Protein AF-0000000080329523 (afdb_homodimer)

Organism: NCBI:txid40318

Foldseek 3Di:
DPQPADAEEQFAWPVNQVVVCVVVVHFKHFYADDPAAGFFMAGVVLQCLLVVCVPHDDDPVVCVVCVLSVQSNPDTGNNSRTDGPAAAAEPPDDLVRVVVVCVVVVHFKHFYAYPVRGGRHIDGPVNSCCLLVPDQVVLQVCLVVPQCCVLAVPAPDDWDWGGDSQETETDGEGADPVCQVVSLVVSVPDGNHPHYHYDYYYPVD/DPQPADAEEQFAWPVNQVVVCVVVVHFKHFYADDPAAGFFMAGVVLQCLLVVCVPHDDDPVVCVVCVLSVQSNPDTGNNSRTDGPAAAAEPPDDLVRVVVVCVVVVHFKHFYAYPVRGGRHIAGPVNSCCLLVPDQVVLQVCLVVVQCCVLAVDAPDDWDWGGDSQETETDGEGADPVCQVVSLVVSVPDGNHPHYHYDYYYPVD

Sequence (410 aa):
MTRSVVAVSRDAPFKDIVRLMGQWKVSALPVLEGEGRVVGVVSEADLLPKEEFRDSDPDRGTQLRRLSDLEKAGAVTAGELMSTPAVCVHADSTLAQAARLMARRRIKRLPVVDAEGMLEGVVSRADLLKVFLRPDGEIADEVRRDIADILFPSPVEPIHVMVTEGVVTLTGKVQDTALIPVAVRLARAIEGVVDVDCHLSGVNDMTRSVVAVSRDAPFKDIVRLMGQWKVSALPVLEGEGRVVGVVSEADLLPKEEFRDSDPDRGTQLRRLSDLEKAGAVTAGELMSTPAVCVHADSTLAQAARLMARRRIKRLPVVDAEGMLEGVVSRADLLKVFLRPDGEIADEVRRDIADILFPSPVEPIHVMVTEGVVTLTGKVQDTALIPVAVRLARAIEGVVDVDCHLSGVND

InterPro domains:
  IPR000644 CBS domain [PF00571] (1-48)
  IPR000644 CBS domain [PF00571] (78-132)
  IPR000644 CBS domain [PS51371] (1-58)
  IPR000644 CBS domain [PS51371] (82-139)
  IPR000644 CBS domain [SM00116] (4-52)
  IPR000644 CBS domain [SM00116] (85-133)
  IPR007055 BON domain [PF04972] (136-200)
  IPR007055 BON domain [PS50914] (135-204)
  IPR017080 Uncharacterised conserved protein UCP036990, CBS, BON [PIRSF036990] (1-203)
  IPR046342 CBS domain superfamily [G3DSA:3.10.580.10] (1-141)
  IPR046342 CBS domain superfamily [SSF54631] (1-137)
  IPR051257 Diverse Function CBS-Domain-Containing Protein [PTHR43080] (1-137)

Radius of gyration: 26.65 Å; Cα contacts (8 Å, |Δi|>4): 781; chains: 2; bounding box: 40×93×55 Å

Secondary structure (DSSP, 8-state):
-B-S---EETT-BHHHHHHHHHHHT-SEEEEEETTTEEEEEEEHHHHHHHHHTTT----HHHHHHTHHHHHHHT--BHHHH-BSSPP-EETT--HHHHHHHHHHHT-SEEEEE-TTSBEEEEEEHHHHHGGGGS-HHHHHHHHIIIIIHHH-SS-SSPPEEEEETTEEEEEEEES-GGGHHHHHHHHHHSTT--EEEEEEEETT-/-B-S---EETT-BHHHHHHHHHHHT-SEEEEEETTTEEEEEEEHHHHHHHHHTTT----HHHHHHTHHHHHHHT--BHHHH-BSSPP-EETT--HHHHHHHHHHHT-SEEEEE-TTSBEEEEEEHHHHHGGGGS-HHHHHHHHIIIIIHHH-SS-SSPPEEEEETTEEEEEEEES-GGGHHHHHHHHHHSTT--EEEEEEEETT-

Solvent-accessible surface area (backbone atoms only — not comparable to full-atom values): 21824 Å² total; per-residue (Å²): 122,49,60,87,60,73,64,40,43,46,76,39,39,47,38,56,52,50,49,50,27,62,74,68,70,41,64,58,31,46,23,34,46,90,98,37,32,59,54,18,35,37,38,54,77,39,56,39,35,34,50,32,43,46,88,52,80,73,50,71,69,54,43,65,75,36,42,68,48,54,52,22,28,67,34,56,27,38,58,62,35,32,47,68,77,49,71,65,40,50,80,83,56,50,69,33,56,53,37,40,50,25,63,76,68,71,44,62,64,32,44,22,22,50,98,84,39,34,66,60,26,42,46,38,56,70,61,64,51,51,48,41,67,54,54,34,67,59,50,30,50,46,43,41,61,69,37,46,46,63,79,46,70,78,43,83,34,74,70,44,69,43,43,60,75,25,30,34,34,38,39,38,34,32,84,63,63,81,49,50,64,53,48,52,54,54,49,50,55,39,85,27,44,55,43,74,50,76,56,65,39,37,70,90,99,121,49,58,86,61,72,62,40,42,46,76,38,40,48,37,56,53,50,49,51,28,62,75,69,70,44,64,58,30,45,23,36,47,90,97,37,33,59,54,18,35,38,37,53,77,39,54,40,34,34,50,32,44,46,87,52,80,73,51,70,68,54,43,66,73,36,42,69,48,54,52,23,28,67,33,56,28,37,59,61,36,33,46,68,78,49,72,66,41,50,81,82,56,49,66,34,54,51,36,40,50,25,62,76,67,70,46,61,66,33,43,22,23,51,98,82,40,35,68,61,26,40,44,38,56,70,61,64,52,51,47,41,67,52,54,34,67,59,50,30,51,46,43,41,61,69,37,48,46,64,80,45,69,79,44,82,36,77,70,43,67,45,42,60,76,24,32,35,35,38,37,37,34,33,84,62,63,83,49,49,64,55,48,53,53,55,49,48,56,39,87,27,46,57,44,74,50,77,55,64,38,37,73,90,101

pLDDT: mean 92.54, std 7.78, range [49.09, 98.69]

Nearest PDB structures (foldseek):
  4gqy-assembly2_A  TM=8.538E-01  e=1.906E-13  Arabidopsis thaliana
  4gqy-assembly3_C  TM=8.581E-01  e=1.933E-12  Arabidopsis thaliana
  4gqy-assembly2_B  TM=8.562E-01  e=2.090E-11  Arabidopsis thaliana
  2p9m-assembly2_C  TM=8.409E-01  e=7.195E-10  Methanocaldococcus jannaschii DSM 2661
  3kh5-assembly1_A  TM=8.051E-01  e=2.291E-09  Methanocaldococcus jannaschii

Structure (mmCIF, N/CA/C/O backbone):
data_AF-0000000080329523-model_v1
#
loop_
_entity.id
_entity.type
_entity.pdbx_description
1 polymer 'CBS domain-containing protein'
#
loop_
_atom_site.group_PDB
_atom_site.id
_atom_site.type_symbol
_atom_site.label_atom_id
_atom_site.label_alt_id
_atom_site.label_comp_id
_atom_site.label_asym_id
_atom_site.label_entity_id
_atom_site.label_seq_id
_atom_site.pdbx_PDB_ins_code
_atom_site.Cartn_x
_atom_site.Cartn_y
_atom_site.Cartn_z
_atom_site.occupancy
_atom_site.B_iso_or_equiv
_atom_site.auth_seq_id
_atom_site.auth_comp_id
_atom_site.auth_asym_id
_atom_site.auth_atom_id
_atom_site.pdbx_PDB_model_num
ATOM 1 N N . MET A 1 1 ? 1.618 -14.898 10.195 1 49.09 1 MET A N 1
ATOM 2 C CA . MET A 1 1 ? 0.883 -13.867 10.922 1 49.09 1 MET A CA 1
ATOM 3 C C . MET A 1 1 ? 1.816 -13.062 11.82 1 49.09 1 MET A C 1
ATOM 5 O O . MET A 1 1 ? 2.748 -13.617 12.406 1 49.09 1 MET A O 1
ATOM 9 N N . THR A 1 2 ? 1.942 -11.805 11.523 1 51.28 2 THR A N 1
ATOM 10 C CA . THR A 1 2 ? 2.758 -11.031 12.445 1 51.28 2 THR A CA 1
ATOM 11 C C . THR A 1 2 ? 2.027 -10.828 13.773 1 51.28 2 THR A C 1
ATOM 13 O O . THR A 1 2 ? 0.902 -10.328 13.797 1 51.28 2 THR A O 1
ATOM 16 N N . ARG A 1 3 ? 2.262 -11.562 14.867 1 54.5 3 ARG A N 1
ATOM 17 C CA . ARG A 1 3 ? 1.646 -11.484 16.188 1 54.5 3 ARG A CA 1
ATOM 18 C C . ARG A 1 3 ? 1.916 -10.141 16.844 1 54.5 3 ARG A C 1
ATOM 20 O O . ARG A 1 3 ? 1.07 -9.617 17.578 1 54.5 3 ARG A O 1
ATOM 27 N N . SER A 1 4 ? 3.137 -9.617 16.812 1 60.38 4 SER A N 1
ATOM 28 C CA . SER A 1 4 ? 3.328 -8.328 17.469 1 60.38 4 SER A CA 1
ATOM 29 C C . SER A 1 4 ? 2.709 -7.199 16.641 1 60.38 4 SER A C 1
ATOM 31 O O . SER A 1 4 ? 3.258 -6.797 15.617 1 60.38 4 SER A O 1
ATOM 33 N N . VAL A 1 5 ? 1.403 -6.969 16.938 1 80.38 5 VAL A N 1
ATOM 34 C CA . VAL A 1 5 ? 0.664 -6.02 16.109 1 80.38 5 VAL A CA 1
ATOM 35 C C . VAL A 1 5 ? 0.8 -4.613 16.688 1 80.38 5 VAL A C 1
ATOM 37 O O . VAL A 1 5 ? 0.586 -4.406 17.891 1 80.38 5 VAL A O 1
ATOM 40 N N . VAL A 1 6 ? 1.463 -3.748 16.047 1 92.69 6 VAL A N 1
ATOM 41 C CA . VAL A 1 6 ? 1.453 -2.332 16.406 1 92.69 6 VAL A CA 1
ATOM 42 C C . VAL A 1 6 ? 0.091 -1.727 16.062 1 92.69 6 VAL A C 1
ATOM 44 O O . VAL A 1 6 ? -0.447 -1.95 14.984 1 92.69 6 VAL A O 1
ATOM 47 N N . ALA A 1 7 ? -0.536 -1.168 17.078 1 96.94 7 ALA A N 1
ATOM 48 C CA . ALA A 1 7 ? -1.84 -0.517 16.984 1 96.94 7 ALA A CA 1
ATOM 49 C C . ALA A 1 7 ? -1.837 0.829 17.703 1 96.94 7 ALA A C 1
ATOM 51 O O . ALA A 1 7 ? -0.871 1.173 18.391 1 96.94 7 ALA A O 1
ATOM 52 N N . VAL A 1 8 ? -2.877 1.597 17.469 1 97.62 8 VAL A N 1
ATOM 53 C CA . VAL A 1 8 ? -2.982 2.893 18.125 1 97.62 8 VAL A CA 1
ATOM 54 C C . VAL A 1 8 ? -4.379 3.053 18.734 1 97.62 8 VAL A C 1
ATOM 56 O O . VAL A 1 8 ? -5.301 2.314 18.375 1 97.62 8 VAL A O 1
ATOM 59 N N . SER A 1 9 ? -4.488 3.943 19.672 1 97.62 9 SER A N 1
ATOM 60 C CA . SER A 1 9 ? -5.797 4.336 20.188 1 97.62 9 SER A CA 1
ATOM 61 C C . SER A 1 9 ? -6.41 5.453 19.344 1 97.62 9 SER A C 1
ATOM 63 O O . SER A 1 9 ? -5.734 6.043 18.5 1 97.62 9 SER A O 1
ATOM 65 N N . ARG A 1 10 ? -7.633 5.75 19.594 1 97 10 ARG A N 1
ATOM 66 C CA . ARG A 1 10 ? -8.375 6.77 18.859 1 97 10 ARG A CA 1
ATOM 67 C C . ARG A 1 10 ? -7.738 8.148 19.047 1 97 10 ARG A C 1
ATOM 69 O O . ARG A 1 10 ? -7.82 8.992 18.156 1 97 10 ARG A O 1
ATOM 76 N N . ASP A 1 11 ? -7.031 8.328 20.109 1 97.31 11 ASP A N 1
ATOM 77 C CA . ASP A 1 11 ? -6.523 9.656 20.438 1 97.31 11 ASP A CA 1
ATOM 78 C C . ASP A 1 11 ? -5.09 9.828 19.953 1 97.31 11 ASP A C 1
ATOM 80 O O . ASP A 1 11 ? -4.504 10.906 20.094 1 97.31 11 ASP A O 1
ATOM 84 N N . ALA A 1 12 ? -4.562 8.805 19.422 1 97.62 12 ALA A N 1
ATOM 85 C CA . ALA A 1 12 ? -3.188 8.906 18.938 1 97.62 12 ALA A CA 1
ATOM 86 C C . ALA A 1 12 ? -3.037 10.078 17.969 1 97.62 12 ALA A C 1
ATOM 88 O O . ALA A 1 12 ? -3.822 10.219 17.031 1 97.62 12 ALA A O 1
ATOM 89 N N . PRO A 1 13 ? -1.997 10.938 18.125 1 98.38 13 PRO A N 1
ATOM 90 C CA . PRO A 1 13 ? -1.778 12.086 17.25 1 98.38 13 PRO A CA 1
ATOM 91 C C . PRO A 1 13 ? -1.271 11.68 15.867 1 98.38 13 PRO A C 1
ATOM 93 O O . PRO A 1 13 ? -0.586 10.664 15.727 1 98.38 13 PRO A O 1
ATOM 96 N N . PHE A 1 14 ? -1.563 12.547 14.938 1 98.69 14 PHE A N 1
ATOM 97 C CA . PHE A 1 14 ? -1.141 12.375 13.555 1 98.69 14 PHE A CA 1
ATOM 98 C C . PHE A 1 14 ? 0.348 12.062 13.477 1 98.69 14 PHE A C 1
ATOM 100 O O . PHE A 1 14 ? 0.745 11.07 12.852 1 98.69 14 PHE A O 1
ATOM 107 N N . LYS A 1 15 ? 1.097 12.773 14.125 1 97.94 15 LYS A N 1
ATOM 108 C CA . LYS A 1 15 ? 2.549 12.633 14.078 1 97.94 15 LYS A CA 1
ATOM 109 C C . LYS A 1 15 ? 2.986 11.289 14.656 1 97.94 15 LYS A C 1
ATOM 111 O O . LYS A 1 15 ? 3.908 10.656 14.133 1 97.94 15 LYS A O 1
ATOM 116 N N . ASP A 1 16 ? 2.361 10.93 15.688 1 97.44 16 ASP A N 1
ATOM 117 C CA . ASP A 1 16 ? 2.676 9.641 16.297 1 97.44 16 ASP A CA 1
ATOM 118 C C . ASP A 1 16 ? 2.361 8.492 15.352 1 97.44 16 ASP A C 1
ATOM 120 O O . ASP A 1 16 ? 3.084 7.492 15.312 1 97.44 16 ASP A O 1
ATOM 124 N N . ILE A 1 17 ? 1.271 8.617 14.68 1 98.38 17 ILE A N 1
ATOM 125 C CA . ILE A 1 17 ? 0.883 7.602 13.703 1 98.38 17 ILE A CA 1
ATOM 126 C C . ILE A 1 17 ? 1.962 7.48 12.625 1 98.38 17 ILE A C 1
ATOM 128 O O . ILE A 1 17 ? 2.408 6.375 12.312 1 98.38 17 ILE A O 1
ATOM 132 N N . VAL A 1 18 ? 2.424 8.625 12.109 1 98.25 18 VAL A N 1
ATOM 133 C CA . VAL A 1 18 ? 3.473 8.641 11.094 1 98.25 18 VAL A CA 1
ATOM 134 C C . VAL A 1 18 ? 4.738 8 11.648 1 98.25 18 VAL A C 1
ATOM 136 O O . VAL A 1 18 ? 5.367 7.168 10.984 1 98.25 18 VAL A O 1
ATOM 139 N N . ARG A 1 19 ? 5.043 8.359 12.828 1 97.75 19 ARG A N 1
ATOM 140 C CA . ARG A 1 19 ? 6.246 7.84 13.477 1 97.75 19 ARG A CA 1
ATOM 141 C C . ARG A 1 19 ? 6.176 6.324 13.617 1 97.75 19 ARG A C 1
ATOM 143 O O . ARG A 1 19 ? 7.133 5.621 13.289 1 97.75 19 ARG A O 1
ATOM 150 N N . LEU A 1 20 ? 5.086 5.801 14.07 1 97 20 LEU A N 1
ATOM 151 C CA . LEU A 1 20 ? 4.91 4.367 14.281 1 97 20 LEU A CA 1
ATOM 152 C C . LEU A 1 20 ? 4.965 3.609 12.961 1 97 20 LEU A C 1
ATOM 154 O O . LEU A 1 20 ? 5.594 2.551 12.875 1 97 20 LEU A O 1
ATOM 158 N N . MET A 1 21 ? 4.348 4.172 11.938 1 96.31 21 MET A N 1
ATOM 159 C CA . MET A 1 21 ? 4.379 3.533 10.625 1 96.31 21 MET A CA 1
ATOM 160 C C . MET A 1 21 ? 5.805 3.439 10.094 1 96.31 21 MET A C 1
ATOM 162 O O . MET A 1 21 ? 6.203 2.41 9.547 1 96.31 21 MET A O 1
ATOM 166 N N . GLY A 1 22 ? 6.508 4.512 10.273 1 94.69 22 GLY A N 1
ATOM 167 C CA . GLY A 1 22 ? 7.895 4.52 9.836 1 94.69 22 GLY A CA 1
ATOM 168 C C . GLY A 1 22 ? 8.766 3.557 10.625 1 94.69 22 GLY A C 1
ATOM 169 O O . GLY A 1 22 ? 9.562 2.814 10.039 1 94.69 22 GLY A O 1
ATOM 170 N N . GLN A 1 23 ? 8.594 3.539 11.914 1 94.56 23 GLN A N 1
ATOM 171 C CA . GLN A 1 23 ? 9.398 2.723 12.82 1 94.56 23 GLN A CA 1
ATOM 172 C C . GLN A 1 23 ? 9.172 1.234 12.555 1 94.56 23 GLN A C 1
ATOM 174 O O . GLN A 1 23 ? 10.125 0.451 12.562 1 94.56 23 GLN A O 1
ATOM 179 N N . TRP A 1 24 ? 7.969 0.882 12.297 1 93.38 24 TRP A N 1
ATOM 180 C CA . TRP A 1 24 ? 7.629 -0.533 12.18 1 93.38 24 TRP A CA 1
ATOM 181 C C . TRP A 1 24 ? 7.488 -0.938 10.711 1 93.38 24 TRP A C 1
ATOM 183 O O . TRP A 1 24 ? 7.234 -2.107 10.406 1 93.38 24 TRP A O 1
ATOM 193 N N . LYS A 1 25 ? 7.582 0.023 9.828 1 92.06 25 LYS A N 1
ATOM 194 C CA . LYS A 1 25 ? 7.539 -0.192 8.383 1 92.06 25 LYS A CA 1
ATOM 195 C C . LYS A 1 25 ? 6.227 -0.842 7.961 1 92.06 25 LYS A C 1
ATOM 197 O O . LYS A 1 25 ? 6.223 -1.841 7.238 1 92.06 25 LYS A O 1
ATOM 202 N N . VAL A 1 26 ? 5.168 -0.285 8.477 1 93.69 26 VAL A N 1
ATOM 203 C CA . VAL A 1 26 ? 3.832 -0.725 8.094 1 93.69 26 VAL A CA 1
ATOM 204 C C . VAL A 1 26 ? 3.061 0.442 7.48 1 93.69 26 VAL A C 1
ATOM 206 O O . VAL A 1 26 ? 3.297 1.602 7.832 1 93.69 26 VAL A O 1
ATOM 209 N N . SER A 1 27 ? 2.111 0.091 6.629 1 94.5 27 SER A N 1
ATOM 210 C CA . SER A 1 27 ? 1.398 1.119 5.879 1 94.5 27 SER A CA 1
ATOM 211 C C . SER A 1 27 ? 0.055 1.443 6.523 1 94.5 27 SER A C 1
ATOM 213 O O . SER A 1 27 ? -0.633 2.375 6.105 1 94.5 27 SER A O 1
ATOM 215 N N . ALA A 1 28 ? -0.326 0.658 7.539 1 96.06 28 ALA A N 1
ATOM 216 C CA . ALA A 1 28 ? -1.597 0.883 8.219 1 96.06 28 ALA A CA 1
ATOM 217 C C . ALA A 1 28 ? -1.552 0.35 9.648 1 96.06 28 ALA A C 1
ATOM 219 O O . ALA A 1 28 ? -0.79 -0.572 9.953 1 96.06 28 ALA A O 1
ATOM 220 N N . LEU A 1 29 ? -2.369 0.914 10.484 1 97.19 29 LEU A N 1
ATOM 221 C CA . LEU A 1 29 ? -2.461 0.553 11.898 1 97.19 29 LEU A CA 1
ATOM 222 C C . LEU A 1 29 ? -3.916 0.373 12.32 1 97.19 29 LEU A C 1
ATOM 224 O O . LEU A 1 29 ? -4.758 1.224 12.031 1 97.19 29 LEU A O 1
ATOM 228 N N . PRO A 1 30 ? -4.199 -0.758 12.992 1 97.62 30 PRO A N 1
ATOM 229 C CA . PRO A 1 30 ? -5.52 -0.837 13.617 1 97.62 30 PRO A CA 1
ATOM 230 C C . PRO A 1 30 ? -5.711 0.191 14.734 1 97.62 30 PRO A C 1
ATOM 232 O O . PRO A 1 30 ? -4.75 0.547 15.422 1 97.62 30 PRO A O 1
ATOM 235 N N . VAL A 1 31 ? -6.859 0.701 14.805 1 98.25 31 VAL A N 1
ATOM 236 C CA . VAL A 1 31 ? -7.254 1.562 15.922 1 98.25 31 VAL A CA 1
ATOM 237 C C . VAL A 1 31 ? -8.07 0.76 16.938 1 98.25 31 VAL A C 1
ATOM 239 O O . VAL A 1 31 ? -9.07 0.14 16.578 1 98.25 31 VAL A O 1
ATOM 242 N N . LEU A 1 32 ? -7.629 0.781 18.156 1 97.56 32 LEU A N 1
ATOM 243 C CA . LEU A 1 32 ? -8.242 -0.056 19.172 1 97.56 32 LEU A CA 1
ATOM 244 C C . LEU A 1 32 ? -9 0.795 20.188 1 97.56 32 LEU A C 1
ATOM 246 O O . LEU A 1 32 ? -8.648 1.955 20.422 1 97.56 32 LEU A O 1
ATOM 250 N N . GLU A 1 33 ? -9.969 0.212 20.688 1 95.38 33 GLU A N 1
ATOM 251 C CA . GLU A 1 33 ? -10.688 0.769 21.828 1 95.38 33 GLU A CA 1
ATOM 252 C C . GLU A 1 33 ? -10.852 -0.27 22.938 1 95.38 33 GLU A C 1
ATOM 254 O O . GLU A 1 33 ? -10.922 -1.47 22.672 1 95.38 33 GLU A O 1
ATOM 259 N N . GLY A 1 34 ? -10.859 0.179 24.188 1 90.56 34 GLY A N 1
ATOM 260 C CA . GLY A 1 34 ? -11.086 -0.704 25.312 1 90.56 34 GLY A CA 1
ATOM 261 C C . GLY A 1 34 ? -10.008 -1.758 25.484 1 90.56 34 GLY A C 1
ATOM 262 O O . GLY A 1 34 ? -8.812 -1.437 25.5 1 90.56 34 GLY A O 1
ATOM 263 N N . GLU A 1 35 ? -10.391 -3.02 25.594 1 87.31 35 GLU A N 1
ATOM 264 C CA . GLU A 1 35 ? -9.492 -4.125 25.906 1 87.31 35 GLU A CA 1
ATOM 265 C C . GLU A 1 35 ? -8.875 -4.699 24.625 1 87.31 35 GLU A C 1
ATOM 267 O O . GLU A 1 35 ? -8.422 -5.844 24.609 1 87.31 35 GLU A O 1
ATOM 272 N N . GLY A 1 36 ? -9.031 -3.924 23.547 1 90.75 36 GLY A N 1
ATOM 273 C CA . GLY A 1 36 ? -8.359 -4.449 22.375 1 90.75 36 GLY A CA 1
ATOM 274 C C . GLY A 1 36 ? -9.281 -4.656 21.203 1 90.75 36 GLY A C 1
ATOM 275 O O . GLY A 1 36 ? -8.938 -5.352 20.25 1 90.75 36 GLY A O 1
ATOM 276 N N . ARG A 1 37 ? -10.43 -4.055 21.281 1 95.06 37 ARG A N 1
ATOM 277 C CA . ARG A 1 37 ? -11.367 -4.152 20.156 1 95.06 37 ARG A CA 1
ATOM 278 C C . ARG A 1 37 ? -10.945 -3.256 19 1 95.06 37 ARG A C 1
ATOM 280 O O . ARG A 1 37 ? -10.617 -2.084 19.203 1 95.06 37 ARG A O 1
ATOM 287 N N . VAL A 1 38 ? -10.961 -3.854 17.812 1 96.81 38 VAL A N 1
ATOM 288 C CA . VAL A 1 38 ? -10.602 -3.076 16.625 1 96.81 38 VAL A CA 1
ATOM 289 C C . VAL A 1 38 ? -11.797 -2.23 16.188 1 96.81 38 VAL A C 1
ATOM 291 O O . VAL A 1 38 ? -12.852 -2.766 15.852 1 96.81 38 VAL A O 1
ATOM 294 N N . VAL A 1 39 ? -11.602 -0.895 16.094 1 97 39 VAL A N 1
ATOM 295 C CA . VAL A 1 39 ? -12.727 -0.03 15.773 1 97 39 VAL A CA 1
ATOM 296 C C . VAL A 1 39 ? -12.484 0.662 14.438 1 97 39 VAL A C 1
ATOM 298 O O . VAL A 1 39 ? -13.406 1.231 13.852 1 97 39 VAL A O 1
ATOM 301 N N . GLY A 1 40 ? -11.312 0.634 13.961 1 97.56 40 GLY A N 1
ATOM 302 C CA . GLY A 1 40 ? -10.961 1.25 12.695 1 97.56 40 GLY A CA 1
ATOM 303 C C . GLY A 1 40 ? -9.547 0.933 12.25 1 97.56 40 GLY A C 1
ATOM 304 O O . GLY A 1 40 ? -8.844 0.16 12.898 1 97.56 40 GLY A O 1
ATOM 305 N N . VAL A 1 41 ? -9.188 1.416 11.109 1 97.75 41 VAL A N 1
ATOM 306 C CA . VAL A 1 41 ? -7.836 1.311 10.578 1 97.75 41 VAL A CA 1
ATOM 307 C C . VAL A 1 41 ? -7.395 2.658 10.008 1 97.75 41 VAL A C 1
ATOM 309 O O . VAL A 1 41 ? -8.172 3.338 9.336 1 97.75 41 VAL A O 1
ATOM 312 N N . VAL A 1 42 ? -6.191 3.115 10.336 1 98 42 VAL A N 1
ATOM 313 C CA . VAL A 1 42 ? -5.57 4.277 9.711 1 98 42 VAL A CA 1
ATOM 314 C C . VAL A 1 42 ? -4.438 3.82 8.789 1 98 42 VAL A C 1
ATOM 316 O O . VAL A 1 42 ? -3.525 3.111 9.227 1 98 42 VAL A O 1
ATOM 319 N N . SER A 1 43 ? -4.539 4.176 7.555 1 96.88 43 SER A N 1
ATOM 320 C CA . SER A 1 43 ? -3.492 3.838 6.598 1 96.88 43 SER A CA 1
ATOM 321 C C . SER A 1 43 ? -2.797 5.09 6.07 1 96.88 43 SER A C 1
ATOM 323 O O . SER A 1 43 ? -3.217 6.211 6.367 1 96.88 43 SER A O 1
ATOM 325 N N . GLU A 1 44 ? -1.731 4.867 5.352 1 96.69 44 GLU A N 1
ATOM 326 C CA . GLU A 1 44 ? -1.027 5.977 4.715 1 96.69 44 GLU A CA 1
ATOM 327 C C . GLU A 1 44 ? -1.956 6.766 3.797 1 96.69 44 GLU A C 1
ATOM 329 O O . GLU A 1 44 ? -1.82 7.984 3.668 1 96.69 44 GLU A O 1
ATOM 334 N N . ALA A 1 45 ? -2.865 6.094 3.205 1 94.94 45 ALA A N 1
ATOM 335 C CA . ALA A 1 45 ? -3.828 6.758 2.332 1 94.94 45 ALA A CA 1
ATOM 336 C C . ALA A 1 45 ? -4.664 7.773 3.107 1 94.94 45 ALA A C 1
ATOM 338 O O . ALA A 1 45 ? -5.09 8.789 2.557 1 94.94 45 ALA A O 1
ATOM 339 N N . ASP A 1 46 ? -4.902 7.523 4.301 1 96.38 46 ASP A N 1
ATOM 340 C CA . ASP A 1 46 ? -5.703 8.406 5.148 1 96.38 46 ASP A CA 1
ATOM 341 C C . ASP A 1 46 ? -4.914 9.656 5.539 1 96.38 46 ASP A C 1
ATOM 343 O O . ASP A 1 46 ? -5.496 10.672 5.906 1 96.38 46 ASP A O 1
ATOM 347 N N . LEU A 1 47 ? -3.6 9.508 5.551 1 97.44 47 LEU A N 1
ATOM 348 C CA . LEU A 1 47 ? -2.727 10.586 5.996 1 97.44 47 LEU A CA 1
ATOM 349 C C . LEU A 1 47 ? -2.338 11.484 4.828 1 97.44 47 LEU A C 1
ATOM 351 O O . LEU A 1 47 ? -2.074 12.68 5.016 1 97.44 47 LEU A O 1
ATOM 355 N N . LEU A 1 48 ? -2.412 11.016 3.674 1 96.25 48 LEU A N 1
ATOM 356 C CA . LEU A 1 48 ? -1.82 11.633 2.49 1 96.25 48 LEU A CA 1
ATOM 357 C C . LEU A 1 48 ? -2.549 12.922 2.131 1 96.25 48 LEU A C 1
ATOM 359 O O . LEU A 1 48 ? -1.93 13.875 1.657 1 96.25 48 LEU A O 1
ATOM 363 N N . PRO A 1 49 ? -3.902 13.023 2.33 1 95.25 49 PRO A N 1
ATOM 364 C CA . PRO A 1 49 ? -4.613 14.242 1.938 1 95.25 49 PRO A CA 1
ATOM 365 C C . PRO A 1 49 ? -4.023 15.5 2.57 1 95.25 49 PRO A C 1
ATOM 367 O O . PRO A 1 49 ? -4.066 16.578 1.971 1 95.25 49 PRO A O 1
ATOM 370 N N . LYS A 1 50 ? -3.471 15.352 3.742 1 94.94 50 LYS A N 1
ATOM 371 C CA . LYS A 1 50 ? -2.885 16.516 4.402 1 94.94 50 LYS A CA 1
ATOM 372 C C . LYS A 1 50 ? -1.733 17.094 3.58 1 94.94 50 LYS A C 1
ATOM 374 O O . LYS A 1 50 ? -1.614 18.312 3.436 1 94.94 50 LYS A O 1
ATOM 379 N N . GLU A 1 51 ? -0.897 16.203 3.098 1 94.31 51 GLU A N 1
ATOM 380 C CA . GLU A 1 51 ? 0.186 16.656 2.229 1 94.31 51 GLU A CA 1
ATOM 381 C C . GLU A 1 51 ? -0.341 17.047 0.854 1 94.31 51 GLU A C 1
ATOM 383 O O . GLU A 1 51 ? 0.131 18.031 0.261 1 94.31 51 GLU A O 1
ATOM 388 N N . GLU A 1 52 ? -1.314 16.328 0.352 1 92.88 52 GLU A N 1
ATOM 389 C CA . GLU A 1 52 ? -1.909 16.578 -0.958 1 92.88 52 GLU A CA 1
ATOM 390 C C . GLU A 1 52 ? -2.467 17.984 -1.056 1 92.88 52 GLU A C 1
ATOM 392 O O . GLU A 1 52 ? -2.303 18.656 -2.076 1 92.88 52 GLU A O 1
ATOM 397 N N . PHE A 1 53 ? -3.076 18.469 0.003 1 91 53 PHE A N 1
ATOM 398 C CA . PHE A 1 53 ? -3.812 19.719 -0.052 1 91 53 PHE A CA 1
ATOM 399 C C . PHE A 1 53 ? -3.035 20.828 0.643 1 91 53 PHE A C 1
ATOM 401 O O . PHE A 1 53 ? -3.576 21.922 0.889 1 91 53 PHE A O 1
ATOM 408 N N . ARG A 1 54 ? -1.851 20.562 0.978 1 88 54 ARG A N 1
ATOM 409 C CA . ARG A 1 54 ? -1.045 21.516 1.72 1 88 54 ARG A CA 1
ATOM 410 C C . ARG A 1 54 ? -0.932 22.844 0.959 1 88 54 ARG A C 1
ATOM 412 O O . ARG A 1 54 ? -0.986 23.922 1.559 1 88 54 ARG A O 1
ATOM 419 N N . ASP A 1 55 ? -0.83 22.812 -0.298 1 78.81 55 ASP A N 1
ATOM 420 C CA . 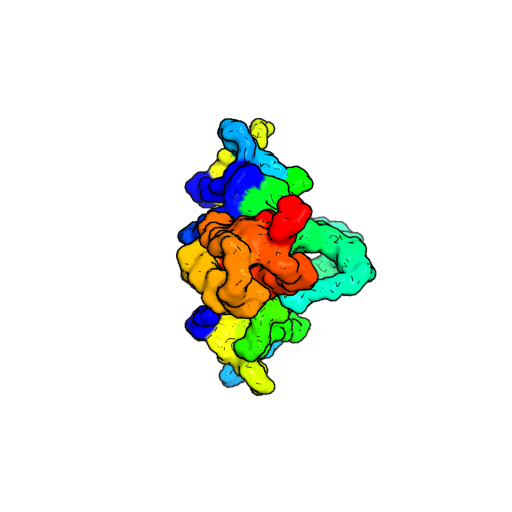ASP A 1 55 ? -0.616 24.031 -1.064 1 78.81 55 ASP A CA 1
ATOM 421 C C . ASP A 1 55 ? -1.78 24.297 -2.016 1 78.81 55 ASP A C 1
ATOM 423 O O . ASP A 1 55 ? -1.606 24.922 -3.059 1 78.81 55 ASP A O 1
ATOM 427 N N . SER A 1 56 ? -2.879 23.703 -1.63 1 77.44 56 SER A N 1
ATOM 428 C CA . SER A 1 56 ? -3.986 23.828 -2.572 1 77.44 56 SER A CA 1
ATOM 429 C C . SER A 1 56 ? -5.238 24.359 -1.884 1 77.44 56 SER A C 1
ATOM 431 O O . SER A 1 56 ? -5.434 24.141 -0.684 1 77.44 56 SER A O 1
ATOM 433 N N . ASP A 1 57 ? -5.879 25.234 -2.615 1 79.81 57 ASP A N 1
ATOM 434 C CA . ASP A 1 57 ? -7.242 25.641 -2.277 1 79.81 57 ASP A CA 1
ATOM 435 C C . ASP A 1 57 ? -8.234 25.125 -3.32 1 79.81 57 ASP A C 1
ATOM 437 O O . ASP A 1 57 ? -8.531 25.828 -4.293 1 79.81 57 ASP A O 1
ATOM 441 N N . PRO A 1 58 ? -8.633 23.953 -3.066 1 80.81 58 PRO A N 1
ATOM 442 C CA . PRO A 1 58 ? -9.5 23.375 -4.102 1 80.81 58 PRO A CA 1
ATOM 443 C C . PRO A 1 58 ? -10.773 24.188 -4.316 1 80.81 58 PRO A C 1
ATOM 445 O O . PRO A 1 58 ? -11.273 24.812 -3.383 1 80.81 58 PRO A O 1
ATOM 448 N N . ASP A 1 59 ? -11.211 24.109 -5.555 1 84.75 59 ASP A N 1
ATOM 449 C CA . ASP A 1 59 ? -12.469 24.781 -5.875 1 84.75 59 ASP A CA 1
ATOM 450 C C . ASP A 1 59 ? -13.656 24.031 -5.262 1 84.75 59 ASP A C 1
ATOM 452 O O . ASP A 1 59 ? -13.5 22.922 -4.766 1 84.75 59 ASP A O 1
ATOM 456 N N . ARG A 1 60 ? -14.781 24.703 -5.316 1 86.62 60 ARG A N 1
ATOM 457 C CA . ARG A 1 60 ? -15.961 24.188 -4.641 1 86.62 60 ARG A CA 1
ATOM 458 C C . ARG A 1 60 ? -16.359 22.812 -5.184 1 86.62 60 ARG A C 1
ATOM 460 O O . ARG A 1 60 ? -16.766 21.938 -4.426 1 86.62 60 ARG A O 1
ATOM 467 N N . GLY A 1 61 ? -16.281 22.719 -6.395 1 86.06 61 GLY A N 1
ATOM 468 C CA . GLY A 1 61 ? -16.594 21.422 -6.996 1 86.06 61 GLY A CA 1
ATOM 469 C C . GLY A 1 61 ? -15.719 20.297 -6.496 1 86.06 61 GLY A C 1
ATOM 470 O O . GLY A 1 61 ? -16.219 19.219 -6.156 1 86.06 61 GLY A O 1
ATOM 471 N N . THR A 1 62 ? -14.453 20.562 -6.449 1 83.12 62 THR A N 1
ATOM 472 C CA . THR A 1 62 ? -13.5 19.578 -5.941 1 83.12 62 THR A CA 1
ATOM 473 C C . THR A 1 62 ? -13.742 19.312 -4.457 1 83.12 62 THR A C 1
ATOM 475 O O . THR A 1 62 ? -13.664 18.172 -4.008 1 83.12 62 THR A O 1
ATOM 478 N N . GLN A 1 63 ? -14.078 20.328 -3.775 1 84.88 63 GLN A N 1
ATOM 479 C CA . GLN A 1 63 ? -14.336 20.203 -2.346 1 84.88 63 GLN A CA 1
ATOM 480 C C . GLN A 1 63 ? -15.5 19.25 -2.082 1 84.88 63 GLN A C 1
ATOM 482 O O . GLN A 1 63 ? -15.43 18.406 -1.193 1 84.88 63 GLN A O 1
ATOM 487 N N . LEU A 1 64 ? -16.469 19.391 -2.93 1 85.88 64 LEU A N 1
ATOM 488 C CA . LEU A 1 64 ? -17.656 18.547 -2.744 1 85.88 64 LEU A CA 1
ATOM 489 C C . LEU A 1 64 ? -17.359 17.109 -3.117 1 85.88 64 LEU A C 1
ATOM 491 O O . LEU A 1 64 ? -17.828 16.188 -2.443 1 85.88 64 LEU A O 1
ATOM 495 N N . ARG A 1 65 ? -16.547 16.953 -4.07 1 86.69 65 ARG A N 1
ATOM 496 C CA . ARG A 1 65 ? -16.25 15.609 -4.559 1 86.69 65 ARG A CA 1
ATOM 497 C C . ARG A 1 65 ? -15.266 14.898 -3.635 1 86.69 65 ARG A C 1
ATOM 499 O O . ARG A 1 65 ? -15.266 13.672 -3.559 1 86.69 65 ARG A O 1
ATOM 506 N N . ARG A 1 66 ? -14.555 15.695 -2.959 1 89.62 66 ARG A N 1
ATOM 507 C CA . ARG A 1 66 ? -13.469 15.125 -2.166 1 89.62 66 ARG A CA 1
ATOM 508 C C . ARG A 1 66 ? -13.625 15.469 -0.69 1 89.62 66 ARG A C 1
ATOM 510 O O . ARG A 1 66 ? -12.641 15.711 0.007 1 89.62 66 ARG A O 1
ATOM 517 N N . LEU A 1 67 ? -14.82 15.516 -0.244 1 89.56 67 LEU A N 1
ATOM 518 C CA . LEU A 1 67 ? -15.148 15.969 1.104 1 89.56 67 LEU A CA 1
ATOM 519 C C . LEU A 1 67 ? -14.453 15.102 2.15 1 89.56 67 LEU A C 1
ATOM 521 O O . LEU A 1 67 ? -13.875 15.625 3.109 1 89.56 67 LEU A O 1
ATOM 525 N N . SER A 1 68 ? -14.469 13.812 1.978 1 91.06 68 SER A N 1
ATOM 526 C CA . SER A 1 68 ? -13.844 12.906 2.939 1 91.06 68 SER A CA 1
ATOM 527 C C . SER A 1 68 ? -12.344 13.148 3.023 1 91.06 68 SER A C 1
ATOM 529 O O . SER A 1 68 ? -11.773 13.164 4.117 1 91.06 68 SER A O 1
ATOM 531 N N . ASP A 1 69 ? -11.781 13.336 1.901 1 92.12 69 ASP A N 1
ATOM 532 C CA . ASP A 1 69 ? -10.344 13.602 1.864 1 92.12 69 ASP A CA 1
ATOM 533 C C . ASP A 1 69 ? -10.016 14.945 2.516 1 92.12 69 ASP A C 1
ATOM 535 O O . ASP A 1 69 ? -9.008 15.07 3.215 1 92.12 69 ASP A O 1
ATOM 539 N N . LEU A 1 70 ? -10.867 15.906 2.273 1 91.38 70 LEU A N 1
ATOM 540 C CA . LEU A 1 70 ? -10.656 17.219 2.861 1 91.38 70 LEU A CA 1
ATOM 541 C C . LEU A 1 70 ? -10.797 17.172 4.379 1 91.38 70 LEU A C 1
ATOM 543 O O . LEU A 1 70 ? -10.062 17.859 5.098 1 91.38 70 LEU A O 1
ATOM 547 N N . GLU A 1 71 ? -11.719 16.391 4.801 1 93.38 71 GLU A N 1
ATOM 548 C CA . GLU A 1 71 ? -11.859 16.188 6.242 1 93.38 71 GLU A CA 1
ATOM 549 C C . GLU A 1 71 ? -10.594 15.578 6.836 1 93.38 71 GLU A C 1
ATOM 551 O O . GLU A 1 71 ? -10.117 16.016 7.883 1 93.38 71 GLU A O 1
ATOM 556 N N . LYS A 1 72 ? -10.086 14.664 6.191 1 95.38 72 LYS A N 1
ATOM 557 C CA . LYS A 1 72 ? -8.875 14 6.664 1 95.38 72 LYS A CA 1
ATOM 558 C C . LYS A 1 72 ? -7.672 14.938 6.613 1 95.38 72 LYS A C 1
ATOM 560 O O . LYS A 1 72 ? -6.766 14.852 7.445 1 95.38 72 LYS A O 1
ATOM 565 N N . ALA A 1 73 ? -7.703 15.797 5.656 1 94.12 73 ALA A N 1
ATOM 566 C CA . ALA A 1 73 ? -6.625 16.781 5.551 1 94.12 73 ALA A CA 1
ATOM 567 C C . ALA A 1 73 ? -6.539 17.641 6.812 1 94.12 73 ALA A C 1
ATOM 569 O O . ALA A 1 73 ? -5.457 18.094 7.188 1 94.12 73 ALA A O 1
ATOM 570 N N . GLY A 1 74 ? -7.652 17.781 7.457 1 94.44 74 GLY A N 1
ATOM 571 C CA . GLY A 1 74 ? -7.691 18.594 8.664 1 94.44 74 GLY A CA 1
ATOM 572 C C . GLY A 1 74 ? -7.609 17.781 9.938 1 94.44 74 GLY A C 1
ATOM 573 O O . GLY A 1 74 ? -7.594 18.344 11.039 1 94.44 74 GLY A O 1
ATOM 574 N N . ALA A 1 75 ? -7.5 16.5 9.844 1 97 75 ALA A N 1
ATOM 575 C CA . ALA A 1 75 ? -7.535 15.602 11 1 97 75 ALA A CA 1
ATOM 576 C C . ALA A 1 75 ? -6.207 15.617 11.75 1 97 75 ALA A C 1
ATOM 578 O O . ALA A 1 75 ? -5.145 15.75 11.141 1 97 75 ALA A O 1
ATOM 579 N N . VAL A 1 76 ? -6.309 15.375 13.086 1 97.69 76 VAL A N 1
ATOM 580 C CA . VAL A 1 76 ? -5.07 15.43 13.852 1 97.69 76 VAL A CA 1
ATOM 581 C C . VAL A 1 76 ? -4.965 14.203 14.758 1 97.69 76 VAL A C 1
ATOM 583 O O . VAL A 1 76 ? -3.977 14.031 15.469 1 97.69 76 VAL A O 1
ATOM 586 N N . THR A 1 77 ? -5.996 13.359 14.734 1 98.25 77 THR A N 1
ATOM 587 C CA . THR A 1 77 ? -5.98 12.148 15.547 1 98.25 77 THR A CA 1
ATOM 588 C C . THR A 1 77 ? -6.371 10.93 14.711 1 98.25 77 THR A C 1
ATOM 590 O O . THR A 1 77 ? -6.953 11.07 13.641 1 98.25 77 THR A O 1
ATOM 593 N N . ALA A 1 78 ? -6.086 9.734 15.297 1 98.56 78 ALA A N 1
ATOM 594 C CA . ALA A 1 78 ? -6.457 8.484 14.648 1 98.56 78 ALA A CA 1
ATOM 595 C C . ALA A 1 78 ? -7.969 8.383 14.469 1 98.56 78 ALA A C 1
ATOM 597 O O . ALA A 1 78 ? -8.453 7.914 13.438 1 98.56 78 ALA A O 1
ATOM 598 N N . GLY A 1 79 ? -8.664 8.852 15.414 1 98 79 GLY A N 1
ATOM 599 C CA . GLY A 1 79 ? -10.117 8.797 15.352 1 98 79 GLY A CA 1
ATOM 600 C C . GLY A 1 79 ? -10.695 9.57 14.18 1 98 79 GLY A C 1
ATOM 601 O O . GLY A 1 79 ? -11.648 9.117 13.539 1 98 79 GLY A O 1
ATOM 602 N N . GLU A 1 80 ? -10.141 10.688 13.844 1 97.75 80 GLU A N 1
ATOM 603 C CA . GLU A 1 80 ? -10.602 11.547 12.758 1 97.75 80 GLU A CA 1
ATOM 604 C C . GLU A 1 80 ? -10.125 11.016 11.406 1 97.75 80 GLU A C 1
ATOM 606 O O . GLU A 1 80 ? -10.719 11.32 10.367 1 97.75 80 GLU A O 1
ATOM 611 N N . LEU A 1 81 ? -9.094 10.188 11.453 1 98.19 81 LEU A N 1
ATOM 612 C CA . LEU A 1 81 ? -8.445 9.742 10.227 1 98.19 81 LEU A CA 1
ATOM 613 C C . LEU A 1 81 ? -8.992 8.383 9.797 1 98.19 81 LEU A C 1
ATOM 615 O O . LEU A 1 81 ? -9.023 8.07 8.602 1 98.19 81 LEU A O 1
ATOM 619 N N . MET A 1 82 ? -9.375 7.578 10.734 1 97.88 82 MET A N 1
ATOM 620 C CA . MET A 1 82 ? -9.539 6.145 10.492 1 97.88 82 MET A CA 1
ATOM 621 C C . MET A 1 82 ? -10.758 5.875 9.617 1 97.88 82 MET A C 1
ATOM 623 O O . MET A 1 82 ? -11.703 6.664 9.602 1 97.88 82 MET A O 1
ATOM 627 N N . SER A 1 83 ? -10.625 4.789 8.867 1 96.19 83 SER A N 1
ATOM 628 C CA . SER A 1 83 ? -11.82 4.191 8.266 1 96.19 83 SER A CA 1
ATOM 629 C C . SER A 1 83 ? -12.562 3.312 9.266 1 96.19 83 SER A C 1
ATOM 631 O O . SER A 1 83 ? -11.945 2.496 9.961 1 96.19 83 SER A O 1
ATOM 633 N N . THR A 1 84 ? -13.805 3.547 9.414 1 95.38 84 THR A N 1
ATOM 634 C CA . THR A 1 84 ? -14.664 2.812 10.336 1 95.38 84 THR A CA 1
ATOM 635 C C . THR A 1 84 ? -16.016 2.504 9.688 1 95.38 84 THR A C 1
ATOM 637 O O . THR A 1 84 ? -16.531 3.311 8.914 1 95.38 84 THR A O 1
ATOM 640 N N . PRO A 1 85 ? -16.578 1.271 9.812 1 94.69 85 PRO A N 1
ATOM 641 C CA . PRO A 1 85 ? -16.031 0.167 10.602 1 94.69 85 PRO A CA 1
ATOM 642 C C . PRO A 1 85 ? -14.836 -0.502 9.938 1 94.69 85 PRO A C 1
ATOM 644 O O . PRO A 1 85 ? -14.688 -0.438 8.711 1 94.69 85 PRO A O 1
ATOM 647 N N . ALA A 1 86 ? -14 -1.104 10.781 1 95 86 ALA A N 1
ATOM 648 C CA . ALA A 1 86 ? -12.812 -1.785 10.281 1 95 86 ALA A CA 1
ATOM 649 C C . ALA A 1 86 ? -13.188 -3.025 9.477 1 95 86 ALA A C 1
ATOM 651 O O . ALA A 1 86 ? -14.078 -3.779 9.867 1 95 86 ALA A O 1
ATOM 652 N N . VAL A 1 87 ? -12.625 -3.184 8.359 1 96.25 87 VAL A N 1
ATOM 653 C CA . VAL A 1 87 ? -12.695 -4.453 7.648 1 96.25 87 VAL A CA 1
ATOM 654 C C . VAL A 1 87 ? -11.656 -5.426 8.219 1 96.25 87 VAL A C 1
ATOM 656 O O . VAL A 1 87 ? -10.469 -5.113 8.266 1 96.25 87 VAL A O 1
ATOM 659 N N . CYS A 1 88 ? -12.117 -6.512 8.703 1 96.44 88 CYS A N 1
ATOM 660 C CA . CYS A 1 88 ? -11.25 -7.492 9.344 1 96.44 88 CYS A CA 1
ATOM 661 C C . CYS A 1 88 ? -11.461 -8.875 8.75 1 96.44 88 CYS A C 1
ATOM 663 O O . CYS A 1 88 ? -12.391 -9.086 7.969 1 96.44 88 CYS A O 1
ATOM 665 N N . VAL A 1 89 ? -10.586 -9.758 9.086 1 95.25 89 VAL A N 1
ATOM 666 C CA . VAL A 1 89 ? -10.75 -11.18 8.766 1 95.25 89 VAL A CA 1
ATOM 667 C C . VAL A 1 89 ? -10.594 -12.008 10.039 1 95.25 89 VAL A C 1
ATOM 669 O O . VAL A 1 89 ? -9.984 -11.555 11.008 1 95.25 89 VAL A O 1
ATOM 672 N N . HIS A 1 90 ? -11.188 -13.141 9.93 1 94.62 90 HIS A N 1
ATOM 673 C CA . HIS A 1 90 ? -11.008 -14.062 11.047 1 94.62 90 HIS A CA 1
ATOM 674 C C . HIS A 1 90 ? -9.766 -14.93 10.852 1 94.62 90 HIS A C 1
ATOM 676 O O . HIS A 1 90 ? -9.297 -15.109 9.719 1 94.62 90 HIS A O 1
ATOM 682 N N . ALA A 1 91 ? -9.305 -15.516 11.961 1 88.62 91 ALA A N 1
ATOM 683 C CA . ALA A 1 91 ? -8.07 -16.297 11.938 1 88.62 91 ALA A CA 1
ATOM 684 C C . ALA A 1 91 ? -8.219 -17.547 11.078 1 88.62 91 ALA A C 1
ATOM 686 O O . ALA A 1 91 ? -7.238 -18.078 10.555 1 88.62 91 ALA A O 1
ATOM 687 N N . ASP A 1 92 ? -9.438 -17.953 10.82 1 90.31 92 ASP A N 1
ATOM 688 C CA . ASP A 1 92 ? -9.656 -19.203 10.086 1 90.31 92 ASP A CA 1
ATOM 689 C C . ASP A 1 92 ? -9.922 -18.922 8.609 1 90.31 92 ASP A C 1
ATOM 691 O O . ASP A 1 92 ? -10.164 -19.859 7.836 1 90.31 92 ASP A O 1
ATOM 695 N N . SER A 1 93 ? -9.852 -17.719 8.273 1 91.12 93 SER A N 1
ATOM 696 C CA . SER A 1 93 ? -10.031 -17.406 6.863 1 91.12 93 SER A CA 1
ATOM 697 C C . SER A 1 93 ? -8.883 -17.938 6.02 1 91.12 93 SER A C 1
ATOM 699 O O . SER A 1 93 ? -7.742 -18 6.48 1 91.12 93 SER A O 1
ATOM 701 N N . THR A 1 94 ? -9.18 -18.344 4.828 1 91 94 THR A N 1
ATOM 702 C CA . THR A 1 94 ? -8.156 -18.812 3.912 1 91 94 THR A CA 1
ATOM 703 C C . THR A 1 94 ? -7.391 -17.656 3.295 1 91 94 THR A C 1
ATOM 705 O O . THR A 1 94 ? -7.855 -16.5 3.342 1 91 94 THR A O 1
ATOM 708 N N . LEU A 1 95 ? -6.289 -17.984 2.727 1 93 95 LEU A N 1
ATOM 709 C CA . LEU A 1 95 ? -5.5 -16.984 2.025 1 93 95 LEU A CA 1
ATOM 710 C C . LEU A 1 95 ? -6.289 -16.375 0.865 1 93 95 LEU A C 1
ATOM 712 O O . LEU A 1 95 ? -6.262 -15.164 0.649 1 93 95 LEU A O 1
ATOM 716 N N . ALA A 1 96 ? -6.98 -17.219 0.185 1 92.06 96 ALA A N 1
ATOM 717 C CA . ALA A 1 96 ? -7.766 -16.766 -0.958 1 92.06 96 ALA A CA 1
ATOM 718 C C . ALA A 1 96 ? -8.867 -15.812 -0.517 1 92.06 96 ALA A C 1
ATOM 720 O O . ALA A 1 96 ? -9.133 -14.805 -1.182 1 92.06 96 ALA A O 1
ATOM 721 N N . GLN A 1 97 ? -9.469 -16.109 0.575 1 92.19 97 GLN A N 1
ATOM 722 C CA . GLN A 1 97 ? -10.516 -15.242 1.111 1 92.19 97 GLN A CA 1
ATOM 723 C C . GLN A 1 97 ? -9.953 -13.883 1.513 1 92.19 97 GLN A C 1
ATOM 725 O O . GLN A 1 97 ? -10.555 -12.844 1.225 1 92.19 97 GLN A O 1
ATOM 730 N N . ALA A 1 98 ? -8.852 -13.93 2.207 1 95 98 ALA A N 1
ATOM 731 C CA . ALA A 1 98 ? -8.203 -12.68 2.59 1 95 98 ALA A CA 1
ATOM 732 C C . ALA A 1 98 ? -7.816 -11.859 1.36 1 95 98 ALA A C 1
ATOM 734 O O . ALA A 1 98 ? -8.055 -10.648 1.312 1 95 98 ALA A O 1
ATOM 735 N N . ALA A 1 99 ? -7.285 -12.523 0.363 1 95.12 99 ALA A N 1
ATOM 736 C CA . ALA A 1 99 ? -6.895 -11.852 -0.873 1 95.12 99 ALA A CA 1
ATOM 737 C C . ALA A 1 99 ? -8.102 -11.219 -1.56 1 95.12 99 ALA A C 1
ATOM 739 O O . ALA A 1 99 ? -8.023 -10.086 -2.047 1 95.12 99 ALA A O 1
ATOM 740 N N . ARG A 1 100 ? -9.18 -11.906 -1.576 1 93.44 100 ARG A N 1
ATOM 741 C CA . ARG A 1 100 ? -10.406 -11.414 -2.189 1 93.44 100 ARG A CA 1
ATOM 742 C C . ARG A 1 100 ? -10.93 -10.18 -1.458 1 93.44 100 ARG A C 1
ATOM 744 O O . ARG A 1 100 ? -11.32 -9.195 -2.09 1 93.44 100 ARG A O 1
ATOM 751 N N . LEU A 1 101 ? -10.883 -10.266 -0.228 1 94.25 101 LEU A N 1
ATOM 752 C CA . LEU A 1 101 ? -11.32 -9.133 0.582 1 94.25 101 LEU A CA 1
ATOM 753 C C . LEU A 1 101 ? -10.438 -7.918 0.343 1 94.25 101 LEU A C 1
ATOM 755 O O . LEU A 1 101 ? -10.938 -6.809 0.151 1 94.25 101 LEU A O 1
ATOM 759 N N . MET A 1 102 ? -9.148 -8.102 0.303 1 95.12 102 MET A N 1
ATOM 760 C CA . MET A 1 102 ? -8.203 -7.008 0.071 1 95.12 102 MET A CA 1
ATOM 761 C C . MET A 1 102 ? -8.406 -6.395 -1.311 1 95.12 102 MET A C 1
ATOM 763 O O . MET A 1 102 ? -8.352 -5.176 -1.467 1 95.12 102 MET A O 1
ATOM 767 N N . ALA A 1 103 ? -8.625 -7.25 -2.223 1 90.81 103 ALA A N 1
ATOM 768 C CA . ALA A 1 103 ? -8.828 -6.777 -3.59 1 90.81 103 ALA A CA 1
ATOM 769 C C . ALA A 1 103 ? -10.117 -5.969 -3.707 1 90.81 103 ALA A C 1
ATOM 771 O O . ALA A 1 103 ? -10.109 -4.855 -4.242 1 90.81 103 ALA A O 1
ATOM 772 N N . ARG A 1 104 ? -11.172 -6.477 -3.172 1 89.44 104 ARG A N 1
ATOM 773 C CA . ARG A 1 104 ? -12.492 -5.863 -3.289 1 89.44 104 ARG A CA 1
ATOM 774 C C . ARG A 1 104 ? -12.555 -4.539 -2.535 1 89.44 104 ARG A C 1
ATOM 776 O O . ARG A 1 104 ? -13.148 -3.572 -3.012 1 89.44 104 ARG A O 1
ATOM 783 N N . ARG A 1 105 ? -11.898 -4.504 -1.434 1 92.81 105 ARG A N 1
ATOM 784 C CA . ARG A 1 105 ? -11.992 -3.33 -0.573 1 92.81 105 ARG A CA 1
ATOM 785 C C . ARG A 1 105 ? -10.789 -2.414 -0.759 1 92.81 105 ARG A C 1
ATOM 787 O O . ARG A 1 105 ? -10.711 -1.351 -0.142 1 92.81 105 ARG A O 1
ATOM 794 N N . ARG A 1 106 ? -9.828 -2.842 -1.55 1 89 106 ARG A N 1
ATOM 795 C CA . ARG A 1 106 ? -8.625 -2.078 -1.854 1 89 106 ARG A CA 1
ATOM 796 C C . ARG A 1 106 ? -7.836 -1.77 -0.584 1 89 106 ARG A C 1
ATOM 798 O O . ARG A 1 106 ? -7.434 -0.626 -0.359 1 89 106 ARG A O 1
ATOM 805 N N . ILE A 1 107 ? -7.711 -2.81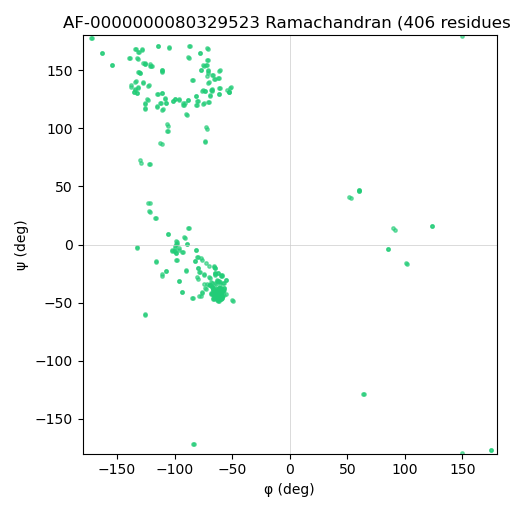4 0.199 1 92.06 107 ILE A N 1
ATOM 806 C CA . ILE A 1 107 ? -6.992 -2.705 1.463 1 92.06 107 ILE A CA 1
ATOM 807 C C . ILE A 1 107 ? -5.691 -3.502 1.385 1 92.06 107 ILE A C 1
ATOM 809 O O . ILE A 1 107 ? -5.637 -4.555 0.748 1 92.06 107 ILE A O 1
ATOM 813 N N . LYS A 1 108 ? -4.684 -3.008 2.121 1 91.19 108 LYS A N 1
ATOM 814 C CA . LYS A 1 108 ? -3.375 -3.643 2.014 1 91.19 108 LYS A CA 1
ATOM 815 C C . LYS A 1 108 ? -3.045 -4.438 3.273 1 91.19 108 LYS A C 1
ATOM 817 O O . LYS A 1 108 ? -2.172 -5.309 3.252 1 91.19 108 LYS A O 1
ATOM 822 N N . ARG A 1 109 ? -3.715 -4.031 4.34 1 92.75 109 ARG A N 1
ATOM 823 C CA . ARG A 1 109 ? -3.518 -4.727 5.605 1 92.75 109 ARG A CA 1
ATOM 824 C C . ARG A 1 109 ? -4.848 -4.992 6.301 1 92.75 109 ARG A C 1
ATOM 826 O O . ARG A 1 109 ? -5.699 -4.102 6.387 1 92.75 109 ARG A O 1
ATOM 833 N N . LEU A 1 110 ? -5.004 -6.227 6.715 1 95.44 110 LEU A N 1
ATOM 834 C CA . LEU A 1 110 ? -6.238 -6.672 7.348 1 95.44 110 LEU A CA 1
ATOM 835 C C . LEU A 1 110 ? -5.996 -7.066 8.797 1 95.44 110 LEU A C 1
ATOM 837 O O . LEU A 1 110 ? -5.227 -7.992 9.07 1 95.44 110 LEU A O 1
ATOM 841 N N . PRO A 1 111 ? -6.648 -6.371 9.719 1 96.62 111 PRO A N 1
ATOM 842 C CA . PRO A 1 111 ? -6.641 -6.93 11.07 1 96.62 111 PRO A CA 1
ATOM 843 C C . PRO A 1 111 ? -7.289 -8.312 11.148 1 96.62 111 PRO A C 1
ATOM 845 O O . PRO A 1 111 ? -8.305 -8.555 10.492 1 96.62 111 PRO A O 1
ATOM 848 N N . VAL A 1 112 ? -6.656 -9.211 11.828 1 96.44 112 VAL A N 1
ATOM 849 C CA . VAL A 1 112 ? -7.211 -10.516 12.164 1 96.44 112 VAL A CA 1
ATOM 850 C C . VAL A 1 112 ? -7.816 -10.469 13.562 1 96.44 112 VAL A C 1
ATOM 852 O O . VAL A 1 112 ? -7.137 -10.102 14.531 1 96.44 112 VAL A O 1
ATOM 855 N N . VAL A 1 113 ? -9.078 -10.844 13.617 1 95.25 113 VAL A N 1
ATOM 856 C CA . VAL A 1 113 ? -9.758 -10.703 14.898 1 95.25 113 VAL A CA 1
ATOM 857 C C . VAL A 1 113 ? -10.375 -12.047 15.305 1 95.25 113 VAL A C 1
ATOM 859 O O . VAL A 1 113 ? -10.602 -12.914 14.453 1 95.25 113 VAL A O 1
ATOM 862 N N . ASP A 1 114 ? -10.547 -12.188 16.531 1 93.56 114 ASP A N 1
ATOM 863 C CA . ASP A 1 114 ? -11.266 -13.359 17.016 1 93.56 114 ASP A CA 1
ATOM 864 C C . ASP A 1 114 ? -12.773 -13.141 16.969 1 93.56 114 ASP A C 1
ATOM 866 O O . ASP A 1 114 ? -13.25 -12.18 16.359 1 93.56 114 ASP A O 1
ATOM 870 N N . ALA A 1 115 ? -13.523 -14.102 17.562 1 92.19 115 ALA A N 1
ATOM 871 C CA . ALA A 1 115 ? -14.984 -14.086 17.484 1 92.19 115 ALA A CA 1
ATOM 872 C C . ALA A 1 115 ? -15.555 -12.867 18.203 1 92.19 115 ALA A C 1
ATOM 874 O O . ALA A 1 115 ? -16.656 -12.406 17.875 1 92.19 115 ALA A O 1
ATOM 875 N N . GLU A 1 116 ? -14.773 -12.281 19.094 1 91.19 116 GLU A N 1
ATOM 876 C CA . GLU A 1 116 ? -15.258 -11.141 19.875 1 91.19 116 GLU A CA 1
ATOM 877 C C . GLU A 1 116 ? -14.766 -9.82 19.297 1 91.19 116 GLU A C 1
ATOM 879 O O . GLU A 1 116 ? -15.039 -8.75 19.844 1 91.19 116 GLU A O 1
ATOM 884 N N . GLY A 1 117 ? -14 -9.844 18.266 1 92.12 117 GLY A N 1
ATOM 885 C CA . GLY A 1 117 ? -13.516 -8.633 17.625 1 92.12 117 GLY A CA 1
ATOM 886 C C . GLY A 1 117 ? -12.195 -8.141 18.203 1 92.12 117 GLY A C 1
ATOM 887 O O . GLY A 1 117 ? -11.781 -7.016 17.938 1 92.12 117 GLY A O 1
ATOM 888 N N . MET A 1 118 ? -11.586 -9.039 18.953 1 93.56 118 MET A N 1
ATOM 889 C CA . MET A 1 118 ? -10.297 -8.688 19.531 1 93.56 118 MET A CA 1
ATOM 890 C C . MET A 1 118 ? -9.164 -8.953 18.547 1 93.56 118 MET A C 1
ATOM 892 O O . MET A 1 118 ? -9.164 -9.977 17.859 1 93.56 118 MET A O 1
ATOM 896 N N . LEU A 1 119 ? -8.258 -8.023 18.609 1 95.12 119 LEU A N 1
ATOM 897 C CA . LEU A 1 119 ? -7.156 -8.117 17.656 1 95.12 119 LEU A CA 1
ATOM 898 C C . LEU A 1 119 ? -6.258 -9.305 17.984 1 95.12 119 LEU A C 1
ATOM 900 O O . LEU A 1 119 ? -5.781 -9.445 19.109 1 95.12 119 LEU A O 1
ATOM 904 N N . GLU A 1 120 ? -6.004 -10.141 16.969 1 93.69 120 GLU A N 1
ATOM 905 C CA . GLU A 1 120 ? -5.094 -11.273 17.109 1 93.69 120 GLU A CA 1
ATOM 906 C C . GLU A 1 120 ? -3.824 -11.062 16.297 1 93.69 120 GLU A C 1
ATOM 908 O O . GLU A 1 120 ? -2.781 -11.648 16.594 1 93.69 120 GLU A O 1
ATOM 913 N N . GLY A 1 121 ? -3.953 -10.305 15.281 1 94.38 121 GLY A N 1
ATOM 914 C CA . GLY A 1 121 ? -2.838 -10.031 14.391 1 94.38 121 GLY A CA 1
ATOM 915 C C . GLY A 1 121 ? -3.23 -9.203 13.18 1 94.38 121 GLY A C 1
ATOM 916 O O . GLY A 1 121 ? -4.324 -8.641 13.141 1 94.38 121 GLY A O 1
ATOM 917 N N . VAL A 1 122 ? -2.311 -8.984 12.32 1 95.5 122 VAL A N 1
ATOM 918 C CA . VAL A 1 122 ? -2.543 -8.297 11.055 1 95.5 122 VAL A CA 1
ATOM 919 C C . VAL A 1 122 ? -1.929 -9.086 9.906 1 95.5 122 VAL A C 1
ATOM 921 O O . VAL A 1 122 ? -0.825 -9.625 10.039 1 95.5 122 VAL A O 1
ATOM 924 N N . VAL A 1 123 ? -2.625 -9.227 8.852 1 95 123 VAL A N 1
ATOM 925 C CA . VAL A 1 123 ? -2.086 -9.875 7.656 1 95 123 VAL A CA 1
ATOM 926 C C . VAL A 1 123 ? -1.999 -8.867 6.516 1 95 123 VAL A C 1
ATOM 928 O O . VAL A 1 123 ? -2.924 -8.078 6.305 1 95 123 VAL A O 1
ATOM 931 N N . SER A 1 124 ? -0.87 -8.75 5.855 1 95 124 SER A N 1
ATOM 932 C CA . SER A 1 124 ? -0.649 -7.832 4.742 1 95 124 SER A CA 1
ATOM 933 C C . SER A 1 124 ? -0.636 -8.57 3.41 1 95 124 SER A C 1
ATOM 935 O O . SER A 1 124 ? -0.645 -9.805 3.379 1 95 124 SER A O 1
ATOM 937 N N . ARG A 1 125 ? -0.65 -7.789 2.365 1 95.69 125 ARG A N 1
ATOM 938 C CA . ARG A 1 125 ? -0.519 -8.398 1.044 1 95.69 125 ARG A CA 1
ATOM 939 C C . ARG A 1 125 ? 0.8 -9.148 0.917 1 95.69 125 ARG A C 1
ATOM 941 O O . ARG A 1 125 ? 0.844 -10.242 0.342 1 95.69 125 ARG A O 1
ATOM 948 N N . ALA A 1 126 ? 1.837 -8.586 1.463 1 95.12 126 ALA A N 1
ATOM 949 C CA . ALA A 1 126 ? 3.135 -9.258 1.445 1 95.12 126 ALA A CA 1
ATOM 950 C C . ALA A 1 126 ? 3.055 -10.617 2.121 1 95.12 126 ALA A C 1
ATOM 952 O O . ALA A 1 126 ? 3.656 -11.586 1.649 1 95.12 126 ALA A O 1
ATOM 953 N N . ASP A 1 127 ? 2.344 -10.688 3.174 1 94.25 127 ASP A N 1
ATOM 954 C CA . ASP A 1 127 ? 2.191 -11.953 3.891 1 94.25 127 ASP A CA 1
ATOM 955 C C . ASP A 1 127 ? 1.528 -13.008 3.01 1 94.25 127 ASP A C 1
ATOM 957 O O . ASP A 1 127 ? 1.95 -14.164 2.996 1 94.25 127 ASP A O 1
ATOM 961 N N . LEU A 1 128 ? 0.476 -12.602 2.312 1 95.88 128 LEU A N 1
ATOM 962 C CA . LEU A 1 128 ? -0.257 -13.531 1.461 1 95.88 128 LEU A CA 1
ATOM 963 C C . LEU A 1 128 ? 0.624 -14.039 0.324 1 95.88 128 LEU A C 1
ATOM 965 O O . LEU A 1 128 ? 0.52 -15.195 -0.078 1 95.88 128 LEU A O 1
ATOM 969 N N . LEU A 1 129 ? 1.471 -13.18 -0.125 1 97.25 129 LEU A N 1
ATOM 970 C CA . LEU A 1 129 ? 2.268 -13.508 -1.302 1 97.25 129 LEU A CA 1
ATOM 971 C C . LEU A 1 129 ? 3.443 -14.406 -0.932 1 97.25 129 LEU A C 1
ATOM 973 O O . LEU A 1 129 ? 4.062 -15.016 -1.806 1 97.25 129 LEU A O 1
ATOM 977 N N . LYS A 1 130 ? 3.758 -14.617 0.313 1 96.19 130 LYS A N 1
ATOM 978 C CA . LYS A 1 130 ? 4.879 -15.438 0.762 1 96.19 130 LYS A CA 1
ATOM 979 C C . LYS A 1 130 ? 4.68 -16.906 0.365 1 96.19 130 LYS A C 1
ATOM 981 O O . LYS A 1 130 ? 5.648 -17.656 0.269 1 96.19 130 LYS A O 1
ATOM 986 N N . VAL A 1 131 ? 3.479 -17.25 0.186 1 95.19 131 VAL A N 1
ATOM 987 C CA . VAL A 1 131 ? 3.189 -18.641 -0.166 1 95.19 131 VAL A CA 1
ATOM 988 C C . VAL A 1 131 ? 3.9 -19 -1.468 1 95.19 131 VAL A C 1
ATOM 990 O O . VAL A 1 131 ? 4.266 -20.156 -1.68 1 95.19 131 VAL A O 1
ATOM 993 N N . PHE A 1 132 ? 4.152 -18.062 -2.273 1 97.06 132 PHE A N 1
ATOM 994 C CA . PHE A 1 132 ? 4.75 -18.328 -3.576 1 97.06 132 PHE A CA 1
ATOM 995 C C . PHE A 1 132 ? 6.258 -18.5 -3.455 1 97.06 132 PHE A C 1
ATOM 997 O O . PHE A 1 132 ? 6.926 -18.859 -4.43 1 97.06 132 PHE A O 1
ATOM 1004 N N . LEU A 1 133 ? 6.805 -18.312 -2.301 1 97.38 133 LEU A N 1
ATOM 1005 C CA . LEU A 1 133 ? 8.234 -18.484 -2.086 1 97.38 133 LEU A CA 1
ATOM 1006 C C . LEU A 1 133 ? 8.57 -19.922 -1.708 1 97.38 133 LEU A C 1
ATOM 1008 O O . LEU A 1 133 ? 9.734 -20.25 -1.47 1 97.38 133 LEU A O 1
ATOM 1012 N N . ARG A 1 134 ? 7.578 -20.75 -1.642 1 97.19 134 ARG A N 1
ATOM 1013 C CA . ARG A 1 134 ? 7.809 -22.172 -1.426 1 97.19 134 ARG A CA 1
ATOM 1014 C C . ARG A 1 134 ? 8.836 -22.703 -2.412 1 97.19 134 ARG A C 1
ATOM 1016 O O . ARG A 1 134 ? 8.789 -22.391 -3.604 1 97.19 134 ARG A O 1
ATOM 1023 N N . PRO A 1 135 ? 9.773 -23.5 -1.891 1 97.88 135 PRO A N 1
ATOM 1024 C CA . PRO A 1 135 ? 10.805 -24.047 -2.781 1 97.88 135 PRO A CA 1
ATOM 1025 C C . PRO A 1 135 ? 10.219 -24.953 -3.871 1 97.88 135 PRO A C 1
ATOM 1027 O O . PRO A 1 135 ? 9.297 -25.719 -3.609 1 97.88 135 PRO A O 1
ATOM 1030 N N . ASP A 1 136 ? 10.812 -24.859 -5.031 1 98 136 ASP A N 1
ATOM 1031 C CA . ASP A 1 136 ? 10.336 -25.609 -6.188 1 98 136 ASP A CA 1
ATOM 1032 C C . ASP A 1 136 ? 10.375 -27.109 -5.918 1 98 136 ASP A C 1
ATOM 1034 O O . ASP A 1 136 ? 9.469 -27.844 -6.328 1 98 136 ASP A O 1
ATOM 1038 N N . GLY A 1 137 ? 11.406 -27.531 -5.211 1 98.06 137 GLY A N 1
ATOM 1039 C CA . GLY A 1 137 ? 11.523 -28.938 -4.91 1 98.06 137 GLY A CA 1
ATOM 1040 C C . GLY A 1 137 ? 10.367 -29.469 -4.078 1 98.06 137 GLY A C 1
ATOM 1041 O O . GLY A 1 137 ? 9.891 -30.578 -4.309 1 98.06 137 GLY A O 1
ATOM 1042 N N . GLU A 1 138 ? 9.938 -28.688 -3.15 1 98.19 138 GLU A N 1
ATOM 1043 C CA . GLU A 1 138 ? 8.82 -29.094 -2.305 1 98.19 138 GLU A CA 1
ATOM 1044 C C . GLU A 1 138 ? 7.523 -29.172 -3.107 1 98.19 138 GLU A C 1
ATOM 1046 O O . GLU A 1 138 ? 6.723 -30.094 -2.906 1 98.19 138 GLU A O 1
ATOM 1051 N N . ILE A 1 139 ? 7.336 -28.234 -3.945 1 97.94 139 ILE A N 1
ATOM 1052 C CA . ILE A 1 139 ? 6.152 -28.234 -4.797 1 97.94 139 ILE A CA 1
ATOM 1053 C C . ILE A 1 139 ? 6.172 -29.469 -5.703 1 97.94 139 ILE A C 1
ATOM 1055 O O . ILE A 1 139 ? 5.16 -30.172 -5.836 1 97.94 139 ILE A O 1
ATOM 1059 N N . ALA A 1 140 ? 7.301 -29.734 -6.289 1 98.06 140 ALA A N 1
ATOM 1060 C CA . ALA A 1 140 ? 7.441 -30.891 -7.176 1 98.06 140 ALA A CA 1
ATOM 1061 C C . ALA A 1 140 ? 7.113 -32.188 -6.441 1 98.06 140 ALA A C 1
ATOM 1063 O O . ALA A 1 140 ? 6.395 -33.031 -6.965 1 98.06 140 ALA A O 1
ATOM 1064 N N . ASP A 1 141 ? 7.633 -32.281 -5.262 1 97.88 141 ASP A N 1
ATOM 1065 C CA . ASP A 1 141 ? 7.383 -33.469 -4.465 1 97.88 141 ASP A CA 1
ATOM 1066 C C . ASP A 1 141 ? 5.891 -33.656 -4.184 1 97.88 141 ASP A C 1
ATOM 1068 O O . ASP A 1 141 ? 5.359 -34.75 -4.289 1 97.88 141 ASP A O 1
ATOM 1072 N N . GLU A 1 142 ? 5.277 -32.594 -3.844 1 97.81 142 GLU A N 1
ATOM 1073 C CA . GLU A 1 142 ? 3.85 -32.656 -3.545 1 97.81 142 GLU A CA 1
ATOM 1074 C C . GLU A 1 142 ? 3.039 -33 -4.789 1 97.81 142 GLU A C 1
ATOM 1076 O O . GLU A 1 142 ? 2.133 -33.844 -4.73 1 97.81 142 GLU A O 1
ATOM 1081 N N . VAL A 1 143 ? 3.322 -32.375 -5.891 1 97.62 143 VAL A N 1
ATOM 1082 C CA . VAL A 1 143 ? 2.611 -32.656 -7.133 1 97.62 143 VAL A CA 1
ATOM 1083 C C . VAL A 1 143 ? 2.811 -34.125 -7.527 1 97.62 143 VAL A C 1
ATOM 1085 O O . VAL A 1 143 ? 1.858 -34.812 -7.918 1 97.62 143 VAL A O 1
ATOM 1088 N N . ARG A 1 144 ? 4.012 -34.594 -7.426 1 96.06 144 ARG A N 1
ATOM 1089 C CA . ARG A 1 144 ? 4.312 -36 -7.773 1 96.06 144 ARG A CA 1
ATOM 1090 C C . ARG A 1 144 ? 3.551 -36.969 -6.879 1 96.06 144 ARG A C 1
ATOM 1092 O O . ARG A 1 144 ? 2.854 -37.844 -7.371 1 96.06 144 ARG A O 1
ATOM 1099 N N . ARG A 1 145 ? 3.623 -36.719 -5.609 1 95.31 145 ARG A N 1
ATOM 1100 C CA . ARG A 1 145 ? 3.088 -37.656 -4.621 1 95.31 145 ARG A CA 1
ATOM 1101 C C . ARG A 1 145 ? 1.567 -37.562 -4.555 1 95.31 145 ARG A C 1
ATOM 1103 O O . ARG A 1 145 ? 0.884 -38.594 -4.512 1 95.31 145 ARG A O 1
ATOM 1110 N N . ASP A 1 146 ? 1.08 -36.344 -4.605 1 95.81 146 ASP A N 1
ATOM 1111 C CA . ASP A 1 146 ? -0.325 -36.156 -4.262 1 95.81 146 ASP A CA 1
ATOM 1112 C C . ASP A 1 146 ? -1.194 -36.094 -5.516 1 95.81 146 ASP A C 1
ATOM 1114 O O . ASP A 1 146 ? -2.42 -36.188 -5.434 1 95.81 146 ASP A O 1
ATOM 1118 N N . ILE A 1 147 ? -0.583 -35.938 -6.637 1 95.62 147 ILE A N 1
ATOM 1119 C CA . ILE A 1 147 ? -1.406 -35.75 -7.824 1 95.62 147 ILE A CA 1
ATOM 1120 C C . ILE A 1 147 ? -1.01 -36.781 -8.891 1 95.62 147 ILE A C 1
ATOM 1122 O O . ILE A 1 147 ? -1.785 -37.688 -9.203 1 95.62 147 ILE A O 1
ATOM 1126 N N . ALA A 1 148 ? 0.224 -36.781 -9.359 1 94.19 148 ALA A N 1
ATOM 1127 C CA . ALA A 1 148 ? 0.65 -37.656 -10.445 1 94.19 148 ALA A CA 1
ATOM 1128 C C . ALA A 1 148 ? 0.525 -39.125 -10.047 1 94.19 148 ALA A C 1
ATOM 1130 O O . ALA A 1 148 ? -0.07 -39.938 -10.773 1 94.19 148 ALA A O 1
ATOM 1131 N N . ASP A 1 149 ? 1.016 -39.469 -8.891 1 92.81 149 ASP A N 1
ATOM 1132 C CA . ASP A 1 149 ? 1.021 -40.875 -8.445 1 92.81 149 ASP A CA 1
ATOM 1133 C C . ASP A 1 149 ? -0.397 -41.344 -8.148 1 92.81 149 ASP A C 1
ATOM 1135 O O . ASP A 1 149 ? -0.7 -42.531 -8.32 1 92.81 149 ASP A O 1
ATOM 1139 N N . ILE A 1 150 ? -1.23 -40.469 -7.773 1 93.5 150 ILE A N 1
ATOM 1140 C CA . ILE A 1 150 ? -2.59 -40.844 -7.395 1 93.5 150 ILE A CA 1
ATOM 1141 C C . ILE A 1 150 ? -3.459 -40.938 -8.648 1 93.5 150 ILE A C 1
ATOM 1143 O O . ILE A 1 150 ? -4.18 -41.938 -8.82 1 93.5 150 ILE A O 1
ATOM 1147 N N . LEU A 1 151 ? -3.385 -40 -9.516 1 93.44 151 LEU A N 1
ATOM 1148 C CA . LEU A 1 151 ? -4.266 -39.938 -10.68 1 93.44 151 LEU A CA 1
ATOM 1149 C C . LEU A 1 151 ? -3.773 -40.906 -11.773 1 93.44 151 LEU A C 1
ATOM 1151 O O . LEU A 1 151 ? -4.57 -41.406 -12.562 1 93.44 151 LEU A O 1
ATOM 1155 N N . PHE A 1 152 ? -2.457 -41.094 -11.75 1 91.25 152 PHE A N 1
ATOM 1156 C CA . PHE A 1 152 ? -1.858 -41.938 -12.773 1 91.25 152 PHE A CA 1
ATOM 1157 C C . PHE A 1 152 ? -0.955 -43 -12.148 1 91.25 152 PHE A C 1
ATOM 1159 O O . PHE A 1 152 ? 0.258 -43 -12.367 1 91.25 152 PHE A O 1
ATOM 1166 N N . PRO A 1 153 ? -1.511 -43.938 -11.492 1 82 153 PRO A N 1
ATOM 1167 C CA . PRO A 1 153 ? -0.742 -44.938 -10.734 1 82 153 PRO A CA 1
ATOM 1168 C C . PRO A 1 153 ? 0.07 -45.875 -11.633 1 82 153 PRO A C 1
ATOM 1170 O O . PRO A 1 153 ? 1.084 -46.406 -11.203 1 82 153 PRO A O 1
ATOM 1173 N N . SER A 1 154 ? -0.364 -46.25 -12.734 1 77 154 SER A N 1
ATOM 1174 C CA . SER A 1 154 ? 0.354 -47.125 -13.648 1 77 154 SER A CA 1
ATOM 1175 C C . SER A 1 154 ? 0.566 -46.469 -15 1 77 154 SER A C 1
ATOM 1177 O O . SER A 1 154 ? -0.024 -46.875 -16 1 77 154 SER A O 1
ATOM 1179 N N . PRO A 1 155 ? 1.47 -45.438 -14.898 1 67.44 155 PRO A N 1
ATOM 1180 C CA . PRO A 1 155 ? 1.656 -44.719 -16.172 1 67.44 155 PRO A CA 1
ATOM 1181 C C . PRO A 1 155 ? 2.441 -45.562 -17.188 1 67.44 155 PRO A C 1
ATOM 1183 O O . PRO A 1 155 ? 3.154 -46.5 -16.812 1 67.44 155 PRO A O 1
ATOM 1186 N N . VAL A 1 156 ? 2.125 -45.438 -18.406 1 70.31 156 VAL A N 1
ATOM 1187 C CA . VAL A 1 156 ? 2.865 -46.094 -19.469 1 70.31 156 VAL A CA 1
ATOM 1188 C C . VAL A 1 156 ? 4.344 -45.719 -19.391 1 70.31 156 VAL A C 1
ATOM 1190 O O . VAL A 1 156 ? 5.219 -46.562 -19.594 1 70.31 156 VAL A O 1
ATOM 1193 N N . GLU A 1 157 ? 4.523 -44.469 -19.156 1 78.94 157 GLU A N 1
ATOM 1194 C CA . GLU A 1 157 ? 5.844 -43.938 -18.875 1 78.94 157 GLU A CA 1
ATOM 1195 C C . GLU A 1 157 ? 5.816 -43.031 -17.641 1 78.94 157 GLU A C 1
ATOM 1197 O O . GLU A 1 157 ? 4.777 -42.438 -17.312 1 78.94 157 GLU A O 1
ATOM 1202 N N . PRO A 1 158 ? 6.859 -43.062 -17.016 1 82.94 158 PRO A N 1
ATOM 1203 C CA . PRO A 1 158 ? 6.891 -42.219 -15.82 1 82.94 158 PRO A CA 1
ATOM 1204 C C . PRO A 1 158 ? 6.504 -40.781 -16.109 1 82.94 158 PRO A C 1
ATOM 1206 O O . PRO A 1 158 ? 6.891 -40.219 -17.141 1 82.94 158 PRO A O 1
ATOM 1209 N N . ILE A 1 159 ? 5.668 -40.25 -15.383 1 91.06 159 ILE A N 1
ATOM 1210 C CA . ILE A 1 159 ? 5.297 -38.844 -15.469 1 91.06 159 ILE A CA 1
ATOM 1211 C C . ILE A 1 159 ? 6.406 -37.969 -14.875 1 91.06 159 ILE A C 1
ATOM 1213 O O . ILE A 1 159 ? 6.832 -38.188 -13.742 1 91.06 159 ILE A O 1
ATOM 1217 N N . HIS A 1 160 ? 6.91 -37.094 -15.648 1 94.5 160 HIS A N 1
ATOM 1218 C CA . HIS A 1 160 ? 7.949 -36.188 -15.203 1 94.5 160 HIS A CA 1
ATOM 1219 C C . HIS A 1 160 ? 7.348 -34.875 -14.672 1 94.5 160 HIS A C 1
ATOM 1221 O O . HIS A 1 160 ? 6.586 -34.219 -15.375 1 94.5 160 HIS A O 1
ATOM 1227 N N . VAL A 1 161 ? 7.664 -34.625 -13.445 1 97 161 VAL A N 1
ATOM 1228 C CA . VAL A 1 161 ? 7.219 -33.375 -12.797 1 97 161 VAL A CA 1
ATOM 1229 C C . VAL A 1 161 ? 8.406 -32.469 -12.562 1 97 161 VAL A C 1
ATOM 1231 O O . VAL A 1 161 ? 9.359 -32.812 -11.867 1 97 161 VAL A O 1
ATOM 1234 N N . MET A 1 162 ? 8.391 -31.344 -13.203 1 97.69 162 MET A N 1
ATOM 1235 C CA . MET A 1 162 ? 9.406 -30.312 -13 1 97.69 162 MET A CA 1
ATOM 1236 C C . MET A 1 162 ? 8.766 -29 -12.57 1 97.69 162 MET A C 1
ATOM 1238 O O . MET A 1 162 ? 7.703 -28.625 -13.078 1 97.69 162 MET A O 1
ATOM 1242 N N . VAL A 1 163 ? 9.398 -28.391 -11.602 1 98.19 163 VAL A N 1
ATOM 1243 C CA . VAL A 1 163 ? 8.93 -27.078 -11.188 1 98.19 163 VAL A CA 1
ATOM 1244 C C . VAL A 1 163 ? 10.07 -26.062 -11.297 1 98.19 163 VAL A C 1
ATOM 1246 O O . VAL A 1 163 ? 11.172 -26.312 -10.797 1 98.19 163 VAL A O 1
ATOM 1249 N N . THR A 1 164 ? 9.883 -24.984 -12.031 1 97.94 164 THR A N 1
ATOM 1250 C CA . THR A 1 164 ? 10.812 -23.875 -12.148 1 97.94 164 THR A CA 1
ATOM 1251 C C . THR A 1 164 ? 10.117 -22.547 -11.805 1 97.94 164 THR A C 1
ATOM 1253 O O . THR A 1 164 ? 9.18 -22.141 -12.492 1 97.94 164 THR A O 1
ATOM 1256 N N . GLU A 1 165 ? 10.555 -21.891 -10.758 1 97.19 165 GLU A N 1
ATOM 1257 C CA . GLU A 1 165 ? 9.969 -20.625 -10.312 1 97.19 165 GLU A CA 1
ATOM 1258 C C . GLU A 1 165 ? 8.461 -20.75 -10.133 1 97.19 165 GLU A C 1
ATOM 1260 O O . GLU A 1 165 ? 7.703 -19.891 -10.602 1 97.19 165 GLU A O 1
ATOM 1265 N N . GLY A 1 166 ? 8.055 -21.844 -9.602 1 97.25 166 GLY A N 1
ATOM 1266 C CA . GLY A 1 166 ? 6.66 -22.062 -9.242 1 97.25 166 GLY A CA 1
ATOM 1267 C C . GLY A 1 166 ? 5.816 -22.562 -10.398 1 97.25 166 GLY A C 1
ATOM 1268 O O . GLY A 1 166 ? 4.621 -22.812 -10.234 1 97.25 166 GLY A O 1
ATOM 1269 N N . VAL A 1 167 ? 6.371 -22.672 -11.586 1 98 167 VAL A N 1
ATOM 1270 C CA . VAL A 1 167 ? 5.629 -23.188 -12.734 1 98 167 VAL A CA 1
ATOM 1271 C C . VAL A 1 167 ? 5.828 -24.688 -12.844 1 98 167 VAL A C 1
ATOM 1273 O O . VAL A 1 167 ? 6.949 -25.172 -13.039 1 98 167 VAL A O 1
ATOM 1276 N N . VAL A 1 168 ? 4.727 -25.391 -12.758 1 98.38 168 VAL A N 1
ATOM 1277 C CA . VAL A 1 168 ? 4.734 -26.859 -12.805 1 98.38 168 VAL A CA 1
ATOM 1278 C C . VAL A 1 168 ? 4.629 -27.328 -14.25 1 98.38 168 VAL A C 1
ATOM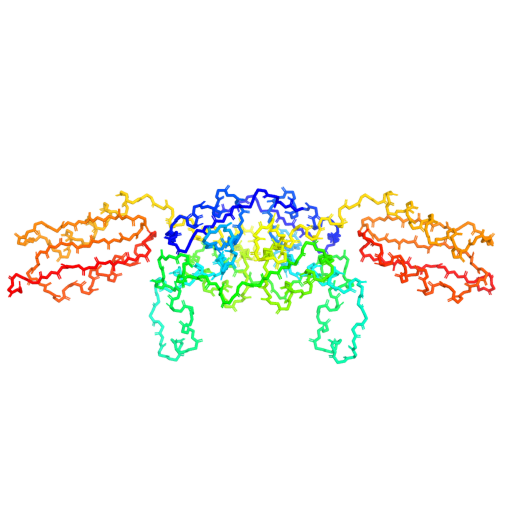 1280 O O . VAL A 1 168 ? 3.695 -26.953 -14.969 1 98.38 168 VAL A O 1
ATOM 1283 N N . THR A 1 169 ? 5.562 -28.109 -14.617 1 98.12 169 THR A N 1
ATOM 1284 C CA . THR A 1 169 ? 5.512 -28.734 -15.93 1 98.12 169 THR A CA 1
ATOM 1285 C C . THR A 1 169 ? 5.312 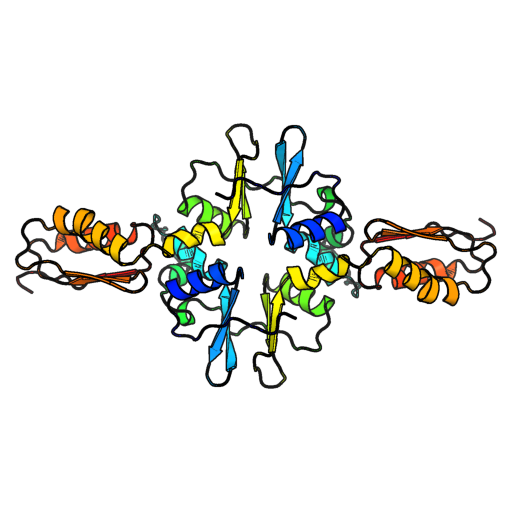-30.25 -15.797 1 98.12 169 THR A C 1
ATOM 1287 O O . THR A 1 169 ? 6.086 -30.922 -15.117 1 98.12 169 THR A O 1
ATOM 1290 N N . LEU A 1 170 ? 4.23 -30.688 -16.422 1 97.06 170 LEU A N 1
ATOM 1291 C CA . LEU A 1 170 ? 3.932 -32.125 -16.453 1 97.06 170 LEU A CA 1
ATOM 1292 C C . LEU A 1 170 ? 4.172 -32.688 -17.844 1 97.06 170 LEU A C 1
ATOM 1294 O O . LEU A 1 170 ? 3.66 -32.188 -18.828 1 97.06 170 LEU A O 1
ATOM 1298 N N . THR A 1 171 ? 5.004 -33.75 -17.844 1 94.94 171 THR A N 1
ATOM 1299 C CA . THR A 1 171 ? 5.281 -34.438 -19.109 1 94.94 171 THR A CA 1
ATOM 1300 C C . THR A 1 171 ? 5.18 -35.938 -18.953 1 94.94 171 THR A C 1
ATOM 1302 O O . THR A 1 171 ? 5.566 -36.5 -17.922 1 94.94 171 THR A O 1
ATOM 1305 N N . GLY A 1 172 ? 4.582 -36.562 -20.031 1 92.06 172 GLY A N 1
ATOM 1306 C CA . GLY A 1 172 ? 4.48 -38 -20.047 1 92.06 172 GLY A CA 1
ATOM 1307 C C . GLY A 1 172 ? 3.264 -38.5 -20.797 1 92.06 172 GLY A C 1
ATOM 1308 O O . GLY A 1 172 ? 2.551 -37.719 -21.422 1 92.06 172 GLY A O 1
ATOM 1309 N N . LYS A 1 173 ? 3.125 -39.875 -20.828 1 91.25 173 LYS A N 1
ATOM 1310 C CA . LYS A 1 173 ? 1.988 -40.562 -21.453 1 91.25 173 LYS A CA 1
ATOM 1311 C C . LYS A 1 173 ? 1.105 -41.219 -20.406 1 91.25 173 LYS A C 1
ATOM 1313 O O . LYS A 1 173 ? 1.609 -41.875 -19.484 1 91.25 173 LYS A O 1
ATOM 1318 N N . VAL A 1 174 ? -0.149 -40.875 -20.641 1 90.56 174 VAL A N 1
ATOM 1319 C CA . VAL A 1 174 ? -1.076 -41.406 -19.656 1 90.56 174 VAL A CA 1
ATOM 1320 C C . VAL A 1 174 ? -2.129 -42.281 -20.344 1 90.56 174 VAL A C 1
ATOM 1322 O O . VAL A 1 174 ? -2.408 -42.094 -21.531 1 90.56 174 VAL A O 1
ATOM 1325 N N . GLN A 1 175 ? -2.709 -43.25 -19.656 1 86.62 175 GLN A N 1
ATOM 1326 C CA . GLN A 1 175 ? -3.748 -44.125 -20.188 1 86.62 175 GLN A CA 1
ATOM 1327 C C . GLN A 1 175 ? -5.098 -43.406 -20.234 1 86.62 175 GLN A C 1
ATOM 1329 O O . GLN A 1 175 ? -5.816 -43.5 -21.234 1 86.62 175 GLN A O 1
ATOM 1334 N N . ASP A 1 176 ? -5.434 -42.688 -19.172 1 88.44 176 ASP A N 1
ATOM 1335 C CA . ASP A 1 176 ? -6.719 -42 -19.078 1 88.44 176 ASP A CA 1
ATOM 1336 C C . ASP A 1 176 ? -6.555 -40.5 -19.25 1 88.44 176 ASP A C 1
ATOM 1338 O O . ASP A 1 176 ? -6.254 -39.781 -18.281 1 88.44 176 ASP A O 1
ATOM 1342 N N . THR A 1 177 ? -6.926 -40.062 -20.438 1 91.31 177 THR A N 1
ATOM 1343 C CA . THR A 1 177 ? -6.754 -38.656 -20.75 1 91.31 177 THR A CA 1
ATOM 1344 C C . THR A 1 177 ? -7.84 -37.812 -20.094 1 91.31 177 THR A C 1
ATOM 1346 O O . THR A 1 177 ? -7.711 -36.594 -20 1 91.31 177 THR A O 1
ATOM 1349 N N . ALA A 1 178 ? -8.828 -38.438 -19.594 1 93.25 178 ALA A N 1
ATOM 1350 C CA . ALA A 1 178 ? -9.93 -37.688 -18.984 1 93.25 178 ALA A CA 1
ATOM 1351 C C . ALA A 1 178 ? -9.5 -37.094 -17.656 1 93.25 178 ALA A C 1
ATOM 1353 O O . ALA A 1 178 ? -10.156 -36.156 -17.141 1 93.25 178 ALA A O 1
ATOM 1354 N N . LEU A 1 179 ? -8.383 -37.594 -17.109 1 94.19 179 LEU A N 1
ATOM 1355 C CA . LEU A 1 179 ? -7.941 -37.125 -15.797 1 94.19 179 LEU A CA 1
ATOM 1356 C C . LEU A 1 179 ? -6.953 -35.969 -15.922 1 94.19 179 LEU A C 1
ATOM 1358 O O . LEU A 1 179 ? -6.57 -35.375 -14.922 1 94.19 179 LEU A O 1
ATOM 1362 N N . ILE A 1 180 ? -6.539 -35.656 -17.125 1 94.94 180 ILE A N 1
ATOM 1363 C CA . ILE A 1 180 ? -5.539 -34.625 -17.344 1 94.94 180 ILE A CA 1
ATOM 1364 C C . ILE A 1 180 ? -6.062 -33.281 -16.812 1 94.94 180 ILE A C 1
ATOM 1366 O O . ILE A 1 180 ? -5.383 -32.594 -16.031 1 94.94 180 ILE A O 1
ATOM 1370 N N . PRO A 1 181 ? -7.328 -32.875 -17.125 1 94.69 181 PRO A N 1
ATOM 1371 C CA . PRO A 1 181 ? -7.828 -31.609 -16.578 1 94.69 181 PRO A CA 1
ATOM 1372 C C . PRO A 1 181 ? -7.918 -31.609 -15.055 1 94.69 181 PRO A C 1
ATOM 1374 O O . PRO A 1 181 ? -7.742 -30.578 -14.414 1 94.69 181 PRO A O 1
ATOM 1377 N N . VAL A 1 182 ? -8.172 -32.719 -14.523 1 95.12 182 VAL A N 1
ATOM 1378 C CA . VAL A 1 182 ? -8.242 -32.844 -13.078 1 95.12 182 VAL A CA 1
ATOM 1379 C C . VAL A 1 182 ? -6.863 -32.625 -12.461 1 95.12 182 VAL A C 1
ATOM 1381 O O . VAL A 1 182 ? -6.727 -31.906 -11.477 1 95.12 182 VAL A O 1
ATOM 1384 N N . ALA A 1 183 ? -5.867 -33.219 -13.117 1 95.69 183 ALA A N 1
ATOM 1385 C CA . ALA A 1 183 ? -4.496 -33.031 -12.641 1 95.69 183 ALA A CA 1
ATOM 1386 C C . ALA A 1 183 ? -4.078 -31.578 -12.68 1 95.69 183 ALA A C 1
ATOM 1388 O O . ALA A 1 183 ? -3.465 -31.078 -11.734 1 95.69 183 ALA A O 1
ATOM 1389 N N . VAL A 1 184 ? -4.418 -30.938 -13.727 1 95.56 184 VAL A N 1
ATOM 1390 C CA . VAL A 1 184 ? -4.074 -29.531 -13.891 1 95.56 184 VAL A CA 1
ATOM 1391 C C . VAL A 1 184 ? -4.773 -28.703 -12.812 1 95.56 184 VAL A C 1
ATOM 1393 O O . VAL A 1 184 ? -4.145 -27.859 -12.164 1 95.56 184 VAL A O 1
ATOM 1396 N N . ARG A 1 185 ? -6.039 -28.969 -12.555 1 93.06 185 ARG A N 1
ATOM 1397 C CA . ARG A 1 185 ? -6.816 -28.25 -11.555 1 93.06 185 ARG A CA 1
ATOM 1398 C C . ARG A 1 185 ? -6.25 -28.453 -10.156 1 93.06 185 ARG A C 1
ATOM 1400 O O . ARG A 1 185 ? -6.121 -27.516 -9.383 1 93.06 185 ARG A O 1
ATOM 1407 N N . LEU A 1 186 ? -5.906 -29.656 -9.898 1 94.75 186 LEU A N 1
ATOM 1408 C CA . LEU A 1 186 ? -5.375 -29.969 -8.578 1 94.75 186 LEU A CA 1
ATOM 1409 C C . LEU A 1 186 ? -4.008 -29.328 -8.367 1 94.75 186 LEU A C 1
ATOM 1411 O O . LEU A 1 186 ? -3.715 -28.812 -7.289 1 94.75 186 LEU A O 1
ATOM 1415 N N . ALA A 1 187 ? -3.186 -29.406 -9.422 1 96.06 187 ALA A N 1
ATOM 1416 C CA . ALA A 1 187 ? -1.862 -28.797 -9.32 1 96.06 187 ALA A CA 1
ATOM 1417 C C . ALA A 1 187 ? -1.966 -27.297 -9.109 1 96.06 187 ALA A C 1
ATOM 1419 O O . ALA A 1 187 ? -1.216 -26.719 -8.312 1 96.06 187 ALA A O 1
ATOM 1420 N N . ARG A 1 188 ? -2.879 -26.656 -9.766 1 93.31 188 ARG A N 1
ATOM 1421 C CA . ARG A 1 188 ? -3.076 -25.203 -9.656 1 93.31 188 ARG A CA 1
ATOM 1422 C C . ARG A 1 188 ? -3.518 -24.828 -8.25 1 93.31 188 ARG A C 1
ATOM 1424 O O . ARG A 1 188 ? -3.252 -23.703 -7.793 1 93.31 188 ARG A O 1
ATOM 1431 N N . ALA A 1 189 ? -4.129 -25.734 -7.566 1 91.31 189 ALA A N 1
ATOM 1432 C CA . ALA A 1 189 ? -4.672 -25.469 -6.238 1 91.31 189 ALA A CA 1
ATOM 1433 C C . ALA A 1 189 ? -3.594 -25.578 -5.168 1 91.31 189 ALA A C 1
ATOM 1435 O O . ALA A 1 189 ? -3.793 -25.141 -4.027 1 91.31 189 ALA A O 1
ATOM 1436 N N . ILE A 1 190 ? -2.502 -26.141 -5.523 1 93.69 190 ILE A N 1
ATOM 1437 C CA . ILE A 1 190 ? -1.413 -26.281 -4.562 1 93.69 190 ILE A CA 1
ATOM 1438 C C . ILE A 1 190 ? -0.836 -24.922 -4.223 1 93.69 190 ILE A C 1
ATOM 1440 O O . ILE A 1 190 ? -0.545 -24.125 -5.117 1 93.69 190 ILE A O 1
ATOM 1444 N N . GLU A 1 191 ? -0.658 -24.703 -2.93 1 92 191 GLU A N 1
ATOM 1445 C CA . GLU A 1 191 ? -0.064 -23.438 -2.477 1 92 191 GLU A CA 1
ATOM 1446 C C . GLU A 1 191 ? 1.351 -23.281 -3.023 1 92 191 GLU A C 1
ATOM 1448 O O . GLU A 1 191 ? 2.16 -24.203 -2.963 1 92 191 GLU A O 1
ATOM 1453 N N . GLY A 1 192 ? 1.566 -22.094 -3.623 1 94.56 192 GLY A N 1
ATOM 1454 C CA . GLY A 1 192 ? 2.898 -21.797 -4.125 1 94.56 192 GLY A CA 1
ATOM 1455 C C . GLY A 1 192 ? 3.023 -21.969 -5.625 1 94.56 192 GLY A C 1
ATOM 1456 O O . GLY A 1 192 ? 3.998 -21.531 -6.234 1 94.56 192 GLY A O 1
ATOM 1457 N N . VAL A 1 193 ? 2.131 -22.625 -6.23 1 96.44 193 VAL A N 1
ATOM 1458 C CA . VAL A 1 193 ? 2.162 -22.812 -7.676 1 96.44 193 VAL A CA 1
ATOM 1459 C C . VAL A 1 193 ? 1.784 -21.516 -8.375 1 96.44 193 VAL A C 1
ATOM 1461 O O . VAL A 1 193 ? 0.777 -20.891 -8.031 1 96.44 193 VAL A O 1
ATOM 1464 N N . VAL A 1 194 ? 2.559 -21.156 -9.328 1 97.12 194 VAL A N 1
ATOM 1465 C CA . VAL A 1 194 ? 2.332 -19.938 -10.109 1 97.12 194 VAL A CA 1
ATOM 1466 C C . VAL A 1 194 ? 1.53 -20.266 -11.367 1 97.12 194 VAL A C 1
ATOM 1468 O O . VAL A 1 194 ? 0.63 -19.516 -11.75 1 97.12 194 VAL A O 1
ATOM 1471 N N . ASP A 1 195 ? 1.863 -21.344 -11.961 1 96.62 195 ASP A N 1
ATOM 1472 C CA . ASP A 1 195 ? 1.177 -21.797 -13.164 1 96.62 195 ASP A CA 1
ATOM 1473 C C . ASP A 1 195 ? 1.466 -23.266 -13.438 1 96.62 195 ASP A C 1
ATOM 1475 O O . ASP A 1 195 ? 2.342 -23.859 -12.805 1 96.62 195 ASP A O 1
ATOM 1479 N N . VAL A 1 196 ? 0.62 -23.828 -14.328 1 96.94 196 VAL A N 1
ATOM 1480 C CA . VAL A 1 196 ? 0.801 -25.219 -14.719 1 96.94 196 VAL A CA 1
ATOM 1481 C C . VAL A 1 196 ? 0.898 -25.312 -16.234 1 96.94 196 VAL A C 1
ATOM 1483 O O . VAL A 1 196 ? 0.032 -24.812 -16.953 1 96.94 196 VAL A O 1
ATOM 1486 N N . ASP A 1 197 ? 1.96 -25.812 -16.688 1 97.31 197 ASP A N 1
ATOM 1487 C CA . ASP A 1 197 ? 2.189 -26.141 -18.094 1 97.31 197 ASP A CA 1
ATOM 1488 C C . ASP A 1 197 ? 2.129 -27.641 -18.328 1 97.31 197 ASP A C 1
ATOM 1490 O O . ASP A 1 197 ? 3.131 -28.344 -18.172 1 97.31 197 ASP A O 1
ATOM 1494 N N . CYS A 1 198 ? 1.002 -28.156 -18.781 1 96.94 198 CYS A N 1
ATOM 1495 C CA . CYS A 1 198 ? 0.755 -29.594 -18.844 1 96.94 198 CYS A CA 1
ATOM 1496 C C . CYS A 1 198 ? 0.939 -30.109 -20.266 1 96.94 198 CYS A C 1
ATOM 1498 O O . CYS A 1 198 ? 0.283 -29.625 -21.188 1 96.94 198 CYS A O 1
ATOM 1500 N N . HIS A 1 199 ? 1.79 -31.078 -20.5 1 95.44 199 HIS A N 1
ATOM 1501 C CA . HIS A 1 199 ? 2.059 -31.719 -21.781 1 95.44 199 HIS A CA 1
ATOM 1502 C C . HIS A 1 199 ? 1.802 -33.219 -21.703 1 95.44 199 HIS A C 1
ATOM 1504 O O . HIS A 1 199 ? 2.502 -34 -22.344 1 95.44 199 HIS A O 1
ATOM 1510 N N . LEU A 1 200 ? 0.941 -33.562 -20.875 1 93 200 LEU A N 1
ATOM 1511 C CA . LEU A 1 200 ? 0.53 -34.969 -20.828 1 93 200 LEU A CA 1
ATOM 1512 C C . LEU A 1 200 ? -0.289 -35.344 -22.047 1 93 200 LEU A C 1
ATOM 1514 O O . LEU A 1 200 ? -1.088 -34.531 -22.531 1 93 200 LEU A O 1
ATOM 1518 N N . SER A 1 201 ? -0.041 -36.5 -22.562 1 91.06 201 SER A N 1
ATOM 1519 C CA . SER A 1 201 ? -0.796 -37 -23.719 1 91.06 201 SER A CA 1
ATOM 1520 C C . SER A 1 201 ? -1.134 -38.469 -23.578 1 91.06 201 SER A C 1
ATOM 1522 O O . SER A 1 201 ? -0.583 -39.156 -22.703 1 91.06 201 SER A O 1
ATOM 1524 N N . GLY A 1 202 ? -2.158 -38.844 -24.375 1 86.75 202 GLY A N 1
ATOM 1525 C CA . GLY 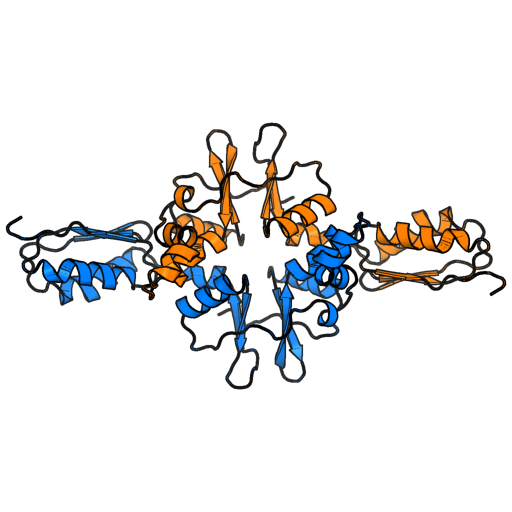A 1 202 ? -2.539 -40.25 -24.359 1 86.75 202 GLY A CA 1
ATOM 1526 C C . GLY A 1 202 ? -1.529 -41.156 -25.031 1 86.75 202 GLY A C 1
ATOM 1527 O O . GLY A 1 202 ? -0.704 -40.688 -25.828 1 86.75 202 GLY A O 1
ATOM 1528 N N . VAL A 1 203 ? -1.614 -42.406 -24.656 1 79.12 203 VAL A N 1
ATOM 1529 C CA . VAL A 1 203 ? -0.728 -43.375 -25.25 1 79.12 203 VAL A CA 1
ATOM 1530 C C . VAL A 1 203 ? -0.957 -43.438 -26.766 1 79.12 203 VAL A C 1
ATOM 1532 O O . VAL A 1 203 ? -0.012 -43.625 -27.531 1 79.12 203 VAL A O 1
ATOM 1535 N N . ASN A 1 204 ? -2.184 -43.219 -27.219 1 74.31 204 ASN A N 1
ATOM 1536 C CA . ASN A 1 204 ? -2.49 -43.344 -28.625 1 74.31 204 ASN A CA 1
ATOM 1537 C C . ASN A 1 204 ? -2.336 -42.031 -29.375 1 74.31 204 ASN A C 1
ATOM 1539 O O . ASN A 1 204 ? -2.572 -41.969 -30.578 1 74.31 204 ASN A O 1
ATOM 1543 N N . ASP A 1 205 ? -1.842 -41.125 -28.625 1 66.75 205 ASP A N 1
ATOM 1544 C CA . ASP A 1 205 ? -1.681 -39.844 -29.312 1 66.75 205 ASP A CA 1
ATOM 1545 C C . ASP A 1 205 ? -0.241 -39.656 -29.781 1 66.75 205 ASP A C 1
ATOM 1547 O O . ASP A 1 205 ? 0.699 -40.094 -29.109 1 66.75 205 ASP A O 1
ATOM 1551 N N . MET B 1 1 ? 14.641 10.453 -0.923 1 49.75 1 MET B N 1
ATOM 1552 C CA . MET B 1 1 ? 14.594 9.617 -2.117 1 49.75 1 MET B CA 1
ATOM 1553 C C . MET B 1 1 ? 15.453 8.367 -1.938 1 49.75 1 MET B C 1
ATOM 1555 O O . MET B 1 1 ? 16.516 8.422 -1.317 1 49.75 1 MET B O 1
ATOM 1559 N N . THR B 1 2 ? 14.805 7.227 -1.985 1 51.84 2 THR B N 1
ATOM 1560 C CA . THR B 1 2 ? 15.641 6.035 -1.924 1 51.84 2 THR B CA 1
ATOM 1561 C C . THR B 1 2 ? 16.391 5.832 -3.238 1 51.84 2 THR B C 1
ATOM 1563 O O . THR B 1 2 ? 15.773 5.785 -4.309 1 51.84 2 THR B O 1
ATOM 1566 N N . ARG B 1 3 ? 17.688 6.156 -3.416 1 54.28 3 ARG B N 1
ATOM 1567 C CA . ARG B 1 3 ? 18.516 6.027 -4.605 1 54.28 3 ARG B CA 1
ATOM 1568 C C . ARG B 1 3 ? 18.688 4.566 -5 1 54.28 3 ARG B C 1
ATOM 1570 O O . ARG B 1 3 ? 18.766 4.242 -6.188 1 54.28 3 ARG B O 1
ATOM 1577 N N . SER B 1 4 ? 18.969 3.668 -4.074 1 60.59 4 SER B N 1
ATOM 1578 C CA . SER B 1 4 ? 19.125 2.287 -4.52 1 60.59 4 SER B CA 1
ATOM 1579 C C . SER B 1 4 ? 17.781 1.66 -4.859 1 60.59 4 SER B C 1
ATOM 1581 O O . SER B 1 4 ? 17.016 1.289 -3.961 1 60.59 4 SER B O 1
ATOM 1583 N N . VAL B 1 5 ? 17.391 1.854 -6.145 1 80.44 5 VAL B N 1
ATOM 1584 C CA . VAL B 1 5 ? 16.047 1.438 -6.543 1 80.44 5 VAL B CA 1
ATOM 1585 C C . VAL B 1 5 ? 16.078 -0.008 -7.031 1 80.44 5 VAL B C 1
ATOM 1587 O O . VAL B 1 5 ? 16.922 -0.371 -7.867 1 80.44 5 VAL B O 1
ATOM 1590 N N . VAL B 1 6 ? 15.5 -0.893 -6.348 1 92.75 6 VAL B N 1
ATOM 1591 C CA . VAL B 1 6 ? 15.273 -2.246 -6.844 1 92.75 6 VAL B CA 1
ATOM 1592 C C . VAL B 1 6 ? 14.219 -2.223 -7.945 1 92.75 6 VAL B C 1
ATOM 1594 O O . VAL B 1 6 ? 13.172 -1.588 -7.801 1 92.75 6 VAL B O 1
ATOM 1597 N N . ALA B 1 7 ? 14.602 -2.723 -9.094 1 96.94 7 ALA B N 1
ATOM 1598 C CA . ALA B 1 7 ? 13.75 -2.811 -10.281 1 96.94 7 ALA B CA 1
ATOM 1599 C C . ALA B 1 7 ? 13.859 -4.184 -10.93 1 96.94 7 ALA B C 1
ATOM 1601 O O . ALA B 1 7 ? 14.703 -5 -10.547 1 96.94 7 ALA B O 1
ATOM 1602 N N . VAL B 1 8 ? 12.961 -4.441 -11.852 1 97.69 8 VAL B N 1
ATOM 1603 C CA . VAL B 1 8 ? 12.992 -5.719 -12.555 1 97.69 8 VAL B CA 1
ATOM 1604 C C . VAL B 1 8 ? 12.867 -5.484 -14.062 1 97.69 8 VAL B C 1
ATOM 1606 O O . VAL B 1 8 ? 12.461 -4.402 -14.492 1 97.69 8 VAL B O 1
ATOM 1609 N N . SER B 1 9 ? 13.273 -6.453 -14.812 1 97.62 9 SER B N 1
ATOM 1610 C CA . SER B 1 9 ? 13.031 -6.441 -16.25 1 97.62 9 SER B CA 1
ATOM 1611 C C . SER B 1 9 ? 11.672 -7.047 -16.594 1 97.62 9 SER B C 1
ATOM 1613 O O . SER B 1 9 ? 11.023 -7.645 -15.727 1 97.62 9 SER B O 1
ATOM 1615 N N . ARG B 1 10 ? 11.273 -6.926 -17.797 1 97.06 10 ARG B N 1
ATOM 1616 C CA . ARG B 1 10 ? 9.977 -7.422 -18.266 1 97.06 10 ARG B CA 1
ATOM 1617 C C . ARG B 1 10 ? 9.883 -8.938 -18.125 1 97.06 10 ARG B C 1
ATOM 1619 O O . ARG B 1 10 ? 8.797 -9.484 -17.938 1 97.06 10 ARG B O 1
ATOM 1626 N N . ASP B 1 11 ? 11.008 -9.586 -18.109 1 97.31 11 ASP B N 1
ATOM 1627 C CA . ASP B 1 11 ? 11 -11.047 -18.141 1 97.31 11 ASP B CA 1
ATOM 1628 C C . ASP B 1 11 ? 11.109 -11.617 -16.734 1 97.31 11 ASP B C 1
ATOM 1630 O O . ASP B 1 11 ? 11.078 -12.836 -16.547 1 97.31 11 ASP B O 1
ATOM 1634 N N . ALA B 1 12 ? 11.273 -10.773 -15.797 1 97.69 12 ALA B N 1
ATOM 1635 C CA . ALA B 1 12 ? 11.383 -11.258 -14.422 1 97.69 12 ALA B CA 1
ATOM 1636 C C . ALA B 1 12 ? 10.211 -12.164 -14.062 1 97.69 12 ALA B C 1
ATOM 1638 O O . ALA B 1 12 ? 9.047 -11.797 -14.281 1 97.69 12 ALA B O 1
ATOM 1639 N N . PRO B 1 13 ? 10.461 -13.359 -13.469 1 98.44 13 PRO B N 1
ATOM 1640 C CA . PRO B 1 13 ? 9.391 -14.281 -13.086 1 98.44 13 PRO B CA 1
ATOM 1641 C C . PRO B 1 13 ? 8.586 -13.797 -11.883 1 98.44 13 PRO B C 1
ATOM 1643 O O . PRO B 1 13 ? 9.125 -13.102 -11.016 1 98.44 13 PRO B O 1
ATOM 1646 N N . PHE B 1 14 ? 7.371 -14.281 -11.859 1 98.69 14 PHE B N 1
ATOM 1647 C CA . PHE B 1 14 ? 6.445 -13.984 -10.766 1 98.69 14 PHE B CA 1
ATOM 1648 C C . PHE B 1 14 ? 7.105 -14.219 -9.414 1 98.69 14 PHE B C 1
ATOM 1650 O O . PHE B 1 14 ? 7.109 -13.336 -8.555 1 98.69 14 PHE B O 1
ATOM 1657 N N . LYS B 1 15 ? 7.695 -15.281 -9.266 1 98 15 LYS B N 1
ATOM 1658 C CA . LYS B 1 15 ? 8.305 -15.672 -7.996 1 98 15 LYS B CA 1
ATOM 1659 C C . LYS B 1 15 ? 9.461 -14.742 -7.629 1 98 15 LYS B C 1
ATOM 1661 O O . LYS B 1 15 ? 9.625 -14.383 -6.461 1 98 15 LYS B O 1
ATOM 1666 N N . ASP B 1 16 ? 10.195 -14.422 -8.594 1 97.5 16 ASP B N 1
ATOM 1667 C CA . ASP B 1 16 ? 11.305 -13.508 -8.359 1 97.5 16 ASP B CA 1
ATOM 1668 C C . ASP B 1 16 ? 10.805 -12.141 -7.898 1 97.5 16 ASP B C 1
ATOM 1670 O O . ASP B 1 16 ? 11.438 -11.492 -7.059 1 97.5 16 ASP B O 1
ATOM 1674 N N . ILE B 1 17 ? 9.75 -11.711 -8.492 1 98.44 17 ILE B N 1
ATOM 1675 C CA . ILE B 1 17 ? 9.148 -10.438 -8.109 1 98.44 17 ILE B CA 1
ATOM 1676 C C . ILE B 1 17 ? 8.734 -10.484 -6.641 1 98.44 17 ILE B C 1
ATOM 1678 O O . ILE B 1 17 ? 9.055 -9.578 -5.867 1 98.44 17 ILE B O 1
ATOM 1682 N N . VAL B 1 18 ? 8.07 -11.578 -6.242 1 98.31 18 VAL B N 1
ATOM 1683 C CA . VAL B 1 18 ? 7.648 -11.75 -4.855 1 98.31 18 VAL B CA 1
ATOM 1684 C C . VAL B 1 18 ? 8.867 -11.758 -3.938 1 98.31 18 VAL B C 1
ATOM 1686 O O . VAL B 1 18 ? 8.875 -11.094 -2.898 1 98.31 18 VAL B O 1
ATOM 1689 N N . ARG B 1 19 ? 9.844 -12.445 -4.355 1 97.81 19 ARG B N 1
ATOM 1690 C CA . ARG B 1 19 ? 11.062 -12.562 -3.566 1 97.81 19 ARG B CA 1
ATOM 1691 C C . ARG B 1 19 ? 11.711 -11.195 -3.363 1 97.81 19 ARG B C 1
ATOM 1693 O O . ARG B 1 19 ? 12.086 -10.836 -2.244 1 97.81 19 ARG B O 1
ATOM 1700 N N . LEU B 1 20 ? 11.828 -10.422 -4.391 1 97 20 LEU B N 1
ATOM 1701 C CA . LEU B 1 20 ? 12.461 -9.109 -4.332 1 97 20 LEU B CA 1
ATOM 1702 C C . LEU B 1 20 ? 11.656 -8.156 -3.455 1 97 20 LEU B C 1
ATOM 1704 O O . LEU B 1 20 ? 12.227 -7.406 -2.656 1 97 20 LEU B O 1
ATOM 1708 N N . MET B 1 21 ? 10.336 -8.219 -3.576 1 96.38 21 MET B N 1
ATOM 1709 C CA . MET B 1 21 ? 9.484 -7.363 -2.75 1 96.38 21 MET B CA 1
ATOM 1710 C C . MET B 1 21 ? 9.664 -7.688 -1.271 1 96.38 21 MET B C 1
ATOM 1712 O O . MET B 1 21 ? 9.742 -6.781 -0.439 1 96.38 21 MET B O 1
ATOM 1716 N N . GLY B 1 22 ? 9.711 -8.945 -0.999 1 94.69 22 GLY B N 1
ATOM 1717 C CA . GLY B 1 22 ? 9.914 -9.367 0.377 1 94.69 22 GLY B CA 1
ATOM 1718 C C . GLY B 1 22 ? 11.273 -8.992 0.922 1 94.69 22 GLY B C 1
ATOM 1719 O O . GLY B 1 22 ? 11.383 -8.484 2.043 1 94.69 22 GLY B O 1
ATOM 1720 N N . GLN B 1 23 ? 12.289 -9.195 0.124 1 94.56 23 GLN B N 1
ATOM 1721 C CA . GLN B 1 23 ? 13.672 -8.945 0.518 1 94.56 23 GLN B CA 1
ATOM 1722 C C . GLN B 1 23 ? 13.906 -7.465 0.791 1 94.56 23 GLN B C 1
ATOM 1724 O O . GLN B 1 23 ? 14.586 -7.105 1.758 1 94.56 23 GLN B O 1
ATOM 1729 N N . TRP B 1 24 ? 13.328 -6.641 -0.009 1 93.38 24 TRP B N 1
ATOM 1730 C CA . TRP B 1 24 ? 13.609 -5.211 0.076 1 93.38 24 TRP B CA 1
ATOM 1731 C C . TRP B 1 24 ? 12.477 -4.473 0.782 1 93.38 24 TRP B C 1
ATOM 1733 O O . TRP B 1 24 ? 12.539 -3.256 0.976 1 93.38 24 TRP B O 1
ATOM 1743 N N . LYS B 1 25 ? 11.414 -5.184 1.098 1 92.12 25 LYS B N 1
ATOM 1744 C CA . LYS B 1 25 ? 10.266 -4.66 1.834 1 92.12 25 LYS B CA 1
ATOM 1745 C C . LYS B 1 25 ? 9.617 -3.502 1.084 1 92.12 25 LYS B C 1
ATOM 1747 O O . LYS B 1 25 ? 9.383 -2.438 1.658 1 92.12 25 LYS B O 1
ATOM 1752 N N . VAL B 1 26 ? 9.414 -3.729 -0.172 1 93.69 26 VAL B N 1
ATOM 1753 C CA . VAL B 1 26 ? 8.711 -2.76 -1.002 1 93.69 26 VAL B CA 1
ATOM 1754 C C . VAL B 1 26 ? 7.457 -3.404 -1.595 1 93.69 26 VAL B C 1
ATOM 1756 O O . VAL B 1 26 ? 7.426 -4.613 -1.825 1 93.69 26 VAL B O 1
ATOM 1759 N N . SER B 1 27 ? 6.492 -2.559 -1.886 1 94.56 27 SER B N 1
ATOM 1760 C CA . SER B 1 27 ? 5.195 -3.066 -2.328 1 94.56 27 SER B CA 1
ATOM 1761 C C . SER B 1 27 ? 5.066 -3.004 -3.848 1 94.56 27 SER B C 1
ATOM 1763 O O . SER B 1 27 ? 4.094 -3.506 -4.414 1 94.56 27 SER B O 1
ATOM 1765 N N . ALA B 1 28 ? 6.039 -2.375 -4.508 1 96.06 28 ALA B N 1
ATOM 1766 C CA . ALA B 1 28 ? 6.008 -2.258 -5.965 1 96.06 28 ALA B CA 1
ATOM 1767 C C . ALA B 1 28 ? 7.418 -2.104 -6.535 1 96.06 28 ALA B C 1
ATOM 1769 O O . ALA B 1 28 ? 8.32 -1.612 -5.852 1 96.06 28 ALA B O 1
ATOM 1770 N N . LEU B 1 29 ? 7.57 -2.498 -7.766 1 97.25 29 LEU B N 1
ATOM 1771 C CA . LEU B 1 29 ? 8.844 -2.445 -8.477 1 97.25 29 LEU B CA 1
ATOM 1772 C C . LEU B 1 29 ? 8.672 -1.843 -9.867 1 97.25 29 LEU B C 1
ATOM 1774 O O . LEU B 1 29 ? 7.77 -2.24 -10.609 1 97.25 29 LEU B O 1
ATOM 1778 N N . PRO B 1 30 ? 9.539 -0.862 -10.188 1 97.62 30 PRO B N 1
ATOM 1779 C CA . PRO B 1 30 ? 9.547 -0.44 -11.594 1 97.62 30 PRO B CA 1
ATOM 1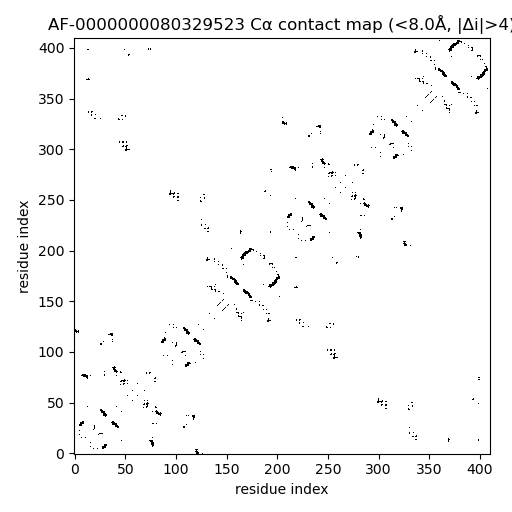780 C C . PRO B 1 30 ? 10.031 -1.541 -12.539 1 97.62 30 PRO B C 1
ATOM 1782 O O . PRO B 1 30 ? 10.867 -2.361 -12.156 1 97.62 30 PRO B O 1
ATOM 1785 N N . VAL B 1 31 ? 9.438 -1.596 -13.648 1 98.25 31 VAL B N 1
ATOM 1786 C CA . VAL B 1 31 ? 9.891 -2.473 -14.727 1 98.25 31 VAL B CA 1
ATOM 1787 C C . VAL B 1 31 ? 10.695 -1.668 -15.742 1 98.25 31 VAL B C 1
ATOM 1789 O O . VAL B 1 31 ? 10.219 -0.662 -16.266 1 98.25 31 VAL B O 1
ATOM 1792 N N . LEU B 1 32 ? 11.891 -2.117 -15.992 1 97.56 32 LEU B N 1
ATOM 1793 C CA . LEU B 1 32 ? 12.805 -1.355 -16.844 1 97.56 32 LEU B CA 1
ATOM 1794 C C . LEU B 1 32 ? 13.031 -2.07 -18.172 1 97.56 32 LEU B C 1
ATOM 1796 O O . LEU B 1 32 ? 12.938 -3.297 -18.25 1 97.56 32 LEU B O 1
ATOM 1800 N N . GLU B 1 33 ? 13.273 -1.292 -19.109 1 95.38 33 GLU B N 1
ATOM 1801 C CA . GLU B 1 33 ? 13.734 -1.78 -20.406 1 95.38 33 GLU B CA 1
ATOM 1802 C C . GLU B 1 33 ? 14.977 -1.018 -20.875 1 95.38 33 GLU B C 1
ATOM 1804 O O . GLU B 1 33 ? 15.148 0.155 -20.531 1 95.38 33 GLU B O 1
ATOM 1809 N N . GLY B 1 34 ? 15.852 -1.696 -21.594 1 90.62 34 GLY B N 1
ATOM 1810 C CA . GLY B 1 34 ? 17.031 -1.056 -22.172 1 90.62 34 GLY B CA 1
ATOM 1811 C C . GLY B 1 34 ? 17.984 -0.535 -21.109 1 90.62 34 GLY B C 1
ATOM 1812 O O . GLY B 1 34 ? 18.375 -1.268 -20.203 1 90.62 34 GLY B O 1
ATOM 1813 N N . GLU B 1 35 ? 18.375 0.733 -21.219 1 87.38 35 GLU B N 1
ATOM 1814 C CA . GLU B 1 35 ? 19.406 1.337 -20.375 1 87.38 35 GLU B CA 1
ATOM 1815 C C . GLU B 1 35 ? 18.797 1.901 -19.094 1 87.38 35 GLU B C 1
ATOM 1817 O O . GLU B 1 35 ? 19.391 2.764 -18.453 1 87.38 35 GLU B O 1
ATOM 1822 N N . GLY B 1 36 ? 17.547 1.498 -18.844 1 90.81 36 GLY B N 1
ATOM 1823 C CA . GLY B 1 36 ? 17.031 1.977 -17.578 1 90.81 36 GLY B CA 1
ATOM 1824 C C . GLY B 1 36 ? 15.734 2.758 -17.719 1 90.81 36 GLY B C 1
ATOM 1825 O O . GLY B 1 36 ? 15.336 3.473 -16.797 1 90.81 36 GLY B O 1
ATOM 1826 N N . ARG B 1 37 ? 15.117 2.609 -18.859 1 95.06 37 ARG B N 1
ATOM 1827 C CA . ARG B 1 37 ? 13.836 3.283 -19.062 1 95.06 37 ARG B CA 1
ATOM 1828 C C . ARG B 1 37 ? 12.719 2.566 -18.312 1 95.06 37 ARG B C 1
ATOM 1830 O O . ARG B 1 37 ? 12.594 1.343 -18.391 1 95.06 37 ARG B O 1
ATOM 1837 N N . VAL B 1 38 ? 11.938 3.371 -17.609 1 96.81 38 VAL B N 1
ATOM 1838 C CA . VAL B 1 38 ? 10.805 2.797 -16.875 1 96.81 38 VAL B CA 1
ATOM 1839 C C . VAL B 1 38 ? 9.641 2.562 -17.844 1 96.81 38 VAL B C 1
ATOM 1841 O O . VAL B 1 38 ? 9.125 3.508 -18.438 1 96.81 38 VAL B O 1
ATOM 1844 N N . VAL B 1 39 ? 9.148 1.307 -17.922 1 97 39 VAL B N 1
ATOM 1845 C CA . VAL B 1 39 ? 8.102 1.009 -18.891 1 97 39 VAL B CA 1
ATOM 1846 C C . VAL B 1 39 ? 6.828 0.588 -18.156 1 97 39 VAL B C 1
ATOM 1848 O O . VAL B 1 39 ? 5.75 0.542 -18.75 1 97 39 VAL B O 1
ATOM 1851 N N . GLY B 1 40 ? 6.922 0.272 -16.938 1 97.56 40 GLY B N 1
ATOM 1852 C CA . GLY B 1 40 ? 5.777 -0.137 -16.141 1 97.56 40 GLY B CA 1
ATOM 1853 C C . GLY B 1 40 ? 6.098 -0.272 -14.664 1 97.56 40 GLY B C 1
ATOM 1854 O O . GLY B 1 40 ? 7.215 0.029 -14.234 1 97.56 40 GLY B O 1
ATOM 1855 N N . VAL B 1 41 ? 5.121 -0.589 -13.898 1 97.75 41 VAL B N 1
ATOM 1856 C CA . VAL B 1 41 ? 5.266 -0.874 -12.469 1 97.75 41 VAL B CA 1
ATOM 1857 C C . VAL B 1 41 ? 4.477 -2.131 -12.117 1 97.75 41 VAL B C 1
ATOM 1859 O O . VAL B 1 41 ? 3.346 -2.312 -12.57 1 97.75 41 VAL B O 1
ATOM 1862 N N . VAL B 1 42 ? 5.078 -3.049 -11.367 1 98.06 42 VAL B N 1
ATOM 1863 C CA . VAL B 1 42 ? 4.387 -4.191 -10.781 1 98.06 42 VAL B CA 1
ATOM 1864 C C . VAL B 1 42 ? 4.25 -3.996 -9.273 1 98.06 42 VAL B C 1
ATOM 1866 O O . VAL B 1 42 ? 5.246 -3.783 -8.57 1 98.06 42 VAL B O 1
ATOM 1869 N N . SER B 1 43 ? 3.045 -4.008 -8.797 1 96.88 43 SER B N 1
ATOM 1870 C CA . SER B 1 43 ? 2.799 -3.877 -7.367 1 96.88 43 SER B CA 1
ATOM 1871 C C . SER B 1 43 ? 2.182 -5.148 -6.793 1 96.88 43 SER B C 1
ATOM 1873 O O . SER B 1 43 ? 1.852 -6.074 -7.539 1 96.88 43 SER B O 1
ATOM 1875 N N . GLU B 1 44 ? 2.098 -5.176 -5.496 1 96.75 44 GLU B N 1
ATOM 1876 C CA . GLU B 1 44 ? 1.45 -6.305 -4.828 1 96.75 44 GLU B CA 1
ATOM 1877 C C . GLU B 1 44 ? 0.014 -6.48 -5.309 1 96.75 44 GLU B C 1
ATOM 1879 O O . GLU B 1 44 ? -0.484 -7.605 -5.395 1 96.75 44 GLU B O 1
ATOM 1884 N N . ALA B 1 45 ? -0.608 -5.418 -5.625 1 95 45 ALA B N 1
ATOM 1885 C CA . ALA B 1 45 ? -1.977 -5.477 -6.133 1 95 45 ALA B CA 1
ATOM 1886 C C . ALA B 1 45 ? -2.043 -6.258 -7.445 1 95 45 ALA B C 1
ATOM 1888 O O . ALA B 1 45 ? -3.051 -6.902 -7.738 1 95 45 ALA B O 1
ATOM 1889 N N . ASP B 1 46 ? -1.051 -6.199 -8.188 1 96.44 46 ASP B N 1
ATOM 1890 C CA . ASP B 1 46 ? -0.998 -6.891 -9.477 1 96.44 46 ASP B CA 1
ATOM 1891 C C . ASP B 1 46 ? -0.801 -8.391 -9.289 1 96.44 46 ASP B C 1
ATOM 1893 O O . ASP B 1 46 ? -1.105 -9.18 -10.18 1 96.44 46 ASP B O 1
ATOM 1897 N N . LEU B 1 47 ? -0.201 -8.742 -8.164 1 97.5 47 LEU B N 1
ATOM 1898 C CA . LEU B 1 47 ? 0.134 -10.141 -7.891 1 97.5 47 LEU B CA 1
ATOM 1899 C C . LEU B 1 47 ? -1.012 -10.844 -7.172 1 97.5 47 LEU B C 1
ATOM 1901 O O . LEU B 1 47 ? -1.183 -12.055 -7.309 1 97.5 47 LEU B O 1
ATOM 1905 N N . LEU B 1 48 ? -1.828 -10.133 -6.547 1 96.31 48 LEU B N 1
ATOM 1906 C CA . LEU B 1 48 ? -2.801 -10.656 -5.59 1 96.31 48 LEU B CA 1
ATOM 1907 C C . LEU B 1 48 ? -3.871 -11.477 -6.301 1 96.31 48 LEU B C 1
ATOM 1909 O O . LEU B 1 48 ? -4.363 -12.469 -5.75 1 96.31 48 LEU B O 1
ATOM 1913 N N . PRO B 1 49 ? -4.297 -11.117 -7.555 1 95.31 49 PRO B N 1
ATOM 1914 C CA . PRO B 1 49 ? -5.363 -11.875 -8.211 1 95.31 49 PRO B CA 1
ATOM 1915 C C . PRO B 1 49 ? -5.051 -13.367 -8.312 1 95.31 49 PRO B C 1
ATOM 1917 O O . PRO B 1 49 ? -5.965 -14.195 -8.281 1 95.31 49 PRO B O 1
ATOM 1920 N N . LYS B 1 50 ? -3.787 -13.688 -8.422 1 95.06 50 LYS B N 1
ATOM 1921 C CA . LYS B 1 50 ? -3.428 -15.094 -8.516 1 95.06 50 LYS B CA 1
ATOM 1922 C C . LYS B 1 50 ? -3.854 -15.859 -7.27 1 95.06 50 LYS B C 1
ATOM 1924 O O . LYS B 1 50 ? -4.379 -16.969 -7.363 1 95.06 50 LYS B O 1
ATOM 1929 N N . GLU B 1 51 ? -3.59 -15.266 -6.125 1 94.38 51 GLU B N 1
ATOM 1930 C CA . GLU B 1 51 ? -4.039 -15.883 -4.879 1 94.38 51 GLU B CA 1
ATOM 1931 C C . GLU B 1 51 ? -5.551 -15.75 -4.715 1 94.38 51 GLU B C 1
ATOM 1933 O O . GLU B 1 51 ? -6.211 -16.672 -4.234 1 94.38 51 GLU B O 1
ATOM 1938 N N . GLU B 1 52 ? -6.102 -14.625 -5.109 1 92.94 52 GLU B N 1
ATOM 1939 C CA . GLU B 1 52 ? -7.527 -14.344 -5 1 92.94 52 GLU B CA 1
ATOM 1940 C C . GLU B 1 52 ? -8.359 -15.398 -5.73 1 92.94 52 GLU B C 1
ATOM 1942 O O . GLU B 1 52 ? -9.391 -15.844 -5.223 1 92.94 52 GLU B O 1
ATOM 1947 N N . PHE B 1 53 ? -7.891 -15.844 -6.875 1 91.06 53 PHE B N 1
ATOM 1948 C CA . PHE B 1 53 ? -8.695 -16.703 -7.738 1 91.06 53 PHE B CA 1
ATOM 1949 C C . PHE B 1 53 ? -8.211 -18.141 -7.684 1 91.06 53 PHE B C 1
ATOM 1951 O O . PHE B 1 53 ? -8.617 -18.969 -8.492 1 91.06 53 PHE B O 1
ATOM 1958 N N . ARG B 1 54 ? -7.344 -18.391 -6.801 1 88.12 54 ARG B N 1
ATOM 1959 C CA . ARG B 1 54 ? -6.746 -19.734 -6.715 1 88.12 54 ARG B CA 1
ATOM 1960 C C . ARG B 1 54 ? -7.82 -20.797 -6.523 1 88.12 54 ARG B C 1
ATOM 1962 O O . ARG B 1 54 ? -7.734 -21.875 -7.109 1 88.12 54 ARG B O 1
ATOM 1969 N N . ASP B 1 55 ? -8.82 -20.531 -5.785 1 79.06 55 ASP B N 1
ATOM 1970 C CA . ASP B 1 55 ? -9.82 -21.547 -5.488 1 79.06 55 ASP B CA 1
ATOM 1971 C C . ASP B 1 55 ? -11.188 -21.156 -6.051 1 79.06 55 ASP B C 1
ATOM 1973 O O . ASP B 1 55 ? -12.219 -21.578 -5.527 1 79.06 55 ASP B O 1
ATOM 1977 N N . SER B 1 56 ? -11.086 -20.312 -7.031 1 77.56 56 SER B N 1
ATOM 1978 C CA . SER B 1 56 ? -12.375 -19.812 -7.52 1 77.56 56 SER B CA 1
ATOM 1979 C C . SER B 1 56 ? -12.492 -20 -9.031 1 77.56 56 SER B C 1
ATOM 1981 O O . SER B 1 56 ? -11.492 -20.016 -9.742 1 77.56 56 SER B O 1
ATOM 1983 N N . ASP B 1 57 ? -13.695 -20.391 -9.391 1 79.94 57 ASP B N 1
ATOM 1984 C CA . ASP B 1 57 ? -14.109 -20.328 -10.789 1 79.94 57 ASP B CA 1
ATOM 1985 C C . ASP B 1 57 ? -15.203 -19.281 -10.984 1 79.94 57 ASP B C 1
ATOM 1987 O O . ASP B 1 57 ? -16.391 -19.578 -10.891 1 79.94 57 ASP B O 1
ATOM 1991 N N . PRO B 1 58 ? -14.727 -18.109 -11.203 1 80.94 58 PRO B N 1
ATOM 1992 C CA . PRO B 1 58 ? -15.734 -17.062 -11.281 1 80.94 58 PRO B CA 1
ATOM 1993 C C . PRO B 1 58 ? -16.734 -17.266 -12.414 1 80.94 58 PRO B C 1
ATOM 1995 O O . PRO B 1 58 ? -16.375 -17.859 -13.445 1 80.94 58 PRO B O 1
ATOM 1998 N N . ASP B 1 59 ? -17.922 -16.781 -12.141 1 84.94 59 ASP B N 1
ATOM 1999 C CA . ASP B 1 59 ? -18.938 -16.844 -13.18 1 84.94 59 ASP B CA 1
ATOM 2000 C C . ASP B 1 59 ? -18.641 -15.867 -14.312 1 84.94 59 ASP B C 1
ATOM 2002 O O . ASP B 1 59 ? -17.75 -15.023 -14.195 1 84.94 59 ASP B O 1
ATOM 2006 N N . ARG B 1 60 ? -19.391 -16.047 -15.383 1 86.56 60 ARG B N 1
ATOM 2007 C CA . ARG B 1 60 ? -19.125 -15.289 -16.594 1 86.56 60 ARG B CA 1
ATOM 2008 C C . ARG B 1 60 ? -19.234 -13.789 -16.344 1 86.56 60 ARG B C 1
ATOM 2010 O O . ARG B 1 60 ? -18.453 -13 -16.875 1 86.56 60 ARG B O 1
ATOM 2017 N N . GLY B 1 61 ? -20.188 -13.477 -15.648 1 86 61 GLY B N 1
ATOM 2018 C CA . GLY B 1 61 ? -20.344 -12.062 -15.328 1 86 61 GLY B CA 1
ATOM 2019 C C . GLY B 1 61 ? -19.156 -11.469 -14.602 1 86 61 GLY B C 1
ATOM 2020 O O . GLY B 1 61 ? -18.688 -10.383 -14.953 1 86 61 GLY B O 1
ATOM 2021 N N . THR B 1 62 ? -18.703 -12.188 -13.625 1 83 62 THR B N 1
ATOM 2022 C CA . THR B 1 62 ? -17.531 -11.766 -12.867 1 83 62 THR B CA 1
ATOM 2023 C C . THR B 1 62 ? -16.297 -11.742 -13.758 1 83 62 THR B C 1
ATOM 2025 O O . THR B 1 62 ? -15.477 -10.828 -13.672 1 83 62 THR B O 1
ATOM 2028 N N . GLN B 1 63 ? -16.234 -12.688 -14.609 1 84.88 63 GLN B N 1
ATOM 2029 C CA . GLN B 1 63 ? -15.102 -12.781 -15.516 1 84.88 63 GLN B CA 1
ATOM 2030 C C . GLN B 1 63 ? -15.016 -11.547 -16.422 1 84.88 63 GLN B C 1
ATOM 2032 O O . GLN B 1 63 ? -13.93 -10.992 -16.625 1 84.88 63 GLN B O 1
ATOM 2037 N N . LEU B 1 64 ? -16.172 -11.117 -16.812 1 85.94 64 LEU B N 1
ATOM 2038 C CA . LEU B 1 64 ? -16.203 -9.977 -17.719 1 85.94 64 LEU B CA 1
ATOM 2039 C C . LEU B 1 64 ? -15.867 -8.688 -16.969 1 85.94 64 LEU B C 1
ATOM 2041 O O . LEU B 1 64 ? -15.172 -7.82 -17.5 1 85.94 64 LEU B O 1
ATOM 2045 N N . ARG B 1 65 ? -16.281 -8.656 -15.773 1 86.75 65 ARG B N 1
ATOM 2046 C CA . ARG B 1 65 ? -16.078 -7.449 -14.984 1 86.75 65 ARG B CA 1
ATOM 2047 C C . ARG B 1 65 ? -14.641 -7.359 -14.469 1 86.75 65 ARG B C 1
ATOM 2049 O O . ARG B 1 65 ? -14.133 -6.266 -14.234 1 86.75 65 ARG B O 1
ATOM 2056 N N . ARG B 1 66 ? -14.062 -8.477 -14.398 1 89.88 66 ARG B N 1
ATOM 2057 C CA . ARG B 1 66 ? -12.75 -8.531 -13.766 1 89.88 66 ARG B CA 1
ATOM 2058 C C . ARG B 1 66 ? -11.703 -9.109 -14.711 1 89.88 66 ARG B C 1
ATOM 2060 O O . ARG B 1 66 ? -10.805 -9.836 -14.289 1 89.88 66 ARG B O 1
ATOM 2067 N N . LEU B 1 67 ? -11.828 -8.812 -15.945 1 89.75 67 LEU B N 1
ATOM 2068 C CA . LEU B 1 67 ? -11 -9.398 -17 1 89.75 67 LEU B CA 1
ATOM 2069 C C . LEU B 1 67 ? -9.523 -9.102 -16.75 1 89.75 67 LEU B C 1
ATOM 2071 O O . LEU B 1 67 ? -8.68 -9.992 -16.859 1 89.75 67 LEU B O 1
ATOM 2075 N N . SER B 1 68 ? -9.203 -7.883 -16.391 1 91.06 68 SER B N 1
ATOM 2076 C CA . SER B 1 68 ? -7.809 -7.504 -16.156 1 91.06 68 SER B CA 1
ATOM 2077 C C . SER B 1 68 ? -7.215 -8.289 -14.992 1 91.06 68 SER B C 1
ATOM 2079 O O . SER B 1 68 ? -6.074 -8.75 -15.062 1 91.06 68 SER B O 1
ATOM 2081 N N . ASP B 1 69 ? -8 -8.422 -13.992 1 92.19 69 ASP B N 1
ATOM 2082 C CA . ASP B 1 69 ? -7.547 -9.172 -12.836 1 92.19 69 ASP B CA 1
ATOM 2083 C C . ASP B 1 69 ? -7.359 -10.648 -13.18 1 92.19 69 ASP B C 1
ATOM 2085 O O . ASP B 1 69 ? -6.41 -11.281 -12.711 1 92.19 69 ASP B O 1
ATOM 2089 N N . LEU B 1 70 ? -8.25 -11.156 -13.977 1 91.5 70 LEU B N 1
ATOM 2090 C CA . LEU B 1 70 ? -8.156 -12.555 -14.383 1 91.5 70 LEU B CA 1
ATOM 2091 C C . LEU B 1 70 ? -6.926 -12.781 -15.258 1 91.5 70 LEU B C 1
ATOM 2093 O O . LEU B 1 70 ? -6.27 -13.828 -15.148 1 91.5 70 LEU B O 1
ATOM 2097 N N . GLU B 1 71 ? -6.676 -11.836 -16.078 1 93.5 71 GLU B N 1
ATOM 2098 C CA . GLU B 1 71 ? -5.453 -11.922 -16.875 1 93.5 71 GLU B CA 1
ATOM 2099 C C . GLU B 1 71 ? -4.215 -11.953 -15.977 1 93.5 71 GLU B C 1
ATOM 2101 O O . GLU B 1 71 ? -3.305 -12.75 -16.203 1 93.5 71 GLU B O 1
ATOM 2106 N N . LYS B 1 72 ? -4.199 -11.18 -15.039 1 95.44 72 LYS B N 1
ATOM 2107 C CA . LYS B 1 72 ? -3.064 -11.125 -14.125 1 95.44 72 LYS B CA 1
ATOM 2108 C C . LYS B 1 72 ? -2.963 -12.406 -13.297 1 95.44 72 LYS B C 1
ATOM 2110 O O . LYS B 1 72 ? -1.863 -12.836 -12.945 1 95.44 72 LYS B O 1
ATOM 2115 N N . ALA B 1 73 ? -4.098 -12.953 -13.016 1 94.19 73 ALA B N 1
ATOM 2116 C CA . ALA B 1 73 ? -4.102 -14.219 -12.273 1 94.19 73 ALA B CA 1
ATOM 2117 C C . ALA B 1 73 ? -3.33 -15.297 -13.023 1 94.19 73 ALA B C 1
ATOM 2119 O O . ALA B 1 73 ? -2.748 -16.188 -12.414 1 94.19 73 ALA B O 1
ATOM 2120 N N . GLY B 1 74 ? -3.291 -15.156 -14.32 1 94.44 74 GLY B N 1
ATOM 2121 C CA . GLY B 1 74 ? -2.602 -16.141 -15.141 1 94.44 74 GLY B CA 1
ATOM 2122 C C . GLY B 1 74 ? -1.199 -15.719 -15.531 1 94.44 74 GLY B C 1
ATOM 2123 O O . GLY B 1 74 ? -0.477 -16.469 -16.188 1 94.44 74 GLY B O 1
ATOM 2124 N N . ALA B 1 75 ? -0.767 -14.578 -15.109 1 97.06 75 ALA B N 1
ATOM 2125 C CA . ALA B 1 75 ? 0.511 -14 -15.523 1 97.06 75 ALA B CA 1
ATOM 2126 C C . ALA B 1 75 ? 1.673 -14.672 -14.797 1 97.06 75 ALA B C 1
ATOM 2128 O O . ALA B 1 75 ? 1.547 -15.047 -13.625 1 97.06 75 ALA B O 1
ATOM 2129 N N . VAL B 1 76 ? 2.846 -14.703 -15.5 1 97.75 76 VAL B N 1
ATOM 2130 C CA . VAL B 1 76 ? 3.975 -15.375 -14.859 1 97.75 76 VAL B CA 1
ATOM 2131 C C . VAL B 1 76 ? 5.219 -14.5 -14.961 1 97.75 76 VAL B C 1
ATOM 2133 O O . VAL B 1 76 ? 6.285 -14.859 -14.453 1 97.75 76 VAL B O 1
ATOM 2136 N N . THR B 1 77 ? 5.094 -13.352 -15.633 1 98.25 77 THR B N 1
ATOM 2137 C CA . THR B 1 77 ? 6.227 -12.438 -15.766 1 98.25 77 THR B CA 1
ATOM 2138 C C . THR B 1 77 ? 5.816 -11.008 -15.406 1 98.25 77 THR B C 1
ATOM 2140 O O . THR B 1 77 ? 4.625 -10.688 -15.383 1 98.25 77 THR B O 1
ATOM 2143 N N . ALA B 1 78 ? 6.848 -10.172 -15.203 1 98.56 78 ALA B N 1
ATOM 2144 C CA . ALA B 1 78 ? 6.609 -8.758 -14.914 1 98.56 78 ALA B CA 1
ATOM 2145 C C . ALA B 1 78 ? 5.883 -8.078 -16.078 1 98.56 78 ALA B C 1
ATOM 2147 O O . ALA B 1 78 ? 4.992 -7.254 -15.852 1 98.56 78 ALA B O 1
ATOM 2148 N N . GLY B 1 79 ? 6.219 -8.445 -17.234 1 98 79 GLY B N 1
ATOM 2149 C CA . GLY B 1 79 ? 5.59 -7.852 -18.406 1 98 79 GLY B CA 1
ATOM 2150 C C . GLY B 1 79 ? 4.094 -8.086 -18.469 1 98 79 GLY B C 1
ATOM 2151 O O . GLY B 1 79 ? 3.334 -7.188 -18.844 1 98 79 GLY B O 1
ATOM 2152 N N . GLU B 1 80 ? 3.629 -9.227 -18.078 1 97.75 80 GLU B N 1
ATOM 2153 C CA . GLU B 1 80 ? 2.217 -9.594 -18.094 1 97.75 80 GLU B CA 1
ATOM 2154 C C . GLU B 1 80 ? 1.479 -9 -16.906 1 97.75 80 GLU B C 1
ATOM 2156 O O . GLU B 1 80 ? 0.258 -8.828 -16.938 1 97.75 80 GLU B O 1
ATOM 2161 N N . LEU B 1 81 ? 2.246 -8.641 -15.891 1 98.19 81 LEU B N 1
ATOM 2162 C CA . LEU B 1 81 ? 1.65 -8.195 -14.633 1 98.19 81 LEU B CA 1
ATOM 2163 C C . LEU B 1 81 ? 1.568 -6.676 -14.578 1 98.19 81 LEU B C 1
ATOM 2165 O O . LEU B 1 81 ? 0.669 -6.121 -13.938 1 98.19 81 LEU B O 1
ATOM 2169 N N . MET B 1 82 ? 2.48 -6.012 -15.195 1 97.94 82 MET B N 1
ATOM 2170 C CA . MET B 1 82 ? 2.738 -4.602 -14.906 1 97.94 82 MET B CA 1
ATOM 2171 C C . MET B 1 82 ? 1.603 -3.725 -15.422 1 97.94 82 MET B C 1
ATOM 2173 O O . MET B 1 82 ? 0.915 -4.09 -16.375 1 97.94 82 MET B O 1
ATOM 2177 N N . SER B 1 83 ? 1.427 -2.627 -14.695 1 96.25 83 SER B N 1
ATOM 2178 C CA . SER B 1 83 ? 0.658 -1.521 -15.258 1 96.25 83 SER B CA 1
ATOM 2179 C C . SER B 1 83 ? 1.514 -0.671 -16.188 1 96.25 83 SER B C 1
ATOM 2181 O O . SER B 1 83 ? 2.641 -0.308 -15.852 1 96.25 83 SER B O 1
ATOM 2183 N N . THR B 1 84 ? 1.051 -0.462 -17.359 1 95.44 84 THR B N 1
ATOM 2184 C CA . THR B 1 84 ? 1.738 0.321 -18.375 1 95.44 84 THR B CA 1
ATOM 2185 C C . THR B 1 84 ? 0.758 1.229 -19.109 1 95.44 84 THR B C 1
ATOM 2187 O O . THR B 1 84 ? -0.394 0.854 -19.344 1 95.44 84 THR B O 1
ATOM 2190 N N . PRO B 1 85 ? 1.089 2.533 -19.391 1 94.69 85 PRO B N 1
ATOM 2191 C CA . PRO B 1 85 ? 2.377 3.162 -19.094 1 94.69 85 PRO B CA 1
ATOM 2192 C C . PRO B 1 85 ? 2.553 3.471 -17.609 1 94.69 85 PRO B C 1
ATOM 2194 O O . PRO B 1 85 ? 1.566 3.629 -16.875 1 94.69 85 PRO B O 1
ATOM 2197 N N . ALA B 1 86 ? 3.816 3.521 -17.188 1 95.06 86 ALA B N 1
ATOM 2198 C CA . ALA B 1 86 ? 4.129 3.814 -15.797 1 95.06 86 ALA B CA 1
ATOM 2199 C C . ALA B 1 86 ? 3.75 5.25 -15.438 1 95.06 86 ALA B C 1
ATOM 2201 O O . ALA B 1 86 ? 3.984 6.172 -16.219 1 95.06 86 ALA B O 1
ATOM 2202 N N . VAL B 1 87 ? 3.098 5.43 -14.375 1 96.25 87 VAL B N 1
ATOM 2203 C CA . VAL B 1 87 ? 2.938 6.762 -13.797 1 96.25 87 VAL B CA 1
ATOM 2204 C C . VAL B 1 87 ? 4.188 7.141 -13.016 1 96.25 87 VAL B C 1
ATOM 2206 O O . VAL B 1 87 ? 4.602 6.414 -12.102 1 96.25 87 VAL B O 1
ATOM 2209 N N . CYS B 1 88 ? 4.812 8.188 -13.398 1 96.38 88 CYS B N 1
ATOM 2210 C CA . CYS B 1 88 ? 6.062 8.625 -12.789 1 96.38 88 CYS B CA 1
ATOM 2211 C C . CYS B 1 88 ? 5.984 10.086 -12.367 1 96.38 88 CYS B C 1
ATOM 2213 O O . CYS B 1 88 ? 5.027 10.781 -12.695 1 96.38 88 CYS B O 1
ATOM 2215 N N . VAL B 1 89 ? 6.934 10.484 -11.594 1 95.12 89 VAL B N 1
ATOM 2216 C CA . VAL B 1 89 ? 7.117 11.891 -11.266 1 95.12 89 VAL B CA 1
ATOM 2217 C C . VAL B 1 89 ? 8.547 12.32 -11.594 1 95.12 89 VAL B C 1
ATOM 2219 O O . VAL B 1 89 ? 9.453 11.477 -11.672 1 95.12 89 VAL B O 1
ATOM 2222 N N . HIS B 1 90 ? 8.625 13.586 -11.797 1 94.44 90 HIS B N 1
ATOM 2223 C CA . HIS B 1 90 ? 9.961 14.117 -12.016 1 94.44 90 HIS B CA 1
ATOM 2224 C C . HIS B 1 90 ? 10.633 14.484 -10.695 1 94.44 90 HIS B C 1
ATOM 2226 O O . HIS B 1 90 ? 9.953 14.727 -9.695 1 94.44 90 HIS B O 1
ATOM 2232 N N . ALA B 1 91 ? 11.969 14.594 -10.758 1 8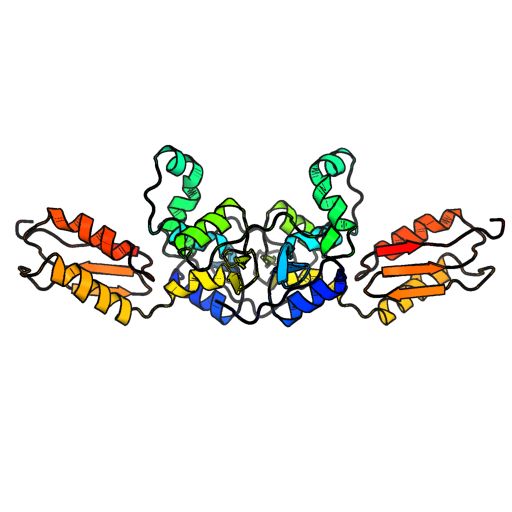8.38 91 ALA B N 1
ATOM 2233 C CA . ALA B 1 91 ? 12.75 14.844 -9.547 1 88.38 91 ALA B CA 1
ATOM 2234 C C . ALA B 1 91 ? 12.43 16.219 -8.969 1 88.38 91 ALA B C 1
ATOM 2236 O O . ALA B 1 91 ? 12.602 16.453 -7.77 1 88.38 91 ALA B O 1
ATOM 2237 N N . ASP B 1 92 ? 11.859 17.094 -9.758 1 90.06 92 ASP B N 1
ATOM 2238 C CA . ASP B 1 92 ? 11.617 18.469 -9.297 1 90.06 92 ASP B CA 1
ATOM 2239 C C . ASP B 1 92 ? 10.18 18.641 -8.82 1 90.06 92 ASP B C 1
ATOM 2241 O O . ASP B 1 92 ? 9.781 19.734 -8.43 1 90.06 92 ASP B O 1
ATOM 2245 N N . SER B 1 93 ? 9.477 17.594 -8.859 1 91 93 SER B N 1
ATOM 2246 C CA . SER B 1 93 ? 8.109 17.672 -8.367 1 91 93 SER B CA 1
ATOM 2247 C C . SER B 1 93 ? 8.07 17.922 -6.863 1 91 93 SER B C 1
ATOM 2249 O O . SER B 1 93 ? 8.945 17.469 -6.129 1 91 93 SER B O 1
ATOM 2251 N N . THR B 1 94 ? 7.102 18.656 -6.43 1 91 94 THR B N 1
ATOM 2252 C CA . THR B 1 94 ? 6.93 18.922 -5.004 1 91 94 THR B CA 1
ATOM 2253 C C . THR B 1 94 ? 6.301 17.703 -4.312 1 91 94 THR B C 1
ATOM 2255 O O . THR B 1 94 ? 5.73 16.844 -4.969 1 91 94 THR B O 1
ATOM 2258 N N . LEU B 1 95 ? 6.398 17.719 -3.023 1 93 95 LEU B N 1
ATOM 2259 C CA . LEU B 1 95 ? 5.766 16.672 -2.23 1 93 95 LEU B CA 1
ATOM 2260 C C . LEU B 1 95 ? 4.254 16.672 -2.434 1 93 95 LEU B C 1
ATOM 2262 O O . LEU B 1 95 ? 3.643 15.617 -2.562 1 93 95 LEU B O 1
ATOM 2266 N N . ALA B 1 96 ? 3.711 17.844 -2.488 1 92.12 96 ALA B N 1
ATOM 2267 C CA . ALA B 1 96 ? 2.266 17.969 -2.668 1 92.12 96 ALA B CA 1
ATOM 2268 C C . ALA B 1 96 ? 1.833 17.406 -4.02 1 92.12 96 ALA B C 1
ATOM 2270 O O . ALA B 1 96 ? 0.803 16.734 -4.121 1 92.12 96 ALA B O 1
ATOM 2271 N N . GLN B 1 97 ? 2.609 17.656 -5.008 1 92.19 97 GLN B N 1
ATOM 2272 C CA . GLN B 1 97 ? 2.312 17.141 -6.34 1 92.19 97 GLN B CA 1
ATOM 2273 C C . GLN B 1 97 ? 2.383 15.625 -6.367 1 92.19 97 GLN B C 1
ATOM 2275 O O . GLN B 1 97 ? 1.519 14.969 -6.957 1 92.19 97 GLN B O 1
ATOM 2280 N N . ALA B 1 98 ? 3.434 15.109 -5.785 1 94.94 98 ALA B N 1
ATOM 2281 C CA . ALA B 1 98 ? 3.564 13.656 -5.707 1 94.94 98 ALA B CA 1
ATOM 2282 C C . ALA B 1 98 ? 2.395 13.047 -4.941 1 94.94 98 ALA B C 1
ATOM 2284 O O . ALA B 1 98 ? 1.814 12.047 -5.379 1 94.94 98 ALA B O 1
ATOM 2285 N N . ALA B 1 99 ? 2.02 13.664 -3.852 1 95.06 99 ALA B N 1
ATOM 2286 C CA . ALA B 1 99 ? 0.902 13.18 -3.047 1 95.06 99 ALA B CA 1
ATOM 2287 C C . ALA B 1 99 ? -0.397 13.195 -3.848 1 95.06 99 ALA B C 1
ATOM 2289 O O . ALA B 1 99 ? -1.184 12.242 -3.783 1 95.06 99 ALA B O 1
ATOM 2290 N N . ARG B 1 100 ? -0.608 14.219 -4.59 1 93.38 100 ARG B N 1
ATOM 2291 C CA . ARG B 1 100 ? -1.805 14.352 -5.418 1 93.38 100 ARG B CA 1
ATOM 2292 C C . ARG B 1 100 ? -1.855 13.266 -6.484 1 93.38 100 ARG B C 1
ATOM 2294 O O . ARG B 1 100 ? -2.904 12.656 -6.711 1 93.38 100 ARG B O 1
ATOM 2301 N N . LEU B 1 101 ? -0.774 13.07 -7.051 1 94.25 101 LEU B N 1
ATOM 2302 C CA . LEU B 1 101 ? -0.692 12.031 -8.07 1 94.25 101 LEU B CA 1
ATOM 2303 C C . LEU B 1 101 ? -0.976 10.656 -7.477 1 94.25 101 LEU B C 1
ATOM 2305 O O . LEU B 1 101 ? -1.747 9.875 -8.039 1 94.25 101 LEU B O 1
ATOM 2309 N N . MET B 1 102 ? -0.415 10.352 -6.332 1 95.06 102 MET B N 1
ATOM 2310 C CA . MET B 1 102 ? -0.623 9.07 -5.66 1 95.06 102 MET B CA 1
ATOM 2311 C C . MET B 1 102 ? -2.086 8.891 -5.27 1 95.06 102 MET B C 1
ATOM 2313 O O . MET B 1 102 ? -2.645 7.801 -5.418 1 95.06 102 MET B O 1
ATOM 2317 N N . ALA B 1 103 ? -2.615 9.945 -4.801 1 90.81 103 ALA B N 1
ATOM 2318 C CA . ALA B 1 103 ? -4.016 9.891 -4.387 1 90.81 103 ALA B CA 1
ATOM 2319 C C . ALA B 1 103 ? -4.934 9.656 -5.578 1 90.81 103 ALA B C 1
ATOM 2321 O O . ALA B 1 103 ? -5.789 8.766 -5.547 1 90.81 103 ALA B O 1
ATOM 2322 N N . ARG B 1 104 ? -4.738 10.383 -6.633 1 89.5 104 ARG B N 1
ATOM 2323 C CA . ARG B 1 104 ? -5.602 10.336 -7.812 1 89.5 104 ARG B CA 1
ATOM 2324 C C . ARG B 1 104 ? -5.477 8.992 -8.523 1 89.5 104 ARG B C 1
ATOM 2326 O O . ARG B 1 104 ? -6.473 8.445 -9 1 89.5 104 ARG B O 1
ATOM 2333 N N . ARG B 1 105 ? -4.309 8.477 -8.523 1 92.69 105 ARG B N 1
ATOM 2334 C CA . ARG B 1 105 ? -4.059 7.266 -9.297 1 92.69 105 ARG B CA 1
ATOM 2335 C C . ARG B 1 105 ? -4.059 6.035 -8.391 1 92.69 105 ARG B C 1
ATOM 2337 O O . ARG B 1 105 ? -3.906 4.91 -8.867 1 92.69 105 ARG B O 1
ATOM 2344 N N . ARG B 1 106 ? -4.168 6.242 -7.113 1 89 106 ARG B N 1
ATOM 2345 C CA . ARG B 1 106 ? -4.207 5.18 -6.117 1 89 106 ARG B CA 1
ATOM 2346 C C . ARG B 1 106 ? -2.939 4.336 -6.164 1 89 106 ARG B C 1
ATOM 2348 O O . ARG B 1 106 ? -3.006 3.104 -6.191 1 89 106 ARG B O 1
ATOM 2355 N N . ILE B 1 107 ? -1.848 5.07 -6.227 1 92 107 ILE B N 1
ATOM 2356 C CA . ILE B 1 107 ? -0.536 4.438 -6.281 1 92 107 ILE B CA 1
ATOM 2357 C C . ILE B 1 107 ? 0.22 4.699 -4.98 1 92 107 ILE B C 1
ATOM 2359 O O . ILE B 1 107 ? 0.1 5.773 -4.391 1 92 107 ILE B O 1
ATOM 2363 N N . LYS B 1 108 ? 1.059 3.727 -4.617 1 90.88 108 LYS B N 1
ATOM 2364 C CA . LYS B 1 108 ? 1.734 3.842 -3.326 1 90.88 108 LYS B CA 1
ATOM 2365 C C . LYS B 1 108 ? 3.213 4.172 -3.508 1 90.88 108 LYS B C 1
ATOM 2367 O O . LYS B 1 108 ? 3.865 4.652 -2.58 1 90.88 108 LYS B O 1
ATOM 2372 N N . ARG B 1 109 ? 3.693 3.814 -4.703 1 92.62 109 ARG B N 1
ATOM 2373 C CA . ARG B 1 109 ? 5.09 4.102 -5.023 1 92.62 109 ARG B CA 1
ATOM 2374 C C . ARG B 1 109 ? 5.223 4.672 -6.43 1 92.62 109 ARG B C 1
ATOM 2376 O O . ARG B 1 109 ? 4.621 4.156 -7.375 1 92.62 109 ARG B O 1
ATOM 2383 N N . LEU B 1 110 ? 5.953 5.758 -6.512 1 95.38 110 LEU B N 1
ATOM 2384 C CA . LEU B 1 110 ? 6.133 6.469 -7.77 1 95.38 110 LEU B CA 1
ATOM 2385 C C . LEU B 1 110 ? 7.594 6.426 -8.211 1 95.38 110 LEU B C 1
ATOM 2387 O O . LEU B 1 110 ? 8.477 6.918 -7.508 1 95.38 110 LEU B O 1
ATOM 2391 N N . PRO B 1 111 ? 7.848 5.836 -9.375 1 96.62 111 PRO B N 1
ATOM 2392 C CA . PRO B 1 111 ? 9.188 6.047 -9.93 1 96.62 111 PRO B CA 1
ATOM 2393 C C . PRO B 1 111 ? 9.484 7.516 -10.211 1 96.62 111 PRO B C 1
ATOM 2395 O O . PRO B 1 111 ? 8.609 8.25 -10.672 1 96.62 111 PRO B O 1
ATOM 2398 N N . VAL B 1 112 ? 10.641 7.949 -9.82 1 96.38 112 VAL B N 1
ATOM 2399 C CA . VAL B 1 112 ? 11.164 9.266 -10.172 1 96.38 112 VAL B CA 1
ATOM 2400 C C . VAL B 1 112 ? 12.078 9.148 -11.391 1 96.38 112 VAL B C 1
ATOM 2402 O O . VAL B 1 112 ? 13.031 8.359 -11.383 1 96.38 112 VAL B O 1
ATOM 2405 N N . VAL B 1 113 ? 11.742 9.93 -12.398 1 95.12 113 VAL B N 1
ATOM 2406 C CA . VAL B 1 113 ? 12.484 9.781 -13.641 1 95.12 113 VAL B CA 1
ATOM 2407 C C . VAL B 1 113 ? 13.055 11.125 -14.062 1 95.12 113 VAL B C 1
ATOM 2409 O O . VAL B 1 113 ? 12.57 12.18 -13.641 1 95.12 113 VAL B O 1
ATOM 2412 N N . ASP B 1 114 ? 14.07 11.055 -14.797 1 93.38 114 ASP B N 1
ATOM 2413 C CA . ASP B 1 114 ? 14.609 12.273 -15.391 1 93.38 114 ASP B CA 1
ATOM 2414 C C . ASP B 1 114 ? 13.867 12.641 -16.672 1 93.38 114 ASP B C 1
ATOM 2416 O O . ASP B 1 114 ? 12.812 12.078 -16.969 1 93.38 114 ASP B O 1
ATOM 2420 N N . ALA B 1 115 ? 14.406 13.648 -17.391 1 91.94 115 ALA B N 1
ATOM 2421 C CA . ALA B 1 115 ? 13.734 14.188 -18.578 1 91.94 115 ALA B CA 1
ATOM 2422 C C . ALA B 1 115 ? 13.656 13.133 -19.672 1 91.94 115 ALA B C 1
ATOM 2424 O O . ALA B 1 115 ? 12.766 13.188 -20.531 1 91.94 115 ALA B O 1
ATOM 2425 N N . GLU B 1 116 ? 14.5 12.117 -19.609 1 90.94 116 GLU B N 1
ATOM 2426 C CA . GLU B 1 116 ? 14.547 11.102 -20.641 1 90.94 116 GLU B CA 1
ATOM 2427 C C . GLU B 1 116 ? 13.781 9.852 -20.234 1 90.94 116 GLU B C 1
ATOM 2429 O O . GLU B 1 116 ? 13.742 8.859 -20.969 1 90.94 116 GLU B O 1
ATOM 2434 N N . GLY B 1 117 ? 13.258 9.812 -19.062 1 91.88 117 GLY B N 1
ATOM 2435 C CA . GLY B 1 117 ? 12.477 8.672 -18.609 1 91.88 117 GLY B CA 1
ATOM 2436 C C . GLY B 1 117 ? 13.312 7.625 -17.891 1 91.88 117 GLY B C 1
ATOM 2437 O O . GLY B 1 117 ? 12.852 6.508 -17.656 1 91.88 117 GLY B O 1
ATOM 2438 N N . MET B 1 118 ? 14.516 8.055 -17.578 1 93.5 118 MET B N 1
ATOM 2439 C CA . MET B 1 118 ? 15.406 7.141 -16.875 1 93.5 118 MET B CA 1
ATOM 2440 C C . MET B 1 118 ? 15.141 7.184 -15.367 1 93.5 118 MET B C 1
ATOM 2442 O O . MET B 1 118 ? 14.938 8.258 -14.797 1 93.5 118 MET B O 1
ATOM 2446 N N . LEU B 1 119 ? 15.234 6 -14.844 1 95.06 119 LEU B N 1
ATOM 2447 C CA . LEU B 1 119 ? 14.922 5.879 -13.422 1 95.06 119 LEU B CA 1
ATOM 2448 C C . LEU B 1 119 ? 16 6.559 -12.578 1 95.06 119 LEU B C 1
ATOM 2450 O O . LEU B 1 119 ? 17.188 6.262 -12.719 1 95.06 119 LEU B O 1
ATOM 2454 N N . GLU B 1 120 ? 15.562 7.445 -11.672 1 93.62 120 GLU B N 1
ATOM 2455 C CA . GLU B 1 120 ? 16.469 8.102 -10.734 1 93.62 120 GLU B CA 1
ATOM 2456 C C . GLU B 1 120 ? 16.234 7.633 -9.305 1 93.62 120 GLU B C 1
ATOM 2458 O O . GLU B 1 120 ? 17.125 7.715 -8.461 1 93.62 120 GLU B O 1
ATOM 2463 N N . GLY B 1 121 ? 15.047 7.203 -9.07 1 94.31 121 GLY B N 1
ATOM 2464 C CA . GLY B 1 121 ? 14.656 6.746 -7.746 1 94.31 121 GLY B CA 1
ATOM 2465 C C . GLY B 1 121 ? 13.188 6.402 -7.641 1 94.31 121 GLY B C 1
ATOM 2466 O O . GLY B 1 121 ? 12.492 6.293 -8.656 1 94.31 121 GLY B O 1
ATOM 2467 N N . VAL B 1 122 ? 12.758 6.059 -6.488 1 95.44 122 VAL B N 1
ATOM 2468 C CA . VAL B 1 122 ? 11.359 5.785 -6.195 1 95.44 122 VAL B CA 1
ATOM 2469 C C . VAL B 1 122 ? 10.938 6.531 -4.93 1 95.44 122 VAL B C 1
ATOM 2471 O O . VAL B 1 122 ? 11.695 6.59 -3.957 1 95.44 122 VAL B O 1
ATOM 2474 N N . VAL B 1 123 ? 9.82 7.152 -4.945 1 94.94 123 VAL B N 1
ATOM 2475 C CA . VAL B 1 123 ? 9.281 7.801 -3.754 1 94.94 123 VAL B CA 1
ATOM 2476 C C . VAL B 1 123 ? 7.992 7.102 -3.324 1 94.94 123 VAL B C 1
ATOM 2478 O O . VAL B 1 123 ? 7.148 6.77 -4.16 1 94.94 123 VAL B O 1
ATOM 2481 N N . SER B 1 124 ? 7.859 6.727 -2.072 1 95 124 SER B N 1
ATOM 2482 C CA . SER B 1 124 ? 6.688 6.055 -1.525 1 95 124 SER B CA 1
ATOM 2483 C C . SER B 1 124 ? 5.848 7.012 -0.682 1 95 124 SER B C 1
ATOM 2485 O O . SER B 1 124 ? 6.27 8.133 -0.405 1 95 124 SER B O 1
ATOM 2487 N N . ARG B 1 125 ? 4.684 6.535 -0.345 1 95.56 125 ARG B N 1
ATOM 2488 C CA . ARG B 1 125 ? 3.852 7.32 0.562 1 95.56 125 ARG B CA 1
ATOM 2489 C C . ARG B 1 125 ? 4.559 7.543 1.895 1 95.56 125 ARG B C 1
ATOM 2491 O O . ARG B 1 125 ? 4.492 8.633 2.463 1 95.56 125 ARG B O 1
ATOM 2498 N N . ALA B 1 126 ? 5.238 6.535 2.363 1 95.06 126 ALA B N 1
ATOM 2499 C CA . ALA B 1 126 ? 6 6.668 3.602 1 95.06 126 ALA B CA 1
ATOM 2500 C C . ALA B 1 126 ? 7.031 7.789 3.494 1 95.06 126 ALA B C 1
ATOM 2502 O O . ALA B 1 126 ? 7.234 8.547 4.445 1 95.06 126 ALA B O 1
ATOM 2503 N N . ASP B 1 127 ? 7.645 7.887 2.385 1 94.12 127 ASP B N 1
ATOM 2504 C CA . ASP B 1 127 ? 8.641 8.93 2.17 1 94.12 127 ASP B CA 1
ATOM 2505 C C . ASP B 1 127 ? 8.016 10.32 2.289 1 94.12 127 ASP B C 1
ATOM 2507 O O . ASP B 1 127 ? 8.602 11.219 2.896 1 94.12 127 ASP B O 1
ATOM 2511 N N . LEU B 1 128 ? 6.84 10.484 1.674 1 95.81 128 LEU B N 1
ATOM 2512 C CA . LEU B 1 128 ? 6.168 11.781 1.692 1 95.81 128 LEU B CA 1
ATOM 2513 C C . LEU B 1 128 ? 5.762 12.164 3.111 1 95.81 128 LEU B C 1
ATOM 2515 O O . LEU B 1 128 ? 5.801 13.344 3.477 1 95.81 128 LEU B O 1
ATOM 2519 N N . LEU B 1 129 ? 5.434 11.164 3.859 1 97.19 129 LEU B N 1
ATOM 2520 C CA . LEU B 1 129 ? 4.895 11.422 5.191 1 97.19 129 LEU B CA 1
ATOM 2521 C C . LEU B 1 129 ? 6.016 11.727 6.18 1 97.19 129 LEU B C 1
ATOM 2523 O O . LEU B 1 129 ? 5.762 12.242 7.273 1 97.19 129 LEU B O 1
ATOM 2527 N N . LYS B 1 130 ? 7.258 11.539 5.855 1 96.06 130 LYS B N 1
ATOM 2528 C CA . LYS B 1 130 ? 8.391 11.773 6.746 1 96.06 130 LYS B CA 1
ATOM 2529 C C . LYS B 1 130 ? 8.516 13.25 7.098 1 96.06 130 LYS B C 1
ATOM 2531 O O . LYS B 1 130 ? 9.109 13.602 8.117 1 96.06 130 LYS B O 1
ATOM 2536 N N . VAL B 1 131 ? 8.008 14.047 6.258 1 95.06 131 VAL B N 1
ATOM 2537 C CA . VAL B 1 131 ? 8.102 15.477 6.492 1 95.06 131 VAL B CA 1
ATOM 2538 C C . VAL B 1 131 ? 7.438 15.828 7.82 1 95.06 131 VAL B C 1
ATOM 2540 O O . VAL B 1 131 ? 7.828 16.797 8.484 1 95.06 131 VAL B O 1
ATOM 2543 N N . PHE B 1 132 ? 6.523 15.07 8.242 1 97 132 PHE B N 1
ATOM 2544 C CA . PHE B 1 132 ? 5.773 15.367 9.453 1 97 132 PHE B CA 1
ATOM 2545 C C . PHE B 1 132 ? 6.555 14.945 10.695 1 97 132 PHE B C 1
ATOM 2547 O O . PHE B 1 132 ? 6.145 15.234 11.82 1 97 132 PHE B O 1
ATOM 2554 N N . LEU B 1 133 ? 7.676 14.328 10.523 1 97.31 133 LEU B N 1
ATOM 2555 C CA . LEU B 1 133 ? 8.5 13.898 11.648 1 97.31 133 LEU B CA 1
ATOM 2556 C C . LEU B 1 133 ? 9.477 15 12.047 1 97.31 133 LEU B C 1
ATOM 2558 O O . LEU B 1 133 ? 10.281 14.812 12.969 1 97.31 133 LEU B O 1
ATOM 2562 N N . ARG B 1 134 ? 9.43 16.109 11.375 1 97.19 134 ARG B N 1
ATOM 2563 C CA . ARG B 1 134 ? 10.227 17.266 11.773 1 97.19 134 ARG B CA 1
ATOM 2564 C C . ARG B 1 134 ? 10.016 17.594 13.242 1 97.19 134 ARG B C 1
ATOM 2566 O O . ARG B 1 134 ? 8.891 17.578 13.734 1 97.19 134 ARG B O 1
ATOM 2573 N N . PRO B 1 135 ? 11.125 17.844 13.938 1 97.81 135 PRO B N 1
ATOM 2574 C CA . PRO B 1 135 ? 11 18.156 15.367 1 97.81 135 PRO B CA 1
ATOM 2575 C C . PRO B 1 135 ? 10.18 19.422 15.625 1 97.81 135 PRO B C 1
ATOM 2577 O O . PRO B 1 135 ? 10.305 20.391 14.883 1 97.81 135 PRO B O 1
ATOM 2580 N N . ASP B 1 136 ? 9.414 19.375 16.688 1 98 136 ASP B N 1
ATOM 2581 C CA . ASP B 1 136 ? 8.531 20.484 17.031 1 98 136 ASP B CA 1
ATOM 2582 C C . ASP B 1 136 ? 9.32 21.766 17.25 1 98 136 ASP B C 1
ATOM 2584 O O . ASP B 1 136 ? 8.883 22.859 16.859 1 98 136 ASP B O 1
ATOM 2588 N N . GLY B 1 137 ? 10.492 21.625 17.844 1 98 137 GLY B N 1
ATOM 2589 C CA . GLY B 1 137 ? 11.312 22.797 18.094 1 98 137 GLY B CA 1
ATOM 2590 C C . GLY B 1 137 ? 11.734 23.516 16.828 1 98 137 GLY B C 1
ATOM 2591 O O . GLY B 1 137 ? 11.758 24.734 16.781 1 98 137 GLY B O 1
ATOM 2592 N N . GLU B 1 138 ? 12.047 22.766 15.828 1 98.12 138 GLU B N 1
ATOM 2593 C CA . GLU B 1 138 ? 12.445 23.344 14.547 1 98.12 138 GLU B CA 1
ATOM 2594 C C . GLU B 1 138 ? 11.273 24.078 13.891 1 98.12 138 GLU B C 1
ATOM 2596 O O . GLU B 1 138 ? 11.453 25.141 13.312 1 98.12 138 GLU B O 1
ATOM 2601 N N . ILE B 1 139 ? 10.148 23.469 13.953 1 97.94 139 ILE B N 1
ATOM 2602 C CA . ILE B 1 139 ? 8.953 24.094 13.391 1 97.94 139 ILE B CA 1
ATOM 2603 C C . ILE B 1 139 ? 8.656 25.391 14.125 1 97.94 139 ILE B C 1
ATOM 2605 O O . ILE B 1 139 ? 8.391 26.422 13.5 1 97.94 139 ILE B O 1
ATOM 2609 N N . ALA B 1 140 ? 8.727 25.359 15.414 1 98.06 140 ALA B N 1
ATOM 2610 C CA . ALA B 1 140 ? 8.469 26.547 16.219 1 98.06 140 ALA B CA 1
ATOM 2611 C C . ALA B 1 140 ? 9.43 27.672 15.859 1 98.06 140 ALA B C 1
ATOM 2613 O O . ALA B 1 140 ? 9.008 28.828 15.711 1 98.06 140 ALA B O 1
ATOM 2614 N N . ASP B 1 141 ? 10.656 27.312 15.734 1 97.88 141 ASP B N 1
ATOM 2615 C CA . ASP B 1 141 ? 11.664 28.312 15.383 1 97.88 141 ASP B CA 1
ATOM 2616 C C . ASP B 1 141 ? 11.359 28.938 14.023 1 97.88 141 ASP B C 1
ATOM 2618 O O . ASP B 1 141 ? 11.461 30.156 13.867 1 97.88 141 ASP B O 1
ATOM 2622 N N . GLU B 1 142 ? 11 28.141 13.117 1 97.81 142 GLU B N 1
ATOM 2623 C CA . GLU B 1 142 ? 10.695 28.656 11.781 1 97.81 142 GLU B CA 1
ATOM 2624 C C . GLU B 1 142 ? 9.453 29.547 11.805 1 97.81 142 GLU B C 1
ATOM 2626 O O . GLU B 1 142 ? 9.438 30.609 11.195 1 97.81 142 GLU B O 1
ATOM 2631 N N . VAL B 1 143 ? 8.414 29.109 12.461 1 97.56 143 VAL B N 1
ATOM 2632 C CA . VAL B 1 143 ? 7.191 29.906 12.547 1 97.56 143 VAL B CA 1
ATOM 2633 C C . VAL B 1 143 ? 7.484 31.234 13.227 1 97.56 143 VAL B C 1
ATOM 2635 O O . VAL B 1 143 ? 7.02 32.281 12.766 1 97.56 143 VAL B O 1
ATOM 2638 N N . ARG B 1 144 ? 8.219 31.203 14.281 1 96.06 144 ARG B N 1
ATOM 2639 C CA . ARG B 1 144 ? 8.562 32.438 15.008 1 96.06 144 ARG B CA 1
ATOM 2640 C C . ARG B 1 144 ? 9.359 33.375 14.125 1 96.06 144 ARG B C 1
ATOM 2642 O O . ARG B 1 144 ? 9 34.562 13.977 1 96.06 144 ARG B O 1
ATOM 2649 N N . ARG B 1 145 ? 10.359 32.844 13.492 1 95.38 145 ARG B N 1
ATOM 2650 C CA . ARG B 1 145 ? 11.312 33.656 12.75 1 95.38 145 ARG B CA 1
ATOM 2651 C C . ARG B 1 145 ? 10.719 34.125 11.422 1 95.38 145 ARG B C 1
ATOM 2653 O O . ARG B 1 145 ? 10.852 35.312 11.055 1 95.38 145 ARG B O 1
ATOM 2660 N N . ASP B 1 146 ? 10.016 33.219 10.789 1 95.81 146 ASP B N 1
ATOM 2661 C CA . ASP B 1 146 ? 9.664 33.5 9.391 1 95.81 146 ASP B CA 1
ATOM 2662 C C . ASP B 1 146 ? 8.234 34.031 9.281 1 95.81 146 ASP B C 1
ATOM 2664 O O . ASP B 1 146 ? 7.844 34.562 8.242 1 95.81 146 ASP B O 1
ATOM 2668 N N . ILE B 1 147 ? 7.488 33.906 10.336 1 95.62 147 ILE B N 1
ATOM 2669 C CA . ILE B 1 147 ? 6.094 34.312 10.203 1 95.62 147 ILE B CA 1
ATOM 2670 C C . ILE B 1 147 ? 5.746 35.344 11.289 1 95.62 147 ILE B C 1
ATOM 2672 O O . ILE B 1 147 ? 5.5 36.5 11 1 95.62 147 ILE B O 1
ATOM 2676 N N . ALA B 1 148 ? 5.867 35 12.562 1 94.31 148 ALA B N 1
ATOM 2677 C CA . ALA B 1 148 ? 5.461 35.875 13.656 1 94.31 148 ALA B CA 1
ATOM 2678 C C . ALA B 1 148 ? 6.285 37.156 13.664 1 94.31 148 ALA B C 1
ATOM 2680 O O . ALA B 1 148 ? 5.73 38.25 13.703 1 94.31 148 ALA B O 1
ATOM 2681 N N . ASP B 1 149 ? 7.578 37.031 13.562 1 92.88 149 ASP B N 1
ATOM 2682 C CA . ASP B 1 149 ? 8.469 38.188 13.641 1 92.88 149 ASP B CA 1
ATOM 2683 C C . ASP B 1 149 ? 8.32 39.062 12.406 1 92.88 149 ASP B C 1
ATOM 2685 O O . ASP B 1 149 ? 8.492 40.281 12.492 1 92.88 149 ASP B O 1
ATOM 2689 N N . ILE B 1 150 ? 7.957 38.5 11.328 1 93.69 150 ILE B N 1
ATOM 2690 C CA . ILE B 1 150 ? 7.855 39.25 10.078 1 93.69 150 ILE B CA 1
ATOM 2691 C C . ILE B 1 150 ? 6.496 39.938 10 1 93.69 150 ILE B C 1
ATOM 2693 O O . ILE B 1 150 ? 6.418 41.125 9.703 1 93.69 150 ILE B O 1
ATOM 2697 N N . LEU B 1 151 ? 5.453 39.25 10.305 1 93.56 151 LEU B N 1
ATOM 2698 C CA . LEU B 1 151 ? 4.105 39.781 10.148 1 93.56 151 LEU B CA 1
ATOM 2699 C C . LEU B 1 151 ? 3.742 40.688 11.312 1 93.56 151 LEU B C 1
ATOM 2701 O O . LEU B 1 151 ? 2.941 41.625 11.156 1 93.56 151 LEU B O 1
ATOM 2705 N N . PHE B 1 152 ? 4.379 40.375 12.445 1 91.31 152 PHE B N 1
ATOM 2706 C CA . PHE B 1 152 ? 4.082 41.156 13.648 1 91.31 152 PHE B CA 1
ATOM 2707 C C . PHE B 1 152 ? 5.367 41.625 14.312 1 91.31 152 PHE B C 1
ATOM 2709 O O . PHE B 1 152 ? 5.676 41.25 15.438 1 91.31 152 PHE B O 1
ATOM 2716 N N . PRO B 1 153 ? 6.031 42.562 13.727 1 82.62 153 PRO B N 1
ATOM 2717 C CA . PRO B 1 153 ? 7.34 43 14.203 1 82.62 153 PRO B CA 1
ATOM 2718 C C . PRO B 1 153 ? 7.262 43.75 15.539 1 82.62 153 PRO B C 1
ATOM 2720 O O . PRO B 1 153 ? 8.242 43.781 16.297 1 82.62 153 PRO B O 1
ATOM 2723 N N . SER B 1 154 ? 6.289 44.5 15.82 1 77.94 154 SER B N 1
ATOM 2724 C CA . SER B 1 154 ? 6.141 45.219 17.062 1 77.94 154 SER B CA 1
ATOM 2725 C C . SER B 1 154 ? 4.844 44.844 17.781 1 77.94 154 SER B C 1
ATOM 2727 O O . SER B 1 154 ? 3.928 45.656 17.891 1 77.94 154 SER B O 1
ATOM 2729 N N . PRO B 1 155 ? 4.926 43.562 18.25 1 67.88 155 PRO B N 1
ATOM 2730 C CA . PRO B 1 155 ? 3.676 43.156 18.906 1 67.88 155 PRO B CA 1
ATOM 2731 C C . PRO B 1 155 ? 3.449 43.844 20.234 1 67.88 155 PRO B C 1
ATOM 2733 O O . PRO B 1 155 ? 4.395 44.344 20.844 1 67.88 155 PRO B O 1
ATOM 2736 N N . VAL B 1 156 ? 2.254 44.094 20.578 1 72 156 VAL B N 1
ATOM 2737 C CA . VAL B 1 156 ? 1.894 44.656 21.875 1 72 156 VAL B CA 1
ATOM 2738 C C . VAL B 1 156 ? 2.424 43.75 22.984 1 72 156 VAL B C 1
ATOM 2740 O O . VAL B 1 156 ? 2.912 44.25 24 1 72 156 VAL B O 1
ATOM 2743 N N . GLU B 1 157 ? 2.238 42.5 22.75 1 80 157 GLU B N 1
ATOM 2744 C CA . GLU B 1 157 ? 2.82 41.469 23.609 1 80 157 GLU B CA 1
ATOM 2745 C C . GLU B 1 157 ? 3.525 40.406 22.781 1 80 157 GLU B C 1
ATOM 2747 O O . GLU B 1 157 ? 3.178 40.188 21.609 1 80 157 GLU B O 1
ATOM 2752 N N . PRO B 1 158 ? 4.469 39.938 23.359 1 83.56 158 PRO B N 1
ATOM 2753 C CA . PRO B 1 158 ? 5.184 38.906 22.609 1 83.56 158 PRO B CA 1
ATOM 2754 C C . PRO B 1 158 ? 4.262 37.781 22.109 1 83.56 158 PRO B C 1
ATOM 2756 O O . PRO B 1 158 ? 3.357 37.344 22.828 1 83.56 158 PRO B O 1
ATOM 2759 N N . ILE B 1 159 ? 4.34 37.438 20.922 1 91.12 159 ILE B N 1
ATOM 2760 C CA . ILE B 1 159 ? 3.605 36.344 20.344 1 91.12 159 ILE B CA 1
ATOM 2761 C C . ILE B 1 159 ? 4.238 35 20.781 1 91.12 159 ILE B C 1
ATOM 2763 O O . ILE B 1 159 ? 5.441 34.812 20.609 1 91.12 159 ILE B O 1
ATOM 2767 N N . HIS B 1 160 ? 3.479 34.219 21.406 1 94.56 160 HIS B N 1
ATOM 2768 C CA . HIS B 1 160 ? 3.936 32.906 21.844 1 94.56 160 HIS B CA 1
ATOM 2769 C C . HIS B 1 160 ? 3.658 31.828 20.781 1 94.56 160 HIS B C 1
ATOM 2771 O O . HIS B 1 160 ? 2.514 31.656 20.359 1 94.56 160 HIS B O 1
ATOM 2777 N N . VAL B 1 161 ? 4.699 31.203 20.375 1 97.06 161 VAL B N 1
ATOM 2778 C CA . VAL B 1 161 ? 4.609 30.109 19.406 1 97.06 161 VAL B CA 1
ATOM 2779 C C . VAL B 1 161 ? 4.941 28.781 20.078 1 97.06 161 VAL B C 1
ATOM 2781 O O . VAL B 1 161 ? 6.047 28.609 20.609 1 97.06 161 VAL B O 1
ATOM 2784 N N . MET B 1 162 ? 3.992 27.922 20.141 1 97.75 162 MET B N 1
ATOM 2785 C CA . MET B 1 162 ? 4.191 26.578 20.672 1 97.75 162 MET B CA 1
ATOM 2786 C C . MET B 1 162 ? 3.803 25.516 19.641 1 97.75 162 MET B C 1
ATOM 2788 O O . MET B 1 162 ? 2.807 25.688 18.922 1 97.75 162 MET B O 1
ATOM 2792 N N . VAL B 1 163 ? 4.645 24.531 19.562 1 98.19 163 VAL B N 1
ATOM 2793 C CA . VAL B 1 163 ? 4.32 23.422 18.688 1 98.19 163 VAL B CA 1
ATOM 2794 C C . VAL B 1 163 ? 4.324 22.125 19.469 1 98.19 163 VAL B C 1
ATOM 2796 O O . VAL B 1 163 ? 5.277 21.828 20.203 1 98.19 163 VAL B O 1
ATOM 2799 N N . THR B 1 164 ? 3.246 21.375 19.438 1 97.88 164 THR B N 1
ATOM 2800 C CA . THR B 1 164 ? 3.113 20.047 20.031 1 97.88 164 THR B CA 1
ATOM 2801 C C . THR B 1 164 ? 2.631 19.031 19 1 97.88 164 THR B C 1
ATOM 2803 O O . THR B 1 164 ? 1.525 19.156 18.469 1 97.88 164 THR B O 1
ATOM 2806 N N . GLU B 1 165 ? 3.434 18.031 18.703 1 97.12 165 GLU B N 1
ATOM 2807 C CA . GLU B 1 165 ? 3.104 17.016 17.719 1 97.12 165 GLU B CA 1
ATOM 2808 C C . GLU B 1 165 ? 2.684 17.641 16.391 1 97.12 165 GLU B C 1
ATOM 2810 O O . GLU B 1 165 ? 1.673 17.25 15.805 1 97.12 165 GLU B O 1
ATOM 2815 N N . GLY B 1 166 ? 3.359 18.656 16.016 1 97.25 166 GLY B N 1
ATOM 2816 C CA . GLY B 1 166 ? 3.176 19.281 14.719 1 97.25 166 GLY B CA 1
ATOM 2817 C C . GLY B 1 166 ? 2.051 20.297 14.695 1 97.25 166 GLY B C 1
ATOM 2818 O O . GLY B 1 166 ? 1.801 20.938 13.672 1 97.25 166 GLY B O 1
ATOM 2819 N N . VAL B 1 167 ? 1.317 20.469 15.789 1 97.94 167 VAL B N 1
ATOM 2820 C CA . VAL B 1 167 ? 0.245 21.453 15.852 1 97.94 167 VAL B CA 1
ATOM 2821 C C . VAL B 1 167 ? 0.79 22.766 16.406 1 97.94 167 VAL B C 1
ATOM 2823 O O . VAL B 1 167 ? 1.257 22.828 17.547 1 97.94 167 VAL B O 1
ATOM 2826 N N . VAL B 1 168 ? 0.672 23.781 15.586 1 98.31 168 VAL B N 1
ATOM 2827 C CA . VAL B 1 168 ? 1.179 25.109 15.93 1 98.31 168 VAL B CA 1
ATOM 2828 C C . VAL B 1 168 ? 0.101 25.906 16.672 1 98.31 168 VAL B C 1
ATOM 2830 O O . VAL B 1 168 ? -1.016 26.062 16.172 1 98.31 168 VAL B O 1
ATOM 2833 N N . THR B 1 169 ? 0.459 26.344 17.797 1 98.12 169 THR B N 1
ATOM 2834 C CA . THR B 1 169 ? -0.423 27.234 18.562 1 98.12 169 THR B CA 1
ATOM 2835 C C . THR B 1 169 ? 0.163 28.641 18.641 1 98.12 169 THR B C 1
ATOM 2837 O O . THR B 1 169 ? 1.296 28.812 19.094 1 98.12 169 THR B O 1
ATOM 2840 N N . LEU B 1 170 ? -0.627 29.562 18.156 1 97.06 170 LEU B N 1
ATOM 2841 C CA . LEU B 1 170 ? -0.245 30.969 18.219 1 97.06 170 LEU B CA 1
ATOM 2842 C C . LEU B 1 170 ? -1.095 31.719 19.25 1 97.06 170 LEU B C 1
ATOM 2844 O O . LEU B 1 170 ? -2.326 31.656 19.203 1 97.06 170 LEU B O 1
ATOM 2848 N N . THR B 1 171 ? -0.38 32.375 20.172 1 95.12 171 THR B N 1
ATOM 2849 C CA . THR B 1 171 ? -1.079 33.156 21.188 1 95.12 171 THR B CA 1
ATOM 2850 C C . THR B 1 171 ? -0.434 34.531 21.359 1 95.12 171 THR B C 1
ATOM 2852 O O . THR B 1 171 ? 0.79 34.656 21.297 1 95.12 171 THR B O 1
ATOM 2855 N N . GLY B 1 172 ? -1.344 35.531 21.531 1 92.25 172 GLY B N 1
ATOM 2856 C CA . GLY B 1 172 ? -0.865 36.875 21.766 1 92.25 172 GLY B CA 1
ATOM 2857 C C . GLY B 1 172 ? -1.803 37.938 21.234 1 92.25 172 GLY B C 1
ATOM 2858 O O . GLY B 1 172 ? -2.91 37.656 20.781 1 92.25 172 GLY B O 1
ATOM 2859 N N . LYS B 1 173 ? -1.392 39.25 21.438 1 91.44 173 LYS B N 1
ATOM 2860 C CA . LYS B 1 173 ? -2.133 40.406 20.938 1 91.44 173 LYS B CA 1
ATOM 2861 C C . LYS B 1 173 ? -1.374 41.125 19.828 1 91.44 173 LYS B C 1
ATOM 2863 O O . LYS B 1 173 ? -0.159 41.312 19.922 1 91.44 173 LYS B O 1
ATOM 2868 N N . VAL B 1 174 ? -2.195 41.312 18.812 1 90.75 174 VAL B N 1
ATOM 2869 C CA . VAL B 1 174 ? -1.55 41.938 17.656 1 90.75 174 VAL B CA 1
ATOM 2870 C C . VAL B 1 174 ? -2.248 43.25 17.312 1 90.75 174 VAL B C 1
ATOM 2872 O O . VAL B 1 174 ? -3.424 43.438 17.625 1 90.75 174 VAL B O 1
ATOM 2875 N N . GLN B 1 175 ? -1.545 44.156 16.672 1 86.81 175 GLN B N 1
ATOM 2876 C CA . GLN B 1 175 ? -2.088 45.469 16.266 1 86.81 175 GLN B CA 1
ATOM 2877 C C . GLN B 1 175 ? -2.941 45.312 15.008 1 86.81 175 GLN B C 1
ATOM 2879 O O . GLN B 1 175 ? -4.031 45.906 14.922 1 86.81 175 GLN B O 1
ATOM 2884 N N . ASP B 1 176 ? -2.459 44.562 14.047 1 88.56 176 ASP B N 1
ATOM 2885 C CA . ASP B 1 176 ? -3.141 44.375 12.766 1 88.56 176 ASP B CA 1
ATOM 2886 C C . ASP B 1 176 ? -3.777 43 12.664 1 88.56 176 ASP B C 1
ATOM 2888 O O . ASP B 1 176 ? -3.115 42.031 12.289 1 88.56 176 ASP B O 1
ATOM 2892 N N . THR B 1 177 ? -5.074 43 12.867 1 91.38 177 THR B N 1
ATOM 2893 C CA . THR B 1 177 ? -5.801 41.75 12.867 1 91.38 177 THR B CA 1
ATOM 2894 C C . THR B 1 177 ? -6 41.219 11.445 1 91.38 177 THR B C 1
ATOM 2896 O O . THR B 1 177 ? -6.32 40.062 11.242 1 91.38 177 THR B O 1
ATOM 2899 N N . ALA B 1 178 ? -5.762 42.031 10.492 1 93.25 178 ALA B N 1
ATOM 2900 C CA . ALA B 1 178 ? -5.965 41.656 9.102 1 93.25 178 ALA B CA 1
ATOM 2901 C C . ALA B 1 178 ? -4.906 40.625 8.656 1 93.25 178 ALA B C 1
ATOM 2903 O O . ALA B 1 178 ? -5.09 39.938 7.664 1 93.25 178 ALA B O 1
ATOM 2904 N N . LEU B 1 179 ? -3.824 40.562 9.438 1 94.25 179 LEU B N 1
ATOM 2905 C CA . LEU B 1 179 ? -2.713 39.688 9.047 1 94.25 179 LEU B CA 1
ATOM 2906 C C . LEU B 1 179 ? -2.84 38.312 9.688 1 94.25 179 LEU B C 1
ATOM 2908 O O . LEU B 1 179 ? -2.07 37.406 9.367 1 94.25 179 LEU B O 1
ATOM 2912 N N . ILE B 1 180 ? -3.795 38.156 10.562 1 94.94 180 ILE B N 1
ATOM 2913 C CA . ILE B 1 180 ? -3.947 36.875 11.289 1 94.94 180 ILE B CA 1
ATOM 2914 C C . ILE B 1 180 ? -4.215 35.75 10.297 1 94.94 180 ILE B C 1
ATOM 2916 O O . ILE B 1 180 ? -3.533 34.719 10.328 1 94.94 180 ILE B O 1
ATOM 2920 N N . PRO B 1 181 ? -5.145 35.906 9.312 1 94.62 181 PRO B N 1
ATOM 2921 C CA . PRO B 1 181 ? -5.355 34.812 8.352 1 94.62 181 PRO B CA 1
ATOM 2922 C C . PRO B 1 181 ? -4.113 34.531 7.508 1 94.62 181 PRO B C 1
ATOM 2924 O O . PRO B 1 181 ? -3.887 33.406 7.109 1 94.62 181 PRO B O 1
ATOM 2927 N N . VAL B 1 182 ? -3.365 35.5 7.262 1 95.12 182 VAL B N 1
ATOM 2928 C CA . VAL B 1 182 ? -2.133 35.344 6.5 1 95.12 182 VAL B CA 1
ATOM 2929 C C . VAL B 1 182 ? -1.139 34.5 7.297 1 95.12 182 VAL B C 1
ATOM 2931 O O . VAL B 1 182 ? -0.522 33.594 6.758 1 95.12 182 VAL B O 1
ATOM 2934 N N . ALA B 1 183 ? -1.074 34.812 8.586 1 95.69 183 ALA B N 1
ATOM 2935 C CA . ALA B 1 183 ? -0.177 34.031 9.461 1 95.69 183 ALA B CA 1
ATOM 2936 C C . ALA B 1 183 ? -0.574 32.562 9.516 1 95.69 183 ALA B C 1
ATOM 2938 O O . ALA B 1 183 ? 0.283 31.688 9.438 1 95.69 183 ALA B O 1
ATOM 2939 N N . VAL B 1 184 ? -1.817 32.344 9.617 1 95.44 184 VAL B N 1
ATOM 2940 C CA . VAL B 1 184 ? -2.332 30.984 9.68 1 95.44 184 VAL B CA 1
ATOM 2941 C C . VAL B 1 184 ? -2.025 30.266 8.375 1 95.44 184 VAL B C 1
ATOM 2943 O O . VAL B 1 184 ? -1.535 29.125 8.391 1 95.44 184 VAL B O 1
ATOM 2946 N N . ARG B 1 185 ? -2.225 30.906 7.242 1 93 185 ARG B N 1
ATOM 2947 C CA . ARG B 1 185 ? -1.979 30.312 5.938 1 93 185 ARG B CA 1
ATOM 2948 C C . ARG B 1 185 ? -0.5 30 5.75 1 93 185 ARG B C 1
ATOM 2950 O O . ARG B 1 185 ? -0.15 28.922 5.266 1 93 185 ARG B O 1
ATOM 2957 N N . LEU B 1 186 ? 0.299 30.906 6.168 1 94.69 186 LEU B N 1
ATOM 2958 C CA . LEU B 1 186 ? 1.737 30.703 6.016 1 94.69 186 LEU B CA 1
ATOM 2959 C C . LEU B 1 186 ? 2.229 29.578 6.914 1 94.69 186 LEU B C 1
ATOM 2961 O O . LEU B 1 186 ? 3.062 28.766 6.504 1 94.69 186 LEU B O 1
ATOM 2965 N N . ALA B 1 187 ? 1.704 29.562 8.148 1 96 187 ALA B N 1
ATOM 2966 C CA . ALA B 1 187 ? 2.105 28.516 9.07 1 96 187 ALA B CA 1
ATOM 2967 C C . ALA B 1 187 ? 1.688 27.141 8.555 1 96 187 ALA B C 1
ATOM 2969 O O . ALA B 1 187 ? 2.447 26.172 8.656 1 96 187 ALA B O 1
ATOM 2970 N N . ARG B 1 188 ? 0.54 27.047 7.988 1 93.06 188 ARG B N 1
ATOM 2971 C CA . ARG B 1 188 ? 0.02 25.781 7.457 1 93.06 188 ARG B CA 1
ATOM 2972 C C . ARG B 1 188 ? 0.875 25.281 6.297 1 93.06 188 ARG B C 1
ATOM 2974 O O . ARG B 1 188 ? 0.952 24.078 6.051 1 93.06 188 ARG B O 1
ATOM 2981 N N . ALA B 1 189 ? 1.524 26.188 5.637 1 91.31 189 ALA B N 1
ATOM 2982 C CA . ALA B 1 189 ? 2.307 25.844 4.453 1 91.31 189 ALA B CA 1
ATOM 2983 C C . ALA B 1 189 ? 3.688 25.312 4.84 1 91.31 189 ALA B C 1
ATOM 2985 O O . ALA B 1 189 ? 4.395 24.75 4.008 1 91.31 189 ALA B O 1
ATOM 2986 N N . ILE B 1 190 ? 4.039 25.516 6.051 1 93.69 190 ILE B N 1
ATOM 2987 C CA . ILE B 1 190 ? 5.34 25.031 6.512 1 93.69 190 ILE B CA 1
ATOM 2988 C C . ILE B 1 190 ? 5.359 23.516 6.531 1 93.69 190 ILE B C 1
ATOM 2990 O O . ILE B 1 190 ? 4.438 22.875 7.059 1 93.69 190 ILE B O 1
ATOM 2994 N N . GLU B 1 191 ? 6.438 22.953 5.992 1 91.88 191 GLU B N 1
ATOM 2995 C CA . GLU B 1 191 ? 6.594 21.5 5.992 1 91.88 191 GLU B CA 1
ATOM 2996 C C . GLU B 1 191 ? 6.648 20.953 7.414 1 91.88 191 GLU B C 1
ATOM 2998 O O . GLU B 1 191 ? 7.367 21.484 8.266 1 91.88 191 GLU B O 1
ATOM 3003 N N . GLY B 1 192 ? 5.801 19.938 7.633 1 94.5 192 GLY B N 1
ATOM 3004 C CA . GLY B 1 192 ? 5.812 19.297 8.938 1 94.5 192 GLY B CA 1
ATOM 3005 C C . GLY B 1 192 ? 4.676 19.75 9.836 1 94.5 192 GLY B C 1
ATOM 3006 O O . GLY B 1 192 ? 4.398 19.109 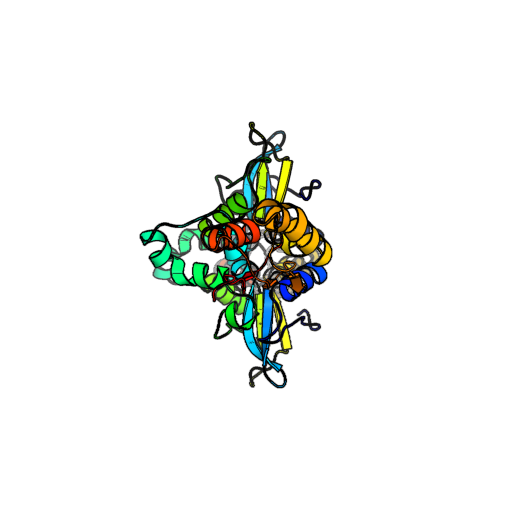10.859 1 94.5 192 GLY B O 1
ATOM 3007 N N . VAL B 1 193 ? 4.055 20.797 9.531 1 96.31 193 VAL B N 1
ATOM 3008 C CA . VAL B 1 193 ? 2.928 21.281 10.328 1 96.31 193 VAL B CA 1
ATOM 3009 C C . VAL B 1 193 ? 1.708 20.391 10.086 1 96.31 193 VAL B C 1
ATOM 3011 O O . VAL B 1 193 ? 1.353 20.125 8.93 1 96.31 193 VAL B O 1
ATOM 3014 N N . VAL B 1 194 ? 1.08 19.984 11.133 1 97 194 VAL B N 1
ATOM 3015 C CA . VAL B 1 194 ? -0.108 19.141 11.078 1 97 194 VAL B CA 1
ATOM 3016 C C . VAL B 1 194 ? -1.363 20.016 11.117 1 97 194 VAL B C 1
ATOM 3018 O O . VAL B 1 194 ? -2.334 19.734 10.406 1 97 194 VAL B O 1
ATOM 3021 N N . ASP B 1 195 ? -1.328 20.984 11.914 1 96.5 195 ASP B N 1
ATOM 3022 C CA . ASP B 1 195 ? -2.445 21.922 12.055 1 96.5 195 ASP B CA 1
ATOM 3023 C C . ASP B 1 195 ? -2.008 23.203 12.75 1 96.5 195 ASP B C 1
ATOM 3025 O O . ASP B 1 195 ? -0.9 23.281 13.281 1 96.5 195 ASP B O 1
ATOM 3029 N N . VAL B 1 196 ? -2.891 24.203 12.609 1 96.88 196 VAL B N 1
ATOM 3030 C CA . VAL B 1 196 ? -2.629 25.484 13.258 1 96.88 196 VAL B CA 1
ATOM 3031 C C . VAL B 1 196 ? -3.824 25.875 14.125 1 96.88 196 VAL B C 1
ATOM 3033 O O . VAL B 1 196 ? -4.961 25.906 13.648 1 96.88 196 VAL B O 1
ATOM 3036 N N . ASP B 1 197 ? -3.576 26.047 15.344 1 97.25 197 ASP B N 1
ATOM 3037 C CA . ASP B 1 197 ? -4.539 26.562 16.312 1 97.25 197 ASP B CA 1
ATOM 3038 C C . ASP B 1 197 ? -4.207 28 16.703 1 97.25 197 ASP B C 1
ATOM 3040 O O . ASP B 1 197 ? -3.412 28.234 17.609 1 97.25 197 ASP B O 1
ATOM 3044 N N . CYS B 1 198 ? -4.852 28.969 16.094 1 96.88 198 CYS B N 1
ATOM 3045 C CA . CYS B 1 198 ? -4.48 30.375 16.234 1 96.88 198 CYS B CA 1
ATOM 3046 C C . CYS B 1 198 ? -5.406 31.094 17.219 1 96.88 198 CYS B C 1
ATOM 3048 O O . CYS B 1 198 ? -6.625 31.109 17.031 1 96.88 198 CYS B O 1
ATOM 3050 N N . HIS B 1 199 ? -4.883 31.703 18.25 1 95.44 199 HIS B N 1
ATOM 3051 C CA . HIS B 1 199 ? -5.609 32.469 19.25 1 95.44 199 HIS B CA 1
ATOM 3052 C C . HIS B 1 199 ? -5.105 33.906 19.328 1 95.44 199 HIS B C 1
ATOM 3054 O O . HIS B 1 199 ? -5.07 34.5 20.406 1 95.44 199 HIS B O 1
ATOM 3060 N N . LEU B 1 200 ? -4.629 34.344 18.266 1 93 200 LEU B N 1
ATOM 3061 C CA . LEU B 1 200 ? -4.242 35.75 18.203 1 93 200 LEU B CA 1
ATOM 3062 C C . LEU B 1 200 ? -5.469 36.656 18.219 1 93 200 LEU B C 1
ATOM 3064 O O . LEU B 1 200 ? -6.5 36.344 17.625 1 93 200 LEU B O 1
ATOM 3068 N N . SER B 1 201 ? -5.367 37.75 18.938 1 91.06 201 SER B N 1
ATOM 3069 C CA . SER B 1 201 ? -6.461 38.719 18.984 1 91.06 201 SER B CA 1
ATOM 3070 C C . SER B 1 201 ? -5.941 40.125 18.953 1 91.06 201 SER B C 1
ATOM 3072 O O . SER B 1 201 ? -4.742 40.375 19.125 1 91.06 201 SER B O 1
ATOM 3074 N N . GLY B 1 202 ? -6.895 41 18.578 1 86.88 202 GLY B N 1
ATOM 3075 C CA . GLY B 1 202 ? -6.523 42.406 18.547 1 86.88 202 GLY B CA 1
ATOM 3076 C C . GLY B 1 202 ? -6.352 43 19.938 1 86.88 202 GLY B C 1
ATOM 3077 O O . GLY B 1 202 ? -6.855 42.469 20.922 1 86.88 202 GLY B O 1
ATOM 3078 N N . VAL B 1 203 ? -5.617 44.094 19.953 1 79.31 203 VAL B N 1
ATOM 3079 C CA . VAL B 1 203 ? -5.395 44.812 21.203 1 79.31 203 VAL B CA 1
ATOM 3080 C C . VAL B 1 203 ? -6.73 45.281 21.781 1 79.31 203 VAL B C 1
ATOM 3082 O O . VAL B 1 203 ? -6.926 45.281 22.984 1 79.31 203 VAL B O 1
ATOM 3085 N N . ASN B 1 204 ? -7.684 45.625 20.922 1 74.25 204 ASN B N 1
ATOM 3086 C CA . ASN B 1 204 ? -8.945 46.156 21.391 1 74.25 204 ASN B CA 1
ATOM 3087 C C . ASN B 1 204 ? -9.984 45.062 21.625 1 74.25 204 ASN B C 1
ATOM 3089 O O . ASN B 1 204 ? -11.125 45.344 22 1 74.25 204 ASN B O 1
ATOM 3093 N N . ASP B 1 205 ? -9.484 43.906 21.469 1 66.81 205 ASP B N 1
ATOM 3094 C CA . ASP B 1 205 ? -10.453 42.844 21.688 1 66.81 205 ASP B CA 1
ATOM 3095 C C . ASP B 1 205 ? -10.328 42.25 23.094 1 66.81 205 ASP B C 1
ATOM 3097 O O . ASP B 1 205 ? -9.219 42.125 23.625 1 66.81 205 ASP B O 1
#